Protein 1YCO (pdb70)

Sequence (543 aa):
MITVSIAGGSQPEILQLVKKALKEAEQPLQFIVFDTNENLDTENLWKYVHCSDEAAVAQEAVSLVATGQAQILLKGIIQTHTLLKEMLKSEHQLKNKPILSHVAMVELPAGKTFLLTDCAMNIAPTQATLIEIVENAKEVAQKLGLHHPKIALLSAAENFNPKMPSSVLAKEVTAHFNDQQEATVFGPLSLDLATSEEAVAHKRYSGPIMGDADILVVPTIDVGNCLYKSLTLFGHAKVGGTIVGTKVPVVLTSRSDSTESK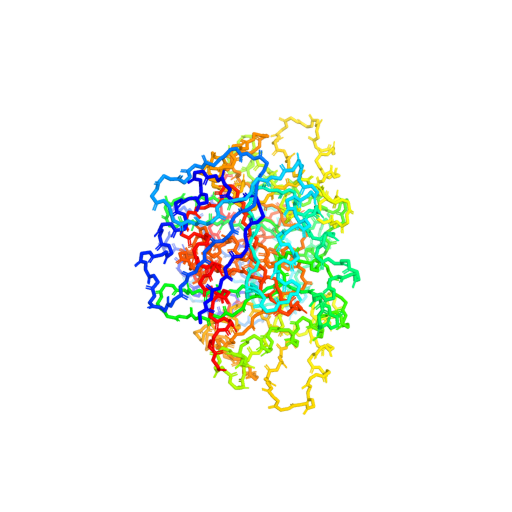FHSLRFAMRQVHHHMITVSIAGGSQPEILQLVKKALKEAEQPLQFIVFDTNENLDTENLWKYVHCSDEAAVAQEAVSLVATGQAQILLKGIIQTHTLLKEMLKSEPILSHVAMVELPAGKTFLLTDCAMNIAPTQATLIEIVENAKEVAQKLGLHHPKIALLSAANFNPKMPSSVLAKEVTAHFNDQQEATVFGPLSLDLATSEEAVAHKRYSGPIMGDADILVVPTIDVGNCLYKSLTLFGHAKVGGTIVGTKVPVVLTSRSDSTESKFHSLRFAMRQVH

InterPro domains:
  IPR002505 Phosphate acetyl/butaryl transferase [PF01515] (60-263)
  IPR012147 Phosphate acetyl/butyryltransferase [PIRSF000428] (3-272)
  IPR014081 Branched-chain phosphotransacylase [TIGR02709] (2-272)
  IPR050500 Phosphate Acetyltransferase/Butyryltransferase [PTHR43356] (58-266)

Secondary structure (DSSP, 8-state):
-EEEEEET--SHHHHHHHHHHHHH--S-EEEEEEESSPP--SS--SEEEE-SSHHHHHHHHHHHHHSTT-SEEEE-SS-HHHHHHHHT-TTT--B-SSS-EEEEEEE-SSS-EEEEE-SSS-SS--HHHHHHHHHHHHHHHHHTT-SS-EEEEE-S-SS--TT-HHHHHHHHHHHHHSS-SS-EEEEEE-HHHHH-HHHHHHTT--SS-SS--SEEE-SSHHHHHHHHHHHHHHS--EEEEEEESBSS-EEE--TTS-HHHHHHHHHHHHHHHH--/-EEEEEET--SHHHHHHHHHHHHH-SS-EEEEEEESSPP--SS--SEEEE-SSHHHHHHHHHHHHHTTS-SEEEE-SS-HHHHHHHHHHH----EEEEEEE-TTS-EEEEE-SSS-SS--HHHHHHHHHHHHHHHTTTT-SS-EEEEE------TT-HHHHHHHHHHHHTTTT-SSEEEEEE-HHHHH-HHHHHHTT--SS-SS--SEEE-SSHHHHHHHHHHHHHTT--EEEEEEESSSS-EEE--TTS-HHHHHHHHHHHHHHH-

Nearest PDB structures (foldseek):
  1yco-assembly1_A  TM=1.004E+00  e=8.773E-64  Enterococcus faecalis V583
  1yco-assembly1_B  TM=9.787E-01  e=2.224E-52  Enterococcus faecalis V583
  7vg9-assembly1_A  TM=9.193E-01  e=4.756E-29  Clostridium acetobutylicum
  1td9-assembly2_D  TM=7.577E-01  e=5.864E-17  Bacillus subtilis
  8jzo-assembly1_A  TM=7.928E-01  e=7.658E-15  Escherichia coli K-12

Organism: Enterococcus faecalis (strain ATCC 700802 / V583) (NCBI:txid226185)

Radius of gyration: 26.01 Å; Cα contacts (8 Å, |Δi|>4): 1217; chains: 2; bounding box: 54×40×76 Å

Solvent-accessible surface area: 23270 Å² total; per-residue (Å²): 146,5,6,0,0,0,0,0,0,0,16,76,37,1,25,109,0,0,106,44,2,62,151,73,31,182,53,86,25,69,4,29,0,12,3,45,64,126,46,69,24,131,130,112,48,1,103,51,55,114,8,112,81,42,60,30,0,0,64,64,0,0,46,32,2,23,83,70,111,1,41,0,0,0,21,1,51,11,97,60,128,34,1,44,118,10,2,84,88,104,118,13,131,2,86,76,66,90,38,13,0,17,0,0,24,0,61,15,91,105,56,77,61,5,9,0,0,2,13,54,51,31,44,62,15,90,69,68,30,6,25,41,0,0,45,4,0,22,57,6,2,56,95,25,42,72,160,88,0,60,0,0,5,9,7,14,24,54,115,97,52,97,158,6,92,8,0,45,27,4,90,60,0,24,66,93,12,120,119,53,154,92,6,35,14,51,3,12,0,1,4,14,0,0,8,22,113,144,14,13,71,111,69,220,50,95,23,70,0,78,0,44,3,37,0,0,2,4,14,39,10,18,4,0,20,6,1,54,49,3,1,60,57,33,1,151,10,104,9,3,4,1,0,12,5,16,110,10,14,1,0,58,5,53,134,18,48,50,27,84,38,8,10,41,11,0,125,3,0,19,69,6,48,69,78,176,153,6,10,0,0,0,0,3,0,0,45,72,48,1,29,103,0,0,98,50,3,57,188,99,37,172,57,91,24,71,1,19,0,10,6,57,60,142,59,74,15,123,110,131,36,19,125,48,46,113,2,98,67,73,62,21,3,1,78,53,0,9,47,23,10,42,76,49,112,2,44,0,3,0,15,4,84,11,131,57,129,44,0,33,104,27,5,72,139,58,100,150,39,18,0,27,0,0,30,0,38,8,95,106,55,60,63,6,8,0,0,3,16,54,44,31,36,65,12,81,68,65,36,5,20,71,1,0,66,19,0,8,63,0,0,78,87,51,65,68,157,77,1,49,0,0,3,9,6,23,22,150,73,65,102,154,12,86,5,0,52,30,2,115,70,0,23,69,94,12,114,117,62,152,68,5,32,13,51,3,24,3,22,5,18,17,0,12,22,119,115,10,11,61,82,81,212,52,92,26,69,0,74,1,53,3,44,0,0,2,3,10,43,8,19,3,0,22,6,0,62,46,2,0,62,43,27,4,136,13,102,14,5,9,1,1,5,24,34,125,15,22,2,0,48,4,51,190,48,66,48,47,80,35,4,19,34,14,0,81,2,0,23,88,7,54,120

CATH classification: 3.40.718.10

Structure (mmCIF, N/CA/C/O backbone):
data_1YCO
#
_entry.id   1YCO
#
_cell.length_a   61.165
_cell.length_b   61.165
_cell.length_c   317.995
_cell.angle_alpha   90.00
_cell.angle_beta   90.00
_cell.angle_gamma   90.00
#
_symmetry.space_group_name_H-M   'P 43 21 2'
#
loop_
_entity.id
_entity.type
_entity.pdbx_description
1 polymer 'branched-chain phosphotransacylase'
2 non-polymer 'PHOSPHATE ION'
3 water water
#
loop_
_atom_site.group_PDB
_atom_site.id
_atom_site.type_symbol
_atom_site.label_atom_id
_atom_site.label_alt_id
_atom_site.label_comp_id
_atom_site.label_asym_id
_atom_site.label_entity_id
_atom_site.label_seq_id
_atom_site.pdbx_PDB_ins_code
_atom_site.Cartn_x
_atom_site.Cartn_y
_atom_site.Cartn_z
_atom_site.occupancy
_atom_site.B_iso_or_equiv
_atom_site.auth_seq_id
_atom_site.auth_comp_id
_atom_site.auth_asym_id
_atom_site.auth_atom_id
_atom_site.pdbx_PDB_model_num
ATOM 1 N N . MET A 1 1 ? 27.413 49.500 159.257 1.00 51.34 1 MET A N 1
ATOM 2 C CA . MET A 1 1 ? 26.011 49.778 158.864 1.00 50.18 1 MET A CA 1
ATOM 3 C C . MET A 1 1 ? 25.998 50.998 157.961 1.00 47.91 1 MET A C 1
ATOM 4 O O . MET A 1 1 ? 26.670 51.989 158.239 1.00 47.95 1 MET A O 1
ATOM 9 N N . ILE A 1 2 ? 25.237 50.915 156.873 1.00 45.68 2 ILE A N 1
ATOM 10 C CA . ILE A 1 2 ? 25.158 52.004 155.910 1.00 43.60 2 ILE A CA 1
ATOM 11 C C . ILE A 1 2 ? 23.780 52.644 155.856 1.00 42.27 2 ILE A C 1
ATOM 12 O O . ILE A 1 2 ? 22.792 51.985 155.545 1.00 42.83 2 ILE A O 1
ATOM 17 N N . THR A 1 3 ? 23.729 53.935 156.162 1.00 41.45 3 THR A N 1
ATOM 18 C CA . THR A 1 3 ? 22.483 54.681 156.124 1.00 42.71 3 THR A CA 1
ATOM 19 C C . THR A 1 3 ? 22.485 55.534 154.850 1.00 41.72 3 THR A C 1
ATOM 20 O O . THR A 1 3 ? 23.502 56.135 154.504 1.00 41.88 3 THR A O 1
ATOM 24 N N . VAL A 1 4 ? 21.355 55.571 154.151 1.00 40.64 4 VAL A N 1
ATOM 25 C CA . VAL A 1 4 ? 21.239 56.361 152.932 1.00 40.65 4 VAL A CA 1
ATOM 26 C C . VAL A 1 4 ? 20.188 57.474 153.075 1.00 40.79 4 VAL A C 1
ATOM 27 O O . VAL A 1 4 ? 19.048 57.247 153.508 1.00 40.94 4 VAL A O 1
ATOM 31 N N . SER A 1 5 ? 20.585 58.683 152.701 1.00 38.38 5 SER A N 1
ATOM 32 C CA . SER A 1 5 ? 19.715 59.847 152.766 1.00 37.17 5 SER A CA 1
ATOM 33 C C . SER A 1 5 ? 19.146 60.123 151.370 1.00 36.94 5 SER A C 1
ATOM 34 O O . SER A 1 5 ? 19.890 60.246 150.403 1.00 38.53 5 SER A O 1
ATOM 37 N N . ILE A 1 6 ? 17.827 60.227 151.263 1.00 38.01 6 ILE A N 1
ATOM 38 C CA . ILE A 1 6 ? 17.205 60.459 149.962 1.00 37.41 6 ILE A CA 1
ATOM 39 C C . ILE A 1 6 ? 16.420 61.762 149.889 1.00 39.25 6 ILE A C 1
ATOM 40 O O . ILE A 1 6 ? 15.454 61.966 150.631 1.00 39.77 6 ILE A O 1
ATOM 45 N N . ALA A 1 7 ? 16.830 62.637 148.975 1.00 39.53 7 ALA A N 1
ATOM 46 C CA . ALA A 1 7 ? 16.168 63.922 148.787 1.00 41.38 7 ALA A CA 1
ATOM 47 C C . ALA A 1 7 ? 15.007 63.771 147.806 1.00 43.19 7 ALA A C 1
ATOM 48 O O . ALA A 1 7 ? 15.211 63.643 146.596 1.00 43.88 7 ALA A O 1
ATOM 50 N N . GLY A 1 8 ? 13.792 63.788 148.343 1.00 43.22 8 GLY A N 1
ATOM 51 C CA . GLY A 1 8 ? 12.615 63.639 147.517 1.00 45.63 8 GLY A CA 1
ATOM 52 C C . GLY A 1 8 ? 12.446 62.183 147.135 1.00 46.61 8 GLY A C 1
ATOM 53 O O . GLY A 1 8 ? 12.186 61.861 145.976 1.00 46.76 8 GLY A O 1
ATOM 54 N N . GLY A 1 9 ? 12.588 61.300 148.117 1.00 47.18 9 GLY A N 1
ATOM 55 C CA . GLY A 1 9 ? 12.475 59.876 147.851 1.00 50.15 9 GLY A CA 1
ATOM 56 C C . GLY A 1 9 ? 11.133 59.235 148.143 1.00 50.27 9 GLY A C 1
ATOM 57 O O . GLY A 1 9 ? 10.973 58.031 147.965 1.00 50.21 9 GLY A O 1
ATOM 58 N N . SER A 1 10 ? 10.162 60.017 148.596 1.00 51.99 10 SER A N 1
ATOM 59 C CA . SER A 1 10 ? 8.861 59.434 148.886 1.00 53.54 10 SER A CA 1
ATOM 60 C C . SER A 1 10 ? 8.067 59.272 147.593 1.00 53.48 10 SER A C 1
ATOM 61 O O . SER A 1 10 ? 7.026 59.901 147.409 1.00 54.51 10 SER A O 1
ATOM 64 N N . GLN A 1 11 ? 8.563 58.408 146.711 1.00 53.25 11 GLN A N 1
ATOM 65 C CA . GLN A 1 11 ? 7.934 58.165 145.419 1.00 54.16 11 GLN A CA 1
ATOM 66 C C . GLN A 1 11 ? 7.843 56.671 145.108 1.00 54.46 11 GLN A C 1
ATOM 67 O O . GLN A 1 11 ? 8.742 55.903 145.452 1.00 55.28 11 GLN A O 1
ATOM 73 N N . PRO A 1 12 ? 6.762 56.239 144.434 1.00 55.07 12 PRO A N 1
ATOM 74 C CA . PRO A 1 12 ? 6.637 54.809 144.122 1.00 55.40 12 PRO A CA 1
ATOM 75 C C . PRO A 1 12 ? 7.833 54.274 143.331 1.00 54.77 12 PRO A C 1
ATOM 76 O O . PRO A 1 12 ? 8.139 53.079 143.377 1.00 54.61 12 PRO A O 1
ATOM 80 N N . GLU A 1 13 ? 8.512 55.172 142.621 1.00 54.48 13 GLU A N 1
ATOM 81 C CA . GLU A 1 13 ? 9.693 54.802 141.843 1.00 54.31 13 GLU A CA 1
ATOM 82 C C . GLU A 1 13 ? 10.855 54.537 142.816 1.00 53.18 13 GLU A C 1
ATOM 83 O O . GLU A 1 13 ? 11.596 53.562 142.665 1.00 53.39 13 GLU A O 1
ATOM 89 N N . ILE A 1 14 ? 11.007 55.406 143.814 1.00 49.74 14 ILE A N 1
ATOM 90 C CA . ILE A 1 14 ? 12.061 55.237 144.799 1.00 47.84 14 ILE A CA 1
ATOM 91 C C . ILE A 1 14 ? 11.732 54.030 145.677 1.00 48.35 14 ILE A C 1
ATOM 92 O O . ILE A 1 14 ? 12.620 53.272 146.067 1.00 48.41 14 ILE A O 1
ATOM 97 N N . LEU A 1 15 ? 10.450 53.834 145.965 1.00 48.55 15 LEU A N 1
ATOM 98 C CA . LEU A 1 15 ? 10.019 52.708 146.796 1.00 50.25 15 LEU A CA 1
ATOM 99 C C . LEU A 1 15 ? 10.455 51.372 146.193 1.00 50.89 15 LEU A C 1
ATOM 100 O O . LEU A 1 15 ? 10.894 50.468 146.907 1.00 50.89 15 LEU A O 1
ATOM 105 N N . GLN A 1 16 ? 10.327 51.256 144.876 1.00 51.16 16 GLN A N 1
ATOM 106 C CA . GLN A 1 16 ? 10.715 50.039 144.175 1.00 52.40 16 GLN A CA 1
ATOM 107 C C . GLN A 1 16 ? 12.218 49.774 144.370 1.00 50.47 16 GLN A C 1
ATOM 108 O O . GLN A 1 16 ? 12.646 48.620 144.463 1.00 50.20 16 GLN A O 1
ATOM 114 N N . LEU A 1 17 ? 13.005 50.850 144.440 1.00 49.37 17 LEU A N 1
ATOM 115 C CA . LEU A 1 17 ? 14.467 50.767 144.636 1.00 48.13 17 LEU A CA 1
ATOM 116 C C . LEU A 1 17 ? 14.816 50.280 146.035 1.00 46.58 17 LEU A C 1
ATOM 117 O O . LEU A 1 17 ? 15.626 49.365 146.212 1.00 45.97 17 LEU A O 1
ATOM 122 N N . VAL A 1 18 ? 14.206 50.922 147.024 1.00 46.04 18 VAL A N 1
ATOM 123 C CA . VAL A 1 18 ? 14.432 50.571 148.415 1.00 46.25 18 VAL A CA 1
ATOM 124 C C . VAL A 1 18 ? 14.108 49.094 148.632 1.00 45.81 18 VAL A C 1
ATOM 125 O O . VAL A 1 18 ? 14.934 48.332 149.149 1.00 43.07 18 VAL A O 1
ATOM 129 N N . LYS A 1 19 ? 12.913 48.685 148.220 1.00 46.75 19 LYS A N 1
ATOM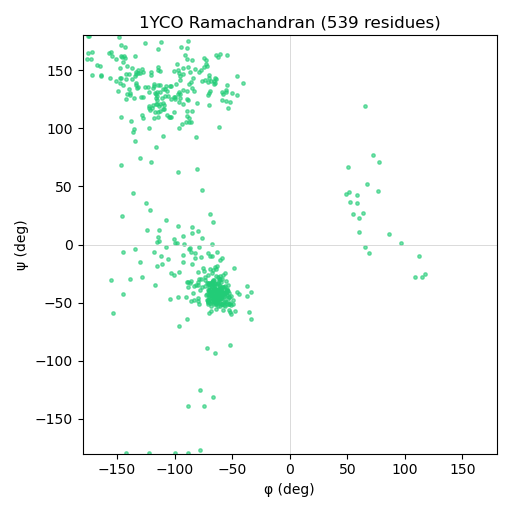 130 C CA . LYS A 1 19 ? 12.516 47.292 148.378 1.00 50.70 19 LYS A CA 1
ATOM 131 C C . LYS A 1 19 ? 13.576 46.361 147.785 1.00 51.38 19 LYS A C 1
ATOM 132 O O . LYS A 1 19 ? 14.048 45.426 148.448 1.00 51.43 19 LYS A O 1
ATOM 138 N N . LYS A 1 20 ? 13.956 46.629 146.539 1.00 50.67 20 LYS A N 1
ATOM 139 C CA . LYS A 1 20 ? 14.963 45.823 145.867 1.00 51.69 20 LYS A CA 1
ATOM 140 C C . LYS A 1 20 ? 16.262 45.799 146.668 1.00 51.74 20 LYS A C 1
ATOM 141 O O . LYS A 1 20 ? 16.821 44.735 146.925 1.00 52.18 20 LYS A O 1
ATOM 147 N N . ALA A 1 21 ? 16.727 46.980 147.069 1.00 51.78 21 ALA A N 1
ATOM 148 C CA . ALA A 1 21 ? 17.962 47.104 147.831 1.00 51.43 21 ALA A CA 1
ATOM 149 C C . ALA A 1 21 ? 17.924 46.357 149.154 1.00 50.88 21 ALA A C 1
ATOM 150 O O . ALA A 1 21 ? 18.831 45.583 149.456 1.00 50.00 21 ALA A O 1
ATOM 152 N N . LEU A 1 22 ? 16.884 46.595 149.949 1.00 51.50 22 LEU A N 1
ATOM 153 C CA . LEU A 1 22 ? 16.768 45.926 151.242 1.00 52.40 22 LEU A CA 1
ATOM 154 C C . LEU A 1 22 ? 16.677 44.412 151.062 1.00 52.60 22 LEU A C 1
ATOM 155 O O . LEU A 1 22 ? 17.149 43.657 151.909 1.00 52.26 22 LEU A O 1
ATOM 160 N N . LYS A 1 23 ? 16.094 43.978 149.948 1.00 53.16 23 LYS A N 1
ATOM 161 C CA . LYS A 1 23 ? 15.952 42.554 149.670 1.00 54.81 23 LYS A CA 1
ATOM 162 C C . LYS A 1 23 ? 17.287 41.882 149.340 1.00 56.19 23 LYS A C 1
ATOM 163 O O . LYS A 1 23 ? 17.621 40.838 149.906 1.00 55.52 23 LYS A O 1
ATOM 169 N N . GLU A 1 24 ? 18.041 42.485 148.420 1.00 57.59 24 GLU A N 1
ATOM 170 C CA . GLU A 1 24 ? 19.339 41.956 147.987 1.00 59.08 24 GLU A CA 1
ATOM 171 C C . GLU A 1 24 ? 20.493 42.321 148.911 1.00 59.05 24 GLU A C 1
ATOM 172 O O . GLU A 1 24 ? 21.592 41.773 148.793 1.00 58.88 24 GLU A O 1
ATOM 178 N N . ALA A 1 25 ? 20.235 43.245 149.831 1.00 59.31 25 ALA A N 1
ATOM 179 C CA . ALA A 1 25 ? 21.248 43.710 150.770 1.00 58.94 25 ALA A CA 1
ATOM 180 C C . ALA A 1 25 ? 21.816 42.600 151.628 1.00 59.24 25 ALA A C 1
ATOM 181 O O . ALA A 1 25 ? 21.074 41.819 152.214 1.00 60.46 25 ALA A O 1
ATOM 183 N N . GLU A 1 26 ? 23.137 42.526 151.708 1.00 59.57 26 GLU A N 1
ATOM 184 C CA . GLU A 1 26 ? 23.753 41.504 152.533 1.00 59.77 26 GLU A CA 1
ATOM 185 C C . GLU A 1 26 ? 24.111 42.070 153.896 1.00 59.19 26 GLU A C 1
ATOM 186 O O . GLU A 1 26 ? 23.839 41.448 154.919 1.00 60.99 26 GLU A O 1
ATOM 192 N N . GLN A 1 27 ? 24.705 43.258 153.908 1.00 57.58 27 GLN A N 1
ATOM 193 C CA . GLN A 1 27 ? 25.081 43.910 155.156 1.00 55.13 27 GLN A CA 1
ATOM 194 C C . GLN A 1 27 ? 23.955 44.854 155.574 1.00 53.52 27 GLN A C 1
ATOM 195 O O . GLN A 1 27 ? 23.036 45.124 154.796 1.00 54.10 27 GLN A O 1
ATOM 201 N N . PRO A 1 28 ? 24.021 45.386 156.807 1.00 51.22 28 PRO A N 1
ATOM 202 C CA . PRO A 1 28 ? 22.999 46.306 157.322 1.00 48.65 28 PRO A CA 1
ATOM 203 C C . PRO A 1 28 ? 22.817 47.578 156.490 1.00 47.31 28 PRO A C 1
ATOM 204 O O . PRO A 1 28 ? 23.768 48.322 156.258 1.00 47.05 28 PRO A O 1
ATOM 208 N N . LEU A 1 29 ? 21.585 47.810 156.053 1.00 47.40 29 LEU A N 1
ATOM 209 C CA . LEU A 1 29 ? 21.224 48.972 155.251 1.00 47.68 29 LEU A CA 1
ATOM 210 C C . LEU A 1 29 ? 20.038 49.689 155.880 1.00 49.05 29 LEU A C 1
ATOM 211 O O . LEU A 1 29 ? 19.176 49.059 156.490 1.00 50.89 29 LEU A O 1
ATOM 216 N N . GLN A 1 30 ? 19.987 51.005 155.714 1.00 48.86 30 GLN A N 1
ATOM 217 C CA . GLN A 1 30 ? 18.896 51.806 156.251 1.00 48.99 30 GLN A CA 1
ATOM 218 C C . GLN A 1 30 ? 18.606 52.998 155.338 1.00 49.17 30 GLN A C 1
ATOM 219 O O . GLN A 1 30 ? 19.524 53.593 154.770 1.00 50.22 30 GLN A O 1
ATOM 225 N N . PHE A 1 31 ? 17.331 53.350 155.211 1.00 48.00 31 PHE A N 1
ATOM 226 C CA . PHE A 1 31 ? 16.934 54.468 154.369 1.00 47.71 31 PHE A CA 1
ATOM 227 C C . PHE A 1 31 ? 16.148 55.535 155.122 1.00 48.29 31 PHE A C 1
ATOM 228 O O . PHE A 1 31 ? 15.248 55.234 155.908 1.00 49.12 31 PHE A O 1
ATOM 236 N N . ILE A 1 32 ? 16.508 56.787 154.874 1.00 47.73 32 ILE A N 1
ATOM 237 C CA . ILE A 1 32 ? 15.859 57.927 155.491 1.00 47.37 32 ILE A CA 1
ATOM 238 C C . ILE A 1 32 ? 15.467 58.843 154.340 1.00 47.68 32 ILE A C 1
ATOM 239 O O . ILE A 1 32 ? 16.318 59.463 153.705 1.00 47.27 32 ILE A O 1
ATOM 244 N N . VAL A 1 33 ? 14.170 58.915 154.074 1.00 48.65 33 VAL A N 1
ATOM 245 C CA . VAL A 1 33 ? 13.653 59.712 152.977 1.00 49.65 33 VAL A CA 1
ATOM 246 C C . VAL A 1 33 ? 13.014 61.028 153.388 1.00 49.83 33 VAL A C 1
ATOM 247 O O . VAL A 1 33 ? 12.243 61.078 154.345 1.00 51.11 33 VAL A O 1
ATOM 251 N N . PHE A 1 34 ? 13.322 62.085 152.641 1.00 49.41 34 PHE A N 1
ATOM 252 C CA . PHE A 1 34 ? 12.762 63.409 152.894 1.00 49.26 34 PHE A CA 1
ATOM 253 C C . PHE A 1 34 ? 11.974 63.811 151.655 1.00 49.94 34 PHE A C 1
ATOM 254 O O . PHE A 1 34 ? 12.454 63.646 150.537 1.00 51.80 34 PHE A O 1
ATOM 262 N N . ASP A 1 35 ? 10.773 64.343 151.835 1.00 49.74 35 ASP A N 1
ATOM 263 C CA . ASP A 1 35 ? 9.985 64.742 150.676 1.00 50.61 35 ASP A CA 1
ATOM 264 C C . ASP A 1 35 ? 8.818 65.647 151.070 1.00 49.95 35 ASP A C 1
ATOM 265 O O . ASP A 1 35 ? 8.325 65.600 152.198 1.00 48.77 35 ASP A O 1
ATOM 270 N N . THR A 1 36 ? 8.385 66.474 150.129 1.00 50.00 36 THR A N 1
ATOM 271 C CA . THR A 1 36 ? 7.259 67.356 150.365 1.00 51.81 36 THR A CA 1
ATOM 272 C C . THR A 1 36 ? 5.987 66.573 150.069 1.00 51.91 36 THR A C 1
ATOM 273 O O . THR A 1 36 ? 4.898 66.974 150.469 1.00 53.25 36 THR A O 1
ATOM 277 N N . ASN A 1 37 ? 6.137 65.452 149.366 1.00 52.58 37 ASN A N 1
ATOM 278 C CA . ASN A 1 37 ? 5.008 64.586 149.008 1.00 53.46 37 ASN A CA 1
ATOM 279 C C . ASN A 1 37 ? 4.675 63.678 150.188 1.00 53.62 37 ASN A C 1
ATOM 280 O O . ASN A 1 37 ? 5.553 63.346 150.981 1.00 54.61 37 ASN A O 1
ATOM 285 N N . GLU A 1 38 ? 3.416 63.270 150.309 1.00 54.67 38 GLU A N 1
ATOM 286 C CA . GLU A 1 38 ? 3.022 62.410 151.425 1.00 55.86 38 GLU A CA 1
ATOM 287 C C . GLU A 1 38 ? 3.793 61.091 151.400 1.00 54.12 38 GLU A C 1
ATOM 288 O O . GLU A 1 38 ? 4.398 60.734 150.394 1.00 53.46 38 GLU A O 1
ATOM 294 N N . ASN A 1 39 ? 3.766 60.379 152.521 1.00 52.45 39 ASN A N 1
ATOM 295 C CA . ASN A 1 39 ? 4.464 59.114 152.648 1.00 52.97 39 ASN A CA 1
ATOM 296 C C . ASN A 1 39 ? 3.752 57.967 151.933 1.00 55.25 39 ASN A C 1
ATOM 297 O O . ASN A 1 39 ? 2.524 57.874 151.951 1.00 56.42 39 ASN A O 1
ATOM 302 N N . LEU A 1 40 ? 4.533 57.096 151.296 1.00 57.25 40 LEU A N 1
ATOM 303 C CA . LEU A 1 40 ? 3.988 55.948 150.566 1.00 58.83 40 LEU A CA 1
ATOM 304 C C . LEU A 1 40 ? 4.431 54.646 151.227 1.00 60.10 40 LEU A C 1
ATOM 305 O O . LEU A 1 40 ? 4.131 53.543 150.760 1.00 61.04 40 LEU A O 1
ATOM 310 N N . ASP A 1 41 ? 5.154 54.793 152.328 1.00 61.29 41 ASP A N 1
ATOM 311 C CA . ASP A 1 41 ? 5.649 53.657 153.085 1.00 62.41 41 ASP A CA 1
ATOM 312 C C . ASP A 1 41 ? 4.558 53.082 153.989 1.00 63.58 41 ASP A C 1
ATOM 313 O O . ASP A 1 41 ? 3.997 53.785 154.842 1.00 63.08 41 ASP A O 1
ATOM 318 N N . THR A 1 42 ? 4.264 51.799 153.782 1.00 64.48 42 THR A N 1
ATOM 319 C CA . THR A 1 42 ? 3.254 51.054 154.546 1.00 63.73 42 THR A CA 1
ATOM 320 C C . THR A 1 42 ? 3.920 49.908 155.308 1.00 64.80 42 THR A C 1
ATOM 321 O O . THR A 1 42 ? 3.505 49.564 156.415 1.00 65.34 42 THR A O 1
ATOM 325 N N . GLU A 1 43 ? 4.946 49.314 154.700 1.00 64.52 43 GLU A N 1
ATOM 326 C CA . GLU A 1 43 ? 5.671 48.205 155.313 1.00 65.00 43 GLU A CA 1
ATOM 327 C C . GLU A 1 43 ? 6.752 48.732 156.255 1.00 64.99 43 GLU A C 1
ATOM 328 O O . GLU A 1 43 ? 7.651 47.993 156.661 1.00 65.37 43 GLU A O 1
ATOM 334 N N . ASN A 1 44 ? 6.666 50.013 156.595 1.00 64.00 44 ASN A N 1
ATOM 335 C CA . ASN A 1 44 ? 7.643 50.634 157.482 1.00 64.39 44 ASN A CA 1
ATOM 336 C C . ASN A 1 44 ? 9.101 50.477 157.014 1.00 63.38 44 ASN A C 1
ATOM 337 O O . ASN A 1 44 ? 10.025 50.501 157.833 1.00 63.49 44 ASN A O 1
ATOM 342 N N . LEU A 1 45 ? 9.300 50.319 155.706 1.00 61.06 45 LEU A N 1
ATOM 343 C CA . LEU A 1 45 ? 10.640 50.169 155.136 1.00 59.71 45 LEU A CA 1
ATOM 344 C C . LEU A 1 45 ? 11.570 51.299 155.616 1.00 60.10 45 LEU A C 1
ATOM 345 O O . LEU A 1 45 ? 12.285 51.154 156.609 1.00 60.36 45 LEU A O 1
ATOM 350 N N . TRP A 1 46 ? 11.550 52.426 154.907 1.00 58.11 46 TRP A N 1
ATOM 351 C CA . TRP A 1 46 ? 12.382 53.573 155.268 1.00 56.17 46 TRP A CA 1
ATOM 352 C C . TRP A 1 46 ? 11.806 54.369 156.437 1.00 56.18 46 TRP A C 1
ATOM 353 O O . TRP A 1 46 ? 10.783 54.001 157.007 1.00 57.18 46 TRP A O 1
ATOM 364 N N . LYS A 1 47 ? 12.485 55.465 156.770 1.00 55.40 47 LYS A N 1
ATOM 365 C CA . LYS A 1 47 ? 12.081 56.389 157.823 1.00 55.39 47 LYS A CA 1
ATOM 366 C C . LYS A 1 47 ? 11.637 57.693 157.149 1.00 55.92 47 LYS A C 1
ATOM 367 O O . LYS A 1 47 ? 12.464 58.567 156.872 1.00 57.81 47 LYS A O 1
ATOM 373 N N . TYR A 1 48 ? 10.338 57.815 156.880 1.00 53.74 48 TYR A N 1
ATOM 374 C CA . TYR A 1 48 ? 9.770 59.001 156.230 1.00 51.75 48 TYR A CA 1
ATOM 375 C C . TYR A 1 48 ? 9.915 60.279 157.061 1.00 51.15 48 TYR A C 1
ATOM 376 O O . TYR A 1 48 ? 9.808 60.248 158.283 1.00 52.25 48 TYR A O 1
ATOM 385 N N . VAL A 1 49 ? 10.168 61.399 156.391 1.00 51.60 49 VAL A N 1
ATOM 386 C CA . VAL A 1 49 ? 10.287 62.693 157.063 1.00 52.32 49 VAL A CA 1
ATOM 387 C C . VAL A 1 49 ? 9.748 63.804 156.145 1.00 54.05 49 VAL A C 1
ATOM 388 O O . VAL A 1 49 ? 10.367 64.135 155.130 1.00 54.80 49 VAL A O 1
ATOM 392 N N . HIS A 1 50 ? 8.599 64.375 156.501 1.00 54.20 50 HIS A N 1
ATOM 393 C CA . HIS A 1 50 ? 7.994 65.439 155.700 1.00 54.97 50 HIS A CA 1
ATOM 394 C C . HIS A 1 50 ? 8.770 66.749 155.802 1.00 55.01 50 HIS A C 1
ATOM 395 O O . HIS A 1 50 ? 9.448 67.006 156.802 1.00 55.41 50 HIS A O 1
ATOM 402 N N . CYS A 1 51 ? 8.657 67.574 154.762 1.00 54.65 51 CYS A N 1
ATOM 403 C CA . CYS A 1 51 ? 9.340 68.871 154.701 1.00 54.65 51 CYS A CA 1
ATOM 404 C C . CYS A 1 51 ? 8.447 69.937 154.052 1.00 54.52 51 CYS A C 1
ATOM 405 O O . CYS A 1 51 ? 7.582 69.612 153.241 1.00 55.10 51 CYS A O 1
ATOM 408 N N . SER A 1 52 ? 8.668 71.203 154.404 1.00 54.54 52 SER A N 1
ATOM 409 C CA . SER A 1 52 ? 7.883 72.329 153.875 1.00 55.64 52 SER A CA 1
ATOM 410 C C . SER A 1 52 ? 7.942 72.514 152.361 1.00 56.09 52 SER A C 1
ATOM 411 O O . SER A 1 52 ? 6.910 72.661 151.697 1.00 54.92 52 SER A O 1
ATOM 414 N N . ASP A 1 53 ? 9.165 72.537 151.837 1.00 56.19 53 ASP A N 1
ATOM 415 C CA . ASP A 1 53 ? 9.413 72.718 150.408 1.00 56.49 53 ASP A CA 1
ATOM 416 C C . ASP A 1 53 ? 10.677 71.976 149.968 1.00 55.02 53 ASP A C 1
ATOM 417 O O . ASP A 1 53 ? 11.360 71.357 150.781 1.00 54.95 53 ASP A O 1
ATOM 422 N N . GLU A 1 54 ? 10.973 72.050 148.676 1.00 53.41 54 GLU A N 1
ATOM 423 C CA . GLU A 1 54 ? 12.136 71.395 148.099 1.00 52.35 54 GLU A CA 1
ATOM 424 C C . GLU A 1 54 ? 13.436 71.882 148.733 1.00 50.60 54 GLU A C 1
ATOM 425 O O . GLU A 1 54 ? 14.306 71.079 149.072 1.00 50.01 54 GLU A O 1
ATOM 431 N N . ALA A 1 55 ? 13.563 73.197 148.897 1.00 48.99 55 ALA A N 1
ATOM 432 C CA . ALA A 1 55 ? 14.758 73.775 149.502 1.00 46.43 55 ALA A CA 1
ATOM 433 C C . ALA A 1 55 ? 14.970 73.147 150.872 1.00 44.63 55 ALA A C 1
ATOM 434 O O . ALA A 1 55 ? 16.104 72.909 151.296 1.00 43.76 55 ALA A O 1
ATOM 436 N N . ALA A 1 56 ? 13.865 72.874 151.558 1.00 43.25 56 ALA A N 1
ATOM 437 C CA . ALA A 1 56 ? 13.923 72.259 152.876 1.00 43.47 56 ALA A CA 1
ATOM 438 C C . ALA A 1 56 ? 14.357 70.792 152.754 1.00 43.75 56 ALA A C 1
ATOM 439 O O . ALA A 1 56 ? 15.253 70.341 153.476 1.00 42.30 56 ALA A O 1
ATOM 441 N N . VAL A 1 57 ? 13.722 70.070 151.826 1.00 43.37 57 VAL A N 1
ATOM 442 C CA . VAL A 1 57 ? 14.006 68.657 151.561 1.00 45.19 57 VAL A CA 1
ATOM 443 C C . VAL A 1 57 ? 15.497 68.450 151.323 1.00 46.73 57 VAL A C 1
ATOM 444 O O . VAL A 1 57 ? 16.134 67.588 151.939 1.00 45.41 57 VAL A O 1
ATOM 448 N N . ALA A 1 58 ? 16.039 69.255 150.414 1.00 47.40 58 ALA A N 1
ATOM 449 C CA . ALA A 1 58 ? 17.450 69.197 150.065 1.00 48.00 58 ALA A CA 1
ATOM 450 C C . ALA A 1 58 ? 18.323 69.532 151.264 1.00 48.63 58 ALA A C 1
ATOM 451 O O . ALA A 1 58 ? 19.255 68.797 151.584 1.00 49.58 58 ALA A O 1
ATOM 453 N N . GLN A 1 59 ? 18.017 70.635 151.937 1.00 48.74 59 GLN A N 1
ATOM 454 C CA . GLN A 1 59 ? 18.826 71.037 153.081 1.00 49.86 59 GLN A CA 1
ATOM 455 C C . GLN A 1 59 ? 18.885 69.955 154.150 1.00 47.90 59 GLN A C 1
ATOM 456 O O . GLN A 1 59 ? 19.938 69.703 154.723 1.00 47.72 59 GLN A O 1
ATOM 462 N N . GLU A 1 60 ? 17.750 69.317 154.406 1.00 48.13 60 GLU A N 1
ATOM 463 C CA . GLU A 1 60 ? 17.681 68.274 155.412 1.00 48.14 60 GLU A CA 1
ATOM 464 C C . GLU A 1 60 ? 18.374 66.970 154.994 1.00 47.54 60 GLU A C 1
ATOM 465 O O . GLU A 1 60 ? 18.953 66.270 155.833 1.00 47.92 60 GLU A O 1
ATOM 471 N N . ALA A 1 61 ? 18.326 66.661 153.700 1.00 45.88 61 ALA A N 1
ATOM 472 C CA . ALA A 1 61 ? 18.973 65.465 153.158 1.00 44.90 61 ALA A CA 1
ATOM 473 C C . ALA A 1 61 ? 20.493 65.608 153.238 1.00 43.77 61 ALA A C 1
ATOM 474 O O . ALA A 1 61 ? 21.199 64.707 153.704 1.00 39.90 61 ALA A O 1
ATOM 476 N N . VAL A 1 62 ? 20.979 66.759 152.777 1.00 43.62 62 VAL A N 1
ATOM 477 C CA . VAL A 1 62 ? 22.405 67.076 152.761 1.00 45.24 62 VAL A CA 1
ATOM 478 C C . VAL A 1 62 ? 22.953 67.204 154.176 1.00 46.65 62 VAL A C 1
ATOM 479 O O . VAL A 1 62 ? 24.122 66.917 154.425 1.00 46.75 62 VAL A O 1
ATOM 483 N N . SER A 1 63 ? 22.106 67.643 155.101 1.00 47.95 63 SER A N 1
ATOM 484 C CA . SER A 1 63 ? 22.520 67.808 156.489 1.00 49.62 63 SER A CA 1
ATOM 485 C C . SER A 1 63 ? 22.886 66.469 157.116 1.00 49.26 63 SER A C 1
ATOM 486 O O . SER A 1 63 ? 23.908 66.339 157.795 1.00 48.99 63 SER A O 1
ATOM 489 N N . LEU A 1 64 ? 22.025 65.481 156.894 1.00 48.06 64 LEU A N 1
ATOM 490 C CA . LEU A 1 64 ? 22.218 64.135 157.423 1.00 48.05 64 LEU A CA 1
ATOM 491 C C . LEU A 1 64 ? 23.550 63.527 156.955 1.00 48.50 64 LEU A C 1
ATOM 492 O O . LEU A 1 64 ? 24.122 62.666 157.627 1.00 47.02 64 LEU A O 1
ATOM 497 N N . VAL A 1 65 ? 24.031 63.985 155.800 1.00 48.50 65 VAL A N 1
ATOM 498 C CA . VAL A 1 65 ? 25.294 63.514 155.240 1.00 49.84 65 VAL A CA 1
ATOM 499 C C . VAL A 1 65 ? 26.453 64.364 155.757 1.00 51.32 65 VAL A C 1
ATOM 500 O O . VAL A 1 65 ? 27.568 63.859 155.927 1.00 50.58 65 VAL A O 1
ATOM 504 N N . ALA A 1 66 ? 26.182 65.646 156.012 1.00 53.22 66 ALA A N 1
ATOM 505 C CA . ALA A 1 66 ? 27.191 66.575 156.523 1.00 56.29 66 ALA A CA 1
ATOM 506 C C . ALA A 1 66 ? 28.113 65.875 157.520 1.00 58.53 66 ALA A C 1
ATOM 507 O O . ALA A 1 66 ? 29.310 66.153 157.570 1.00 59.55 66 ALA A O 1
ATOM 509 N N . THR A 1 67 ? 27.552 64.958 158.305 1.00 60.12 67 THR A N 1
ATOM 510 C CA . THR A 1 67 ? 28.341 64.195 159.272 1.00 61.77 67 THR A CA 1
ATOM 511 C C . THR A 1 67 ? 28.186 62.703 158.985 1.00 61.84 67 THR A C 1
ATOM 512 O O . THR A 1 67 ? 27.484 62.317 158.051 1.00 64.10 67 THR A O 1
ATOM 516 N N . GLY A 1 68 ? 28.832 61.870 159.796 1.00 62.03 68 GLY A N 1
ATOM 517 C CA . GLY A 1 68 ? 28.747 60.433 159.599 1.00 59.60 68 GLY A CA 1
ATOM 518 C C . GLY A 1 68 ? 27.353 59.900 159.852 1.00 58.53 68 GLY A C 1
ATOM 519 O O . GLY A 1 68 ? 27.171 58.707 160.080 1.00 58.82 68 GLY A O 1
ATOM 520 N N . GLN A 1 69 ? 26.363 60.784 159.812 1.00 57.56 69 GLN A N 1
ATOM 521 C CA . GLN A 1 69 ? 24.983 60.379 160.043 1.00 56.72 69 GLN A CA 1
ATOM 522 C C . GLN A 1 69 ? 24.533 59.509 158.869 1.00 54.73 69 GLN A C 1
ATOM 523 O O . GLN A 1 69 ? 23.848 58.499 159.049 1.00 55.16 69 GLN A O 1
ATOM 529 N N . ALA A 1 70 ? 24.924 59.914 157.665 1.00 51.07 70 ALA A N 1
ATOM 530 C CA . ALA A 1 70 ? 24.602 59.165 156.455 1.00 46.73 70 ALA A CA 1
ATOM 531 C C . ALA A 1 70 ? 25.910 59.003 155.693 1.00 44.60 70 ALA A C 1
ATOM 532 O O . ALA 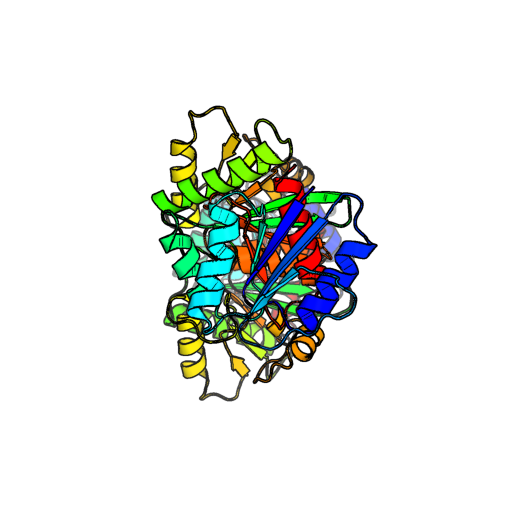A 1 70 ? 26.779 59.874 155.760 1.00 43.93 70 ALA A O 1
ATOM 534 N N . GLN A 1 71 ? 26.045 57.882 154.987 1.00 42.16 71 GLN A N 1
ATOM 535 C CA . GLN A 1 71 ? 27.253 57.556 154.225 1.00 39.27 71 GLN A CA 1
ATOM 536 C C . GLN A 1 71 ? 27.069 57.715 152.718 1.00 38.94 71 GLN A C 1
ATOM 537 O O . GLN A 1 71 ? 28.036 57.670 151.956 1.00 38.44 71 GLN A O 1
ATOM 543 N N . ILE A 1 72 ? 25.825 57.865 152.284 1.00 37.42 72 ILE A N 1
ATOM 544 C CA . ILE A 1 72 ? 25.546 58.034 150.867 1.00 36.31 72 ILE A CA 1
ATOM 545 C C . ILE A 1 72 ? 24.366 58.975 150.663 1.00 36.38 72 ILE A C 1
ATOM 546 O O . ILE A 1 72 ? 23.367 58.899 151.377 1.00 39.60 72 ILE A O 1
ATOM 551 N N . LEU A 1 73 ? 24.494 59.869 149.696 1.00 34.53 73 LEU A N 1
ATOM 552 C CA . LEU A 1 73 ? 23.433 60.802 149.380 1.00 34.94 73 LEU A CA 1
ATOM 553 C C . LEU A 1 73 ? 22.822 60.364 148.049 1.00 35.65 73 LEU A C 1
ATOM 554 O O . LEU A 1 73 ? 23.546 60.010 147.116 1.00 34.11 73 LEU A O 1
ATOM 559 N N . LEU A 1 74 ? 21.495 60.384 147.970 1.00 33.94 74 LEU A N 1
ATOM 560 C CA . LEU A 1 74 ? 20.803 59.975 146.760 1.00 37.43 74 LEU A CA 1
ATOM 561 C C . LEU A 1 74 ? 19.687 60.949 146.391 1.00 37.97 74 LEU A C 1
ATOM 562 O O . LEU A 1 74 ? 18.808 61.245 147.201 1.00 37.52 74 LEU A O 1
ATOM 567 N N . LYS A 1 75 ? 19.733 61.440 145.158 1.00 39.36 75 LYS A N 1
ATOM 568 C CA . LYS A 1 75 ? 18.750 62.393 144.669 1.00 42.07 75 LYS A CA 1
ATOM 569 C C . LYS A 1 75 ? 17.490 61.747 144.105 1.00 43.44 75 LYS A C 1
ATOM 570 O O . LYS A 1 75 ? 17.504 61.201 142.996 1.00 44.13 75 LYS A O 1
ATOM 576 N N . GLY A 1 76 ? 16.403 61.817 144.870 1.00 44.61 76 GLY A N 1
ATOM 577 C CA . GLY A 1 76 ? 15.135 61.266 144.421 1.00 44.61 76 GLY A CA 1
ATOM 578 C C . GLY A 1 76 ? 14.528 62.245 143.433 1.00 46.19 76 GLY A C 1
ATOM 579 O O . GLY A 1 76 ? 15.180 62.617 142.459 1.00 44.92 76 GLY A O 1
ATOM 580 N N . ILE A 1 77 ? 13.292 62.676 143.676 1.00 48.34 77 ILE A N 1
ATOM 581 C CA . ILE A 1 77 ? 12.640 63.635 142.781 1.00 49.56 77 ILE A CA 1
ATOM 582 C C . ILE A 1 77 ? 12.816 65.061 143.317 1.00 49.82 77 ILE A C 1
ATOM 583 O O . ILE A 1 77 ? 12.117 65.483 144.232 1.00 49.18 77 ILE A O 1
ATOM 588 N N . ILE A 1 78 ? 13.766 65.788 142.738 1.00 50.72 78 ILE A N 1
ATOM 589 C CA . ILE A 1 78 ? 14.065 67.154 143.146 1.00 52.47 78 ILE A CA 1
ATOM 590 C C . ILE A 1 78 ? 15.056 67.751 142.149 1.00 53.59 78 ILE A C 1
ATOM 591 O O . ILE A 1 78 ? 15.904 67.036 141.616 1.00 53.70 78 ILE A O 1
ATOM 596 N N . GLN A 1 79 ? 14.946 69.052 141.893 1.00 54.36 79 GLN A N 1
ATOM 597 C CA . GLN A 1 79 ? 15.849 69.711 140.956 1.00 55.17 79 GLN A CA 1
ATOM 598 C C . GLN A 1 79 ? 17.308 69.491 141.353 1.00 54.51 79 GLN A C 1
ATOM 599 O O . GLN A 1 79 ? 17.697 69.685 142.508 1.00 54.53 79 GLN A O 1
ATOM 605 N N . THR A 1 80 ? 18.109 69.082 140.377 1.00 53.06 80 THR A N 1
ATOM 606 C CA . THR A 1 80 ? 19.526 68.824 140.588 1.00 52.28 80 THR A CA 1
ATOM 607 C C . THR A 1 80 ? 20.239 70.087 141.072 1.00 52.41 80 THR A C 1
ATOM 608 O O . THR A 1 80 ? 21.080 70.042 141.974 1.00 51.33 80 THR A O 1
ATOM 612 N N . HIS A 1 81 ? 19.893 71.217 140.469 1.00 54.20 81 HIS A N 1
ATOM 613 C CA . HIS A 1 81 ? 20.494 72.488 140.844 1.00 54.97 81 HIS A CA 1
ATOM 614 C C . HIS A 1 81 ? 20.215 72.785 142.328 1.00 54.37 81 HIS A C 1
ATOM 615 O O . HIS A 1 81 ? 21.102 73.236 143.060 1.00 53.59 81 HIS A O 1
ATOM 622 N N . THR A 1 82 ? 18.983 72.519 142.762 1.00 53.35 82 THR A N 1
ATOM 623 C CA . THR A 1 82 ? 18.568 72.748 144.149 1.00 52.65 82 THR A CA 1
ATOM 624 C C . THR A 1 82 ? 19.419 71.966 145.146 1.00 50.01 82 THR A C 1
ATOM 625 O O . THR A 1 82 ? 19.929 72.538 146.107 1.00 48.52 82 THR A O 1
ATOM 629 N N . LEU A 1 83 ? 19.559 70.662 144.916 1.00 49.32 83 LEU A N 1
ATOM 630 C CA . LEU A 1 83 ? 20.344 69.793 145.797 1.00 49.10 83 LEU A CA 1
ATOM 631 C C . LEU A 1 83 ? 21.829 70.082 145.686 1.00 47.66 83 LEU A C 1
ATOM 632 O O . LEU A 1 83 ? 22.535 70.140 146.689 1.00 46.39 83 LEU A O 1
ATOM 637 N N . LEU A 1 84 ? 22.293 70.267 144.457 1.00 50.52 84 LEU A N 1
ATOM 638 C CA . LEU A 1 84 ? 23.705 70.527 144.208 1.00 53.54 84 LEU A CA 1
ATOM 639 C C . LEU A 1 84 ? 24.149 71.800 144.912 1.00 53.95 84 LEU A C 1
ATOM 640 O O . LEU A 1 84 ? 25.132 71.801 145.658 1.00 52.96 84 LEU A O 1
ATOM 645 N N . LYS A 1 85 ? 23.420 72.885 144.671 1.00 54.60 85 LYS A N 1
ATOM 646 C CA . LYS A 1 85 ? 23.744 74.159 145.306 1.00 57.01 85 LYS A CA 1
ATOM 647 C C . LYS A 1 85 ? 23.672 73.967 146.822 1.00 56.69 85 LYS A C 1
ATOM 648 O O . LYS A 1 85 ? 24.406 74.601 147.591 1.00 57.69 85 LYS A O 1
ATOM 654 N N . GLU A 1 86 ? 22.776 73.079 147.237 1.00 54.91 86 GLU A N 1
ATOM 655 C CA . GLU A 1 86 ? 22.578 72.777 148.644 1.00 54.24 86 GLU A CA 1
ATOM 656 C C . GLU A 1 86 ? 23.773 72.071 149.294 1.00 52.77 86 GLU A C 1
ATOM 657 O O . GLU A 1 86 ? 24.196 72.442 150.391 1.00 49.86 86 GLU A O 1
ATOM 663 N N . MET A 1 87 ? 24.320 71.057 148.625 1.00 52.95 87 MET A N 1
ATOM 664 C CA . MET A 1 87 ? 25.461 70.313 149.174 1.00 54.45 87 MET A CA 1
ATOM 665 C C . MET A 1 87 ? 26.795 71.056 149.041 1.00 55.63 87 MET A C 1
ATOM 666 O O . MET A 1 87 ? 27.790 70.667 149.648 1.00 56.40 87 MET A O 1
ATOM 671 N N . LEU A 1 88 ? 26.806 72.139 148.265 1.00 57.18 88 LEU A N 1
ATOM 672 C CA . LEU A 1 88 ? 28.019 72.930 148.080 1.00 57.47 88 LEU A CA 1
ATOM 673 C C . LEU A 1 88 ? 28.099 74.161 148.986 1.00 58.01 88 LEU A C 1
ATOM 674 O O . LEU A 1 88 ? 28.900 75.063 148.737 1.00 57.92 88 LEU A O 1
ATOM 679 N N . LYS A 1 89 ? 27.276 74.209 150.033 1.00 58.32 89 LYS A N 1
ATOM 680 C CA . LYS A 1 89 ? 27.316 75.349 150.961 1.00 58.35 89 LYS A CA 1
ATOM 681 C C . LYS A 1 89 ? 28.373 75.137 152.043 1.00 58.50 89 LYS A C 1
ATOM 682 O O . LYS A 1 89 ? 28.534 74.032 152.559 1.00 60.42 89 LYS A O 1
ATOM 688 N N . SER A 1 90 ? 29.086 76.202 152.387 1.00 58.82 90 SER A N 1
ATOM 689 C CA . SER A 1 90 ? 30.137 76.142 153.405 1.00 60.41 90 SER A CA 1
ATOM 690 C C . SER A 1 90 ? 29.690 75.559 154.751 1.00 59.90 90 SER A C 1
ATOM 691 O O . SER A 1 90 ? 30.471 74.886 155.424 1.00 59.86 90 SER A O 1
ATOM 694 N N . GLU A 1 91 ? 28.444 75.824 155.140 1.00 59.26 91 GLU A N 1
ATOM 695 C CA . GLU A 1 91 ? 27.909 75.334 156.413 1.00 59.76 91 GLU A CA 1
ATOM 696 C C . GLU A 1 91 ? 28.031 73.816 156.554 1.00 58.86 91 GLU A C 1
ATOM 697 O O . GLU A 1 91 ? 28.208 73.301 157.656 1.00 59.13 91 GLU A O 1
ATOM 703 N N . HIS A 1 92 ? 27.957 73.107 155.430 1.00 58.06 92 HIS A N 1
ATOM 704 C CA . HIS A 1 92 ? 28.026 71.645 155.425 1.00 55.80 92 HIS A CA 1
ATOM 705 C C . HIS A 1 92 ? 29.432 71.066 155.322 1.00 54.90 92 HIS A C 1
ATOM 706 O O . HIS A 1 92 ? 29.722 70.034 155.922 1.00 55.13 92 HIS A O 1
ATOM 713 N N . GLN A 1 93 ? 30.294 71.719 154.549 1.00 55.80 93 GLN A N 1
ATOM 714 C CA . GLN A 1 93 ? 31.676 71.271 154.375 1.00 55.54 93 GLN A CA 1
ATOM 715 C C . GLN A 1 93 ? 31.825 69.849 153.812 1.00 55.25 93 GLN A C 1
ATOM 716 O O . GLN A 1 93 ? 32.750 69.130 154.186 1.00 55.27 93 GLN A O 1
ATOM 722 N N . LEU A 1 94 ? 30.933 69.449 152.907 1.00 53.31 94 LEU A N 1
ATOM 723 C CA . LEU A 1 94 ? 31.001 68.106 152.330 1.00 52.90 94 LEU A CA 1
ATOM 724 C C . LEU A 1 94 ? 32.164 67.893 151.366 1.00 52.21 94 LEU A C 1
ATOM 725 O O . LEU A 1 94 ? 32.885 66.888 151.443 1.00 51.81 94 LEU A O 1
ATOM 730 N N . LYS A 1 95 ? 32.329 68.836 150.448 1.00 49.78 95 LYS A N 1
ATOM 731 C CA . LYS A 1 95 ? 33.397 68.780 149.459 1.00 48.29 95 LYS A CA 1
ATOM 732 C C . LYS A 1 95 ? 34.726 68.652 150.202 1.00 46.13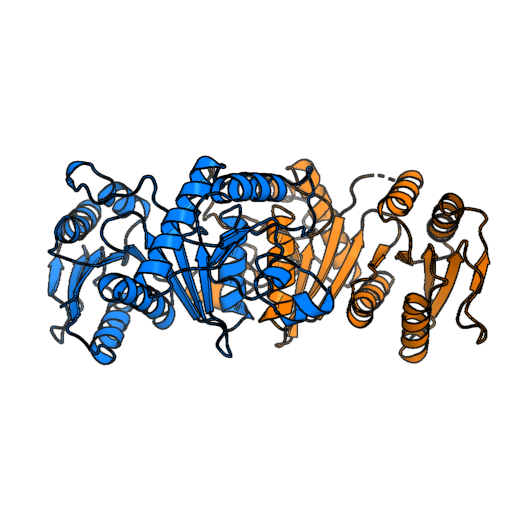 95 LYS A C 1
ATOM 733 O O . LYS A 1 95 ? 34.966 69.362 151.178 1.00 48.76 95 LYS A O 1
ATOM 739 N N . ASN A 1 96 ? 35.573 67.729 149.755 1.00 44.81 96 ASN A N 1
ATOM 740 C CA . ASN A 1 96 ? 36.862 67.501 150.399 1.00 42.89 96 ASN A CA 1
ATOM 741 C C . ASN A 1 96 ? 37.941 67.117 149.393 1.00 41.46 96 ASN A C 1
ATOM 742 O O . ASN A 1 96 ? 38.919 66.460 149.744 1.00 41.81 96 ASN A O 1
ATOM 747 N N . LYS A 1 97 ? 37.747 67.515 148.141 1.00 40.40 97 LYS A N 1
ATOM 748 C CA . LYS A 1 97 ? 38.708 67.255 147.070 1.00 37.85 97 LYS A CA 1
ATOM 749 C C . LYS A 1 97 ? 38.755 68.518 146.234 1.00 36.54 97 LYS A C 1
ATOM 750 O O . LYS A 1 97 ? 37.744 69.210 146.102 1.00 36.70 97 LYS A O 1
ATOM 756 N N . PRO A 1 98 ? 39.926 68.837 145.661 1.00 35.46 98 PRO A N 1
ATOM 757 C CA . PRO A 1 98 ? 40.104 70.034 144.829 1.00 35.77 98 PRO A CA 1
ATOM 758 C C . PRO A 1 98 ? 38.882 70.347 143.961 1.00 35.93 98 PRO A C 1
ATOM 759 O O . PRO A 1 98 ? 38.449 71.500 143.869 1.00 35.48 98 PRO A O 1
ATOM 763 N N . ILE A 1 99 ? 38.323 69.318 143.331 1.00 35.42 99 ILE A N 1
ATOM 764 C CA . ILE A 1 99 ? 37.148 69.500 142.481 1.00 35.97 99 ILE A CA 1
ATOM 765 C C . ILE A 1 99 ? 36.216 68.288 142.527 1.00 35.64 99 ILE A C 1
ATOM 766 O O . ILE A 1 99 ? 36.614 67.203 142.942 1.00 34.54 99 ILE A O 1
ATOM 771 N N . LEU A 1 100 ? 34.974 68.486 142.097 1.00 35.25 100 LEU A N 1
ATOM 772 C CA . LEU A 1 100 ? 34.005 67.404 142.044 1.00 34.18 100 LEU A CA 1
ATOM 773 C C . LEU A 1 100 ? 34.015 66.852 140.617 1.00 34.01 100 LEU A C 1
ATOM 774 O O . LEU A 1 100 ? 34.240 67.587 139.657 1.00 33.29 100 LEU A O 1
ATOM 779 N N . SER A 1 101 ? 33.772 65.558 140.487 1.00 32.34 101 SER A N 1
ATOM 780 C CA . SER A 1 101 ? 33.737 64.933 139.187 1.00 32.97 101 SER A CA 1
ATOM 781 C C . SER A 1 101 ? 32.703 63.816 139.229 1.00 31.00 101 SER A C 1
ATOM 782 O O . SER A 1 101 ? 32.167 63.495 140.287 1.00 30.55 101 SER A O 1
ATOM 785 N N . HIS A 1 102 ? 32.411 63.233 138.078 1.00 30.02 102 HIS A N 1
ATOM 786 C CA . HIS A 1 102 ? 31.480 62.134 138.059 1.00 30.10 102 HIS A CA 1
ATOM 787 C C . HIS A 1 102 ? 32.268 60.953 137.549 1.00 29.03 102 HIS A C 1
ATOM 788 O O . HIS A 1 102 ? 33.086 61.070 136.629 1.00 28.52 102 HIS A O 1
ATOM 795 N N . VAL A 1 103 ? 32.035 59.819 138.186 1.00 27.49 103 VAL A N 1
ATOM 796 C CA . VAL A 1 103 ? 32.705 58.585 137.832 1.00 29.42 103 VAL A CA 1
ATOM 797 C C . VAL A 1 103 ? 31.663 57.480 137.723 1.00 30.11 103 VAL A C 1
ATOM 798 O O . VAL A 1 103 ? 30.797 57.339 138.582 1.00 30.87 103 VAL A O 1
ATOM 802 N N . ALA A 1 104 ? 31.775 56.687 136.666 1.00 29.92 104 ALA A N 1
ATOM 803 C CA . ALA A 1 104 ? 30.858 55.593 136.428 1.00 28.95 104 ALA A CA 1
ATOM 804 C C . ALA A 1 104 ? 31.608 54.274 136.365 1.00 29.58 104 ALA A C 1
ATOM 805 O O . ALA A 1 104 ? 32.774 54.217 135.950 1.00 27.57 104 ALA A O 1
ATOM 807 N N . MET A 1 105 ? 30.934 53.209 136.790 1.00 31.12 105 MET A N 1
ATOM 808 C CA . MET A 1 105 ? 31.515 51.873 136.718 1.00 32.32 105 MET A CA 1
ATOM 809 C C . MET A 1 105 ? 30.757 51.153 135.610 1.00 28.54 105 MET A C 1
ATOM 810 O O . MET A 1 105 ? 29.527 51.127 135.602 1.00 28.72 105 MET A O 1
ATOM 815 N N . VAL A 1 106 ? 31.504 50.585 134.675 1.00 27.68 106 VAL A N 1
ATOM 816 C CA . VAL A 1 106 ? 30.932 49.875 133.533 1.00 28.81 106 VAL A CA 1
ATOM 817 C C . VAL A 1 106 ? 31.284 48.380 133.514 1.00 29.66 106 VAL A C 1
ATOM 818 O O . VAL A 1 106 ? 32.447 48.005 133.634 1.00 27.16 106 VAL A O 1
ATOM 822 N N . GLU A 1 107 ? 30.272 47.535 133.351 1.00 33.06 107 GLU A N 1
ATOM 823 C CA . GLU A 1 107 ? 30.486 46.097 133.292 1.00 36.85 107 GLU A CA 1
ATOM 824 C C . GLU A 1 107 ? 29.968 45.557 131.960 1.00 38.15 107 GLU A C 1
ATOM 825 O O . GLU A 1 107 ? 28.767 45.616 131.677 1.00 38.54 107 GLU A O 1
ATOM 831 N N . LEU A 1 108 ? 30.881 45.041 131.143 1.00 39.04 108 LEU A N 1
ATOM 832 C CA . LEU A 1 108 ? 30.525 44.490 129.842 1.00 40.84 108 LEU A CA 1
ATOM 833 C C . LEU A 1 108 ? 30.075 43.032 129.932 1.00 43.16 108 LEU A C 1
ATOM 834 O O . LEU A 1 108 ? 30.394 42.335 130.897 1.00 42.03 108 LEU A O 1
ATOM 839 N N . PRO A 1 109 ? 29.320 42.560 128.919 1.00 46.50 109 PRO A N 1
ATOM 840 C CA . PRO A 1 109 ? 28.772 41.202 128.797 1.00 50.05 109 PRO A CA 1
ATOM 841 C C . PRO A 1 109 ? 29.612 40.059 129.371 1.00 51.58 109 PRO A C 1
ATOM 842 O O . PRO A 1 109 ? 29.177 39.372 130.304 1.00 53.19 109 PRO A O 1
ATOM 846 N N . ALA A 1 110 ? 30.794 39.833 128.805 1.00 52.53 110 ALA A N 1
ATOM 847 C CA . ALA A 1 110 ? 31.656 38.771 129.305 1.00 53.46 110 ALA A CA 1
ATOM 848 C C . ALA A 1 110 ? 32.069 39.150 130.721 1.00 54.59 110 ALA A C 1
ATOM 849 O O . ALA A 1 110 ? 31.345 38.870 131.677 1.00 56.43 110 ALA A O 1
ATOM 851 N N . GLY A 1 111 ? 33.218 39.803 130.864 1.00 54.56 111 GLY A N 1
ATOM 852 C CA . GLY A 1 111 ? 33.662 40.202 132.192 1.00 53.54 111 GLY A CA 1
ATOM 853 C C . GLY A 1 111 ? 34.398 41.531 132.223 1.00 52.05 111 GLY A C 1
ATOM 854 O O . GLY A 1 111 ? 34.718 42.033 133.296 1.00 52.50 111 GLY A O 1
ATOM 855 N N . LYS A 1 112 ? 34.666 42.087 131.044 1.00 51.18 112 LYS A N 1
ATOM 856 C CA . LYS A 1 112 ? 35.366 43.354 130.907 1.00 49.92 112 LYS A CA 1
ATOM 857 C C . LYS A 1 112 ? 34.745 44.459 131.757 1.00 48.17 112 LYS A C 1
ATOM 858 O O . LYS A 1 112 ? 33.566 44.786 131.617 1.00 45.32 112 LYS A O 1
ATOM 864 N N . THR A 1 113 ? 35.562 45.034 132.633 1.00 44.84 113 THR A N 1
ATOM 865 C CA . THR A 1 113 ? 35.108 46.084 133.515 1.00 44.54 113 THR A CA 1
ATOM 866 C C . THR A 1 113 ? 36.051 47.274 133.526 1.00 42.24 113 THR A C 1
ATOM 867 O O . THR A 1 113 ? 37.257 47.130 133.328 1.00 42.07 113 THR A O 1
ATOM 871 N N . PHE A 1 114 ? 35.494 48.457 133.759 1.00 38.85 114 PHE A N 1
ATOM 872 C CA . PHE A 1 114 ? 36.304 49.664 133.814 1.00 35.41 114 PHE A CA 1
ATOM 873 C C . PHE A 1 114 ? 35.532 50.889 134.272 1.00 34.37 114 PHE A C 1
ATOM 874 O O . PHE A 1 114 ? 34.306 50.942 134.210 1.00 30.61 114 PHE A O 1
ATOM 882 N N . LEU A 1 115 ? 36.275 51.882 134.734 1.00 31.46 115 LEU A N 1
ATOM 883 C CA . LEU A 1 115 ? 35.662 53.109 135.177 1.00 30.65 115 LEU A CA 1
ATOM 884 C C . LEU A 1 115 ? 35.693 54.104 134.019 1.00 30.99 115 LEU A C 1
ATOM 885 O O . LEU A 1 115 ? 36.611 54.101 133.198 1.00 30.63 115 LEU A O 1
ATOM 890 N N . LEU A 1 116 ? 34.646 54.911 133.940 1.00 29.10 116 LEU A N 1
ATOM 891 C CA . LEU A 1 116 ? 34.514 55.935 132.923 1.00 28.18 116 LEU A CA 1
ATOM 892 C C . LEU A 1 116 ? 34.360 57.241 133.678 1.00 29.46 116 LEU A C 1
ATOM 893 O O . LEU A 1 116 ? 33.556 57.336 134.610 1.00 29.16 116 LEU A O 1
ATOM 898 N N . THR A 1 117 ? 35.115 58.258 133.303 1.00 31.15 117 THR A N 1
ATOM 899 C CA . THR A 1 117 ? 34.939 59.464 134.051 1.00 31.93 117 THR A CA 1
ATOM 900 C C . THR A 1 117 ? 34.778 60.792 133.382 1.00 36.05 117 THR A C 1
ATOM 901 O O . THR A 1 117 ? 35.474 61.200 132.441 1.00 34.15 117 THR A O 1
ATOM 905 N N . ASP A 1 118 ? 33.776 61.426 133.962 1.00 40.62 118 ASP A N 1
ATOM 906 C CA . ASP A 1 118 ? 33.271 62.732 133.699 1.00 40.46 118 ASP A CA 1
ATOM 907 C C . ASP A 1 118 ? 32.404 62.992 132.504 1.00 38.81 118 ASP A C 1
ATOM 908 O O . ASP A 1 118 ? 32.788 63.679 131.574 1.00 36.70 118 ASP A O 1
ATOM 913 N N . CYS A 1 119 ? 31.186 62.470 132.597 1.00 38.73 119 CYS A N 1
ATOM 914 C CA . CYS A 1 119 ? 30.181 62.654 131.572 1.00 39.98 119 CYS A CA 1
ATOM 915 C C . CYS A 1 119 ? 28.940 63.331 132.164 1.00 39.44 119 CYS A C 1
ATOM 916 O O . CYS A 1 119 ? 27.821 63.104 131.694 1.00 39.90 119 CYS A O 1
ATOM 919 N N . ALA A 1 120 ? 29.147 64.160 133.195 1.00 38.71 120 ALA A N 1
ATOM 920 C CA . ALA A 1 120 ? 28.056 64.882 133.861 1.00 39.65 120 ALA A CA 1
ATOM 921 C C . ALA A 1 120 ? 28.451 66.173 134.587 1.00 40.72 120 ALA A C 1
ATOM 922 O O . ALA A 1 120 ? 27.647 67.104 134.670 1.00 43.30 120 ALA A O 1
ATOM 924 N N . MET A 1 121 ? 29.673 66.240 135.108 1.00 41.76 121 MET A N 1
ATOM 925 C CA . MET A 1 121 ? 30.110 67.419 135.855 1.00 43.10 121 MET A CA 1
ATOM 926 C C . MET A 1 121 ? 30.909 68.476 135.082 1.00 44.04 121 MET A C 1
ATOM 927 O O . MET A 1 121 ? 30.426 69.583 134.846 1.00 45.54 121 MET A O 1
ATOM 932 N N . ASN A 1 122 ? 32.137 68.141 134.706 1.00 40.21 122 ASN A N 1
ATOM 933 C CA . ASN A 1 122 ? 32.994 69.080 134.005 1.00 37.93 122 ASN A CA 1
ATOM 934 C C . ASN A 1 122 ? 32.807 69.059 132.497 1.00 37.17 122 ASN A C 1
ATOM 935 O O . ASN A 1 122 ? 33.203 68.117 131.827 1.00 38.54 122 ASN A O 1
ATOM 940 N N . ILE A 1 123 ? 32.212 70.123 131.969 1.00 36.70 123 ILE A N 1
ATOM 941 C CA . ILE A 1 123 ? 31.936 70.233 130.543 1.00 35.47 123 ILE A CA 1
ATOM 942 C C . ILE A 1 123 ? 33.093 69.999 129.583 1.00 34.11 123 ILE A C 1
ATOM 943 O O . ILE A 1 123 ? 33.022 69.132 128.710 1.00 35.40 123 ILE A O 1
ATOM 948 N N . ALA A 1 124 ? 34.148 70.783 129.732 1.00 32.12 124 ALA A N 1
ATOM 949 C CA . ALA A 1 124 ? 35.297 70.671 128.844 1.00 32.02 124 ALA A CA 1
ATOM 950 C C . ALA A 1 124 ? 36.564 70.987 129.625 1.00 32.22 124 ALA A C 1
ATOM 951 O O . ALA A 1 124 ? 37.225 71.992 129.388 1.00 30.41 124 ALA A O 1
ATOM 953 N N . PRO A 1 125 ? 36.924 70.103 130.564 1.00 34.61 125 PRO A N 1
ATOM 954 C CA . PRO A 1 125 ? 38.098 70.215 131.434 1.00 34.92 125 PRO A CA 1
ATOM 955 C C . PRO A 1 125 ? 39.390 70.729 130.792 1.00 35.04 125 PRO A C 1
ATOM 956 O O . PRO A 1 125 ? 39.736 70.358 129.665 1.00 36.86 125 PRO A O 1
ATOM 960 N N . THR A 1 126 ? 40.085 71.587 131.531 1.00 33.74 126 THR A N 1
ATOM 961 C CA . THR A 1 126 ? 41.379 72.130 131.124 1.00 34.50 126 THR A CA 1
ATOM 962 C C . THR A 1 126 ? 42.400 71.122 131.642 1.00 33.98 126 THR A C 1
ATOM 963 O O . THR A 1 126 ? 42.037 70.137 132.275 1.00 35.39 126 THR A O 1
ATOM 967 N N . GLN A 1 127 ? 43.677 71.383 131.414 1.00 34.56 127 GLN A N 1
ATOM 968 C CA . GLN A 1 127 ? 44.695 70.461 131.875 1.00 33.88 127 GLN A CA 1
ATOM 969 C C . GLN A 1 127 ? 44.665 70.273 133.391 1.00 33.69 127 GLN A C 1
ATOM 970 O O . GLN A 1 127 ? 44.846 69.166 133.895 1.00 32.90 127 GLN A O 1
ATOM 976 N N . ALA A 1 128 ? 44.439 71.360 134.120 1.00 32.57 128 ALA A N 1
ATOM 977 C CA . ALA A 1 128 ? 44.414 71.291 135.576 1.00 30.99 128 ALA A CA 1
ATOM 978 C C . ALA A 1 128 ? 43.223 70.453 136.046 1.00 29.90 128 ALA A C 1
ATOM 979 O O . ALA A 1 128 ? 43.341 69.624 136.948 1.00 27.89 128 ALA A O 1
ATOM 981 N N . THR A 1 129 ? 42.080 70.689 135.416 1.00 28.76 129 THR A N 1
ATOM 982 C CA . THR A 1 129 ? 40.862 69.973 135.732 1.00 29.44 129 THR A CA 1
ATOM 983 C C . THR A 1 129 ? 40.951 68.480 135.407 1.00 29.73 129 THR A C 1
ATOM 984 O O . THR A 1 129 ? 40.538 67.619 136.203 1.00 28.77 129 THR A O 1
ATOM 988 N N . LEU A 1 130 ? 41.498 68.178 134.238 1.00 28.97 130 LEU A N 1
ATOM 989 C CA . LEU A 1 130 ? 41.630 66.796 133.807 1.00 30.55 130 LEU A CA 1
ATOM 990 C C . LEU A 1 130 ? 42.537 66.092 134.806 1.00 31.10 130 LEU A C 1
ATOM 991 O O . LEU A 1 130 ? 42.265 64.962 135.200 1.00 30.62 130 LEU A O 1
ATOM 996 N N . ILE A 1 131 ? 43.598 66.778 135.234 1.00 31.66 131 ILE A N 1
ATOM 997 C CA . ILE A 1 131 ? 44.527 66.217 136.213 1.00 32.46 131 ILE A CA 1
ATOM 998 C C . ILE A 1 131 ? 43.777 65.805 137.488 1.00 33.20 131 ILE A C 1
ATOM 999 O O . ILE A 1 131 ? 44.002 64.717 138.015 1.00 33.11 131 ILE A O 1
ATOM 1004 N N . GLU A 1 132 ? 42.876 66.664 137.960 1.00 33.02 132 GLU A N 1
ATOM 1005 C CA . GLU A 1 132 ? 42.094 66.362 139.150 1.00 34.64 132 GLU A CA 1
ATOM 1006 C C . GLU A 1 132 ? 41.068 65.255 138.882 1.00 33.55 132 GLU A C 1
ATOM 1007 O O . GLU A 1 132 ? 40.754 64.480 139.783 1.00 33.89 132 GLU A O 1
ATOM 1013 N N . ILE A 1 133 ? 40.535 65.198 137.657 1.00 31.91 133 ILE A N 1
ATOM 1014 C CA . ILE A 1 133 ? 39.563 64.161 137.282 1.00 31.25 133 ILE A CA 1
ATOM 1015 C C . ILE A 1 133 ? 40.225 62.786 137.368 1.00 29.33 133 ILE A C 1
ATOM 1016 O O . ILE A 1 133 ? 39.610 61.821 137.819 1.00 24.67 133 ILE A O 1
ATOM 1021 N N . VAL A 1 134 ? 41.480 62.721 136.941 1.00 28.10 134 VAL A N 1
ATOM 1022 C CA . VAL A 1 134 ? 42.245 61.489 136.980 1.00 32.01 134 VAL A CA 1
ATOM 1023 C C . VAL A 1 134 ? 42.447 61.104 138.450 1.00 34.17 134 VAL A C 1
ATOM 1024 O O . VAL A 1 134 ? 42.132 59.988 138.854 1.00 35.05 134 VAL A O 1
ATOM 1028 N N . GLU A 1 135 ? 42.934 62.042 139.253 1.00 36.02 135 GLU A N 1
ATOM 1029 C CA . GLU A 1 135 ? 43.146 61.790 140.668 1.00 36.46 135 GLU A CA 1
ATOM 1030 C C . GLU A 1 135 ? 41.888 61.224 141.340 1.00 34.55 135 GLU A C 1
ATOM 1031 O O . GLU A 1 135 ? 41.958 60.205 142.025 1.00 33.61 135 GLU A O 1
ATOM 1037 N N . ASN A 1 136 ? 40.745 61.880 141.141 1.00 31.70 136 ASN A N 1
ATOM 1038 C CA . ASN A 1 136 ? 39.475 61.421 141.714 1.00 32.53 136 ASN A CA 1
ATOM 1039 C C . ASN A 1 136 ? 39.164 59.957 141.314 1.00 33.38 136 ASN A C 1
ATOM 1040 O O . ASN A 1 136 ? 38.851 59.124 142.185 1.00 32.45 136 ASN A O 1
ATOM 1045 N N . ALA A 1 137 ? 39.257 59.649 140.014 1.00 33.16 137 ALA A N 1
ATOM 1046 C CA . ALA A 1 137 ? 38.998 58.295 139.512 1.00 34.45 137 ALA A CA 1
ATOM 1047 C C . ALA A 1 137 ? 40.069 57.313 139.984 1.00 35.16 137 ALA A C 1
ATOM 1048 O O . ALA A 1 137 ? 39.773 56.145 140.251 1.00 35.58 137 ALA A O 1
ATOM 1050 N N . LYS A 1 138 ? 41.305 57.788 140.102 1.00 36.70 138 LYS A N 1
ATOM 1051 C CA . LYS A 1 138 ? 42.386 56.932 140.580 1.00 39.27 138 LYS A CA 1
ATOM 1052 C C . LYS A 1 138 ? 42.110 56.533 142.021 1.00 39.49 138 LYS A C 1
ATOM 1053 O O . LYS A 1 138 ? 42.382 55.402 142.417 1.00 40.67 138 LYS A O 1
ATOM 1059 N N . GLU A 1 139 ? 41.577 57.463 142.805 1.00 39.83 139 GLU A N 1
ATOM 1060 C CA . GLU A 1 139 ? 41.288 57.181 144.206 1.00 42.14 139 GLU A CA 1
ATOM 1061 C C . GLU A 1 139 ? 40.128 56.206 144.356 1.00 40.35 139 GLU A C 1
ATOM 1062 O O . GLU A 1 139 ? 40.165 55.317 145.209 1.00 40.14 139 GLU A O 1
ATOM 1068 N N . VAL A 1 140 ? 39.104 56.369 143.527 1.00 37.23 140 VAL A N 1
ATOM 1069 C CA . VAL A 1 140 ? 37.960 55.469 143.576 1.00 35.91 140 VAL A CA 1
ATOM 1070 C C . VAL A 1 140 ? 38.423 54.034 143.308 1.00 37.41 140 VAL A C 1
ATOM 1071 O O . VAL A 1 140 ? 38.049 53.116 144.029 1.00 37.22 140 VAL A O 1
ATOM 1075 N N . ALA A 1 141 ? 39.239 53.849 142.272 1.00 36.19 141 ALA A N 1
ATOM 1076 C CA . ALA A 1 141 ? 39.727 52.524 141.940 1.00 37.69 141 ALA A CA 1
ATOM 1077 C C . ALA A 1 141 ? 40.578 51.952 143.081 1.00 38.87 141 ALA A C 1
ATOM 1078 O O . ALA A 1 141 ? 40.437 50.786 143.441 1.00 39.37 141 ALA A O 1
ATOM 1080 N N . GLN A 1 142 ? 41.464 52.768 143.643 1.00 41.34 142 GLN A N 1
ATOM 1081 C CA . GLN A 1 142 ? 42.309 52.317 144.743 1.00 43.72 142 GLN A CA 1
ATOM 1082 C C . GLN A 1 142 ? 41.421 51.906 145.920 1.00 46.23 142 GLN A C 1
ATOM 1083 O O . GLN A 1 142 ? 41.644 50.872 146.544 1.00 47.99 142 GLN A O 1
ATOM 1089 N N . LYS A 1 143 ? 40.396 52.703 146.196 1.00 47.19 143 LYS A N 1
ATOM 1090 C CA . LYS A 1 143 ? 39.480 52.404 147.279 1.00 49.18 143 LYS A CA 1
ATOM 1091 C C . LYS A 1 143 ? 38.685 51.138 146.963 1.00 50.49 143 LYS A C 1
ATOM 1092 O O . LYS A 1 143 ? 38.157 50.465 147.858 1.00 52.09 143 LYS A O 1
ATOM 1098 N N . LEU A 1 144 ? 38.609 50.813 145.682 1.00 49.87 144 LEU A N 1
ATOM 1099 C CA . LEU A 1 144 ? 37.867 49.651 145.223 1.00 50.22 144 LEU A CA 1
ATOM 1100 C C . LEU A 1 144 ? 38.719 48.380 145.235 1.00 50.58 144 LEU A C 1
ATOM 1101 O O . LEU A 1 144 ? 38.230 47.288 144.944 1.00 49.78 144 LEU A O 1
ATOM 1106 N N . GLY A 1 145 ? 39.993 48.527 145.581 1.00 50.97 145 GLY A N 1
ATOM 1107 C CA . GLY A 1 145 ? 40.877 47.375 145.629 1.00 51.30 145 GLY A CA 1
ATOM 1108 C C . GLY A 1 145 ? 41.983 47.345 144.589 1.00 51.21 145 GLY A C 1
ATOM 1109 O O . GLY A 1 145 ? 42.888 46.515 144.663 1.00 50.44 145 GLY A O 1
ATOM 1110 N N . LEU A 1 146 ? 41.927 48.245 143.617 1.00 52.14 146 LEU A N 1
ATOM 1111 C CA . LEU A 1 146 ? 42.950 48.280 142.575 1.00 53.02 146 LEU A CA 1
ATOM 1112 C C . LEU A 1 146 ? 44.111 49.159 143.022 1.00 53.53 146 LEU A C 1
ATOM 1113 O O . LEU A 1 146 ? 43.918 50.326 143.348 1.00 55.73 146 LEU A O 1
ATOM 1118 N N . HIS A 1 147 ? 45.315 48.600 143.028 1.00 53.95 147 HIS A N 1
ATOM 1119 C CA . HIS A 1 147 ? 46.498 49.341 143.457 1.00 54.52 147 HIS A CA 1
ATOM 1120 C C . HIS A 1 147 ? 47.175 50.178 142.364 1.00 52.76 147 HIS A C 1
ATOM 1121 O O . HIS A 1 147 ? 47.490 51.350 142.586 1.00 53.72 147 HIS A O 1
ATOM 1128 N N . HIS A 1 148 ? 47.411 49.575 141.198 1.00 50.52 148 HIS A N 1
ATOM 1129 C CA . HIS A 1 148 ? 48.063 50.267 140.083 1.00 47.13 148 HIS A CA 1
ATOM 1130 C C . HIS A 1 148 ? 47.183 50.301 138.829 1.00 43.26 148 HIS A C 1
ATOM 1131 O O . HIS A 1 148 ? 47.476 49.643 137.834 1.00 42.16 148 HIS A O 1
ATOM 1138 N N . PRO A 1 149 ? 46.099 51.088 138.858 1.00 40.04 149 PRO A N 1
ATOM 1139 C CA . PRO A 1 149 ? 45.168 51.212 137.730 1.00 37.05 149 PRO A CA 1
ATOM 1140 C C . PRO A 1 149 ? 45.704 51.851 136.450 1.00 35.35 149 PRO A C 1
ATOM 1141 O O . PRO A 1 149 ? 46.468 52.815 136.492 1.00 36.42 149 PRO A O 1
ATOM 1145 N N . LYS A 1 150 ? 45.290 51.308 135.313 1.00 31.74 150 LYS A N 1
ATOM 1146 C CA . LYS A 1 150 ? 45.690 51.855 134.033 1.00 30.06 150 LYS A CA 1
ATOM 1147 C C . LYS A 1 150 ? 44.656 52.910 133.656 1.00 29.73 150 LYS A C 1
ATOM 1148 O O . LYS A 1 150 ? 43.446 52.649 133.626 1.00 27.47 150 LYS A O 1
ATOM 1154 N N . ILE A 1 151 ? 45.155 54.115 133.394 1.00 28.19 151 ILE A N 1
ATOM 1155 C CA . ILE A 1 151 ? 44.322 55.258 133.054 1.00 25.76 151 ILE A CA 1
ATOM 1156 C C . ILE A 1 151 ? 44.637 55.762 131.657 1.00 27.34 151 ILE A C 1
ATOM 1157 O O . ILE A 1 151 ? 45.693 56.348 131.392 1.00 28.59 151 ILE A O 1
ATOM 1162 N N . ALA A 1 152 ? 43.688 55.515 130.771 1.00 25.82 152 ALA A N 1
ATOM 1163 C CA . ALA A 1 152 ? 43.788 55.902 129.391 1.00 27.33 152 ALA A CA 1
ATOM 1164 C C . ALA A 1 152 ? 43.099 57.232 129.122 1.00 27.16 152 ALA A C 1
ATOM 1165 O O . ALA A 1 152 ? 41.923 57.427 129.454 1.00 26.07 152 ALA A O 1
ATOM 1167 N N . LEU A 1 153 ? 43.859 58.143 128.526 1.00 26.38 153 LEU A N 1
ATOM 1168 C CA . LEU A 1 153 ? 43.364 59.460 128.156 1.00 28.35 153 LEU A CA 1
ATOM 1169 C C . LEU A 1 153 ? 42.907 59.318 126.711 1.00 27.87 153 LEU A C 1
ATOM 1170 O O . LEU A 1 153 ? 43.716 59.275 125.785 1.00 28.25 153 LEU A O 1
ATOM 1175 N N . LEU A 1 154 ? 41.596 59.233 126.536 1.00 30.09 154 LEU A N 1
ATOM 1176 C CA . LEU A 1 154 ? 40.982 59.049 125.227 1.00 31.42 154 LEU A CA 1
ATOM 1177 C C . LEU A 1 154 ? 41.007 60.208 124.263 1.00 32.56 154 LEU A C 1
ATOM 1178 O O . LEU A 1 154 ? 40.794 61.355 124.642 1.00 33.83 154 LEU A O 1
ATOM 1183 N N . SER A 1 155 ? 41.249 59.882 123.000 1.00 35.36 155 SER A N 1
ATOM 1184 C CA . SER A 1 155 ? 41.261 60.864 121.922 1.00 38.17 155 SER A CA 1
ATOM 1185 C C . SER A 1 155 ? 40.919 60.137 120.619 1.00 40.97 155 SER A C 1
ATOM 1186 O O . SER A 1 155 ? 41.008 58.914 120.549 1.00 41.43 155 SER A O 1
ATOM 1189 N N . ALA A 1 156 ? 40.519 60.888 119.597 1.00 44.93 156 ALA A N 1
ATOM 1190 C CA . ALA A 1 156 ? 40.145 60.308 118.307 1.00 48.54 156 ALA A CA 1
ATOM 1191 C C . ALA A 1 156 ? 41.274 59.540 117.628 1.00 52.41 156 ALA A C 1
ATOM 1192 O O . ALA A 1 156 ? 41.079 58.419 117.135 1.00 52.65 156 ALA A O 1
ATOM 1194 N N . ALA A 1 157 ? 42.459 60.138 117.593 1.00 56.49 157 ALA A N 1
ATOM 1195 C CA . ALA A 1 157 ? 43.617 59.486 116.972 1.00 59.27 157 ALA A CA 1
ATOM 1196 C C . ALA A 1 157 ? 44.502 58.805 118.016 1.00 59.76 157 ALA A C 1
ATOM 1197 O O . ALA A 1 157 ? 44.497 59.182 119.188 1.00 60.16 157 ALA A O 1
ATOM 1199 N N . GLU A 1 158 ? 45.250 57.795 117.584 1.00 61.47 158 GLU A N 1
ATOM 1200 C CA . GLU A 1 158 ? 46.152 57.062 118.475 1.00 61.55 158 GLU A CA 1
ATOM 1201 C C . GLU A 1 158 ? 47.509 57.775 118.418 1.00 61.15 158 GLU A C 1
ATOM 1202 O O . GLU A 1 158 ? 48.148 58.021 119.443 1.00 61.18 158 GLU A O 1
ATOM 1208 N N . ASN A 1 159 ? 47.934 58.107 117.202 1.00 59.22 159 ASN A N 1
ATOM 1209 C CA . ASN A 1 159 ? 49.188 58.813 116.985 1.00 58.03 159 ASN A CA 1
ATOM 1210 C C . ASN A 1 159 ? 48.931 60.304 117.175 1.00 55.94 159 ASN A C 1
ATOM 1211 O O . ASN A 1 159 ? 47.877 60.812 116.793 1.00 55.53 159 ASN A O 1
ATOM 1216 N N . PHE A 1 160 ? 49.900 60.998 117.759 1.00 53.87 160 PHE A N 1
ATOM 1217 C CA . PHE A 1 160 ? 49.770 62.421 118.027 1.00 52.01 160 PHE A CA 1
ATOM 1218 C C . PHE A 1 160 ? 49.312 63.263 116.837 1.00 52.32 160 PHE A C 1
ATOM 1219 O O . PHE A 1 160 ? 49.857 63.164 115.740 1.00 53.36 160 PHE A O 1
ATOM 1227 N N . ASN A 1 161 ? 48.303 64.097 117.069 1.00 50.48 161 ASN A N 1
ATOM 1228 C CA . ASN A 1 161 ? 47.772 64.982 116.040 1.00 48.85 161 ASN A CA 1
ATOM 1229 C C . ASN A 1 161 ? 47.561 66.345 116.713 1.00 47.91 161 ASN A C 1
ATOM 1230 O O . ASN A 1 161 ? 46.536 66.584 117.352 1.00 47.43 161 ASN A O 1
ATOM 1235 N N . PRO A 1 162 ? 48.532 67.258 116.562 1.00 46.82 162 PRO A N 1
ATOM 1236 C CA . PRO A 1 162 ? 48.498 68.599 117.149 1.00 44.87 162 PRO A CA 1
ATOM 1237 C C . PRO A 1 162 ? 47.325 69.470 116.738 1.00 43.17 162 PRO A C 1
ATOM 1238 O O . PRO A 1 162 ? 47.076 70.526 117.330 1.00 40.50 162 PRO A O 1
ATOM 1242 N N . LYS A 1 163 ? 46.591 69.033 115.731 1.00 42.96 163 LYS A N 1
ATOM 1243 C CA . LYS A 1 163 ? 45.452 69.810 115.283 1.00 44.48 163 LYS A CA 1
ATOM 1244 C C . LYS A 1 163 ? 44.234 69.444 116.129 1.00 42.12 163 LYS A C 1
ATOM 1245 O O . LYS A 1 163 ? 43.176 70.068 116.032 1.00 41.75 163 LYS A O 1
ATOM 1251 N N . MET A 1 164 ? 44.402 68.434 116.977 1.00 41.06 164 MET A N 1
ATOM 1252 C CA . MET A 1 164 ? 43.311 67.958 117.822 1.00 39.37 164 MET A CA 1
ATOM 1253 C C . MET A 1 164 ? 43.542 68.308 119.293 1.00 36.59 164 MET A C 1
ATOM 1254 O O . MET A 1 164 ? 44.510 67.858 119.906 1.00 34.30 164 MET A O 1
ATOM 1259 N N . PRO A 1 165 ? 42.654 69.145 119.867 1.00 35.05 165 PRO A N 1
ATOM 1260 C CA . PRO A 1 165 ? 42.694 69.602 121.263 1.00 32.50 165 PRO A CA 1
ATOM 1261 C C . PRO A 1 165 ? 42.780 68.443 122.270 1.00 32.09 165 PRO A C 1
ATOM 1262 O O . PRO A 1 165 ? 43.571 68.492 123.206 1.00 31.86 165 PRO A O 1
ATOM 1266 N N . SER A 1 166 ? 41.969 67.403 122.079 1.00 30.33 166 SER A N 1
ATOM 1267 C CA . SER A 1 166 ? 41.999 66.261 122.993 1.00 30.24 166 SER A CA 1
ATOM 1268 C C . SER A 1 166 ? 43.322 65.510 122.885 1.00 31.98 166 SER A C 1
ATOM 1269 O O . SER A 1 166 ? 43.815 64.940 123.861 1.00 35.00 166 SER A O 1
ATOM 1272 N N . SER A 1 167 ? 43.905 65.508 121.697 1.00 32.17 167 SER A N 1
ATOM 1273 C CA . SER A 1 167 ? 45.170 64.824 121.510 1.00 33.79 167 SER A CA 1
ATOM 1274 C C . SER A 1 167 ? 46.240 65.530 122.345 1.00 34.32 167 SER A C 1
ATOM 1275 O O . SER A 1 167 ? 46.977 64.894 123.107 1.00 35.36 167 SER A O 1
ATOM 1278 N N . VAL A 1 168 ? 46.301 66.851 122.205 1.00 35.10 168 VAL A N 1
ATOM 1279 C CA . VAL A 1 168 ? 47.267 67.694 122.916 1.00 34.97 168 VAL A CA 1
ATOM 1280 C C . VAL A 1 168 ? 47.057 67.643 124.426 1.00 34.92 168 VAL A C 1
ATOM 1281 O O . VAL A 1 168 ? 48.016 67.596 125.201 1.00 35.97 168 VAL A O 1
ATOM 1285 N N . LEU A 1 169 ? 45.800 67.666 124.843 1.00 33.96 169 LEU A N 1
ATOM 1286 C CA . LEU A 1 169 ? 45.506 67.605 126.258 1.00 35.32 169 LEU A CA 1
ATOM 1287 C C . LEU A 1 169 ? 46.022 66.272 126.831 1.00 33.81 169 LEU A C 1
ATOM 1288 O O . LEU A 1 169 ? 46.659 66.250 127.881 1.00 32.40 169 LEU A O 1
ATOM 1293 N N . ALA A 1 170 ? 45.763 65.173 126.126 1.00 33.06 170 ALA A N 1
ATOM 1294 C CA . ALA A 1 170 ? 46.215 63.856 126.566 1.00 33.95 170 ALA A CA 1
ATOM 1295 C C . ALA A 1 170 ? 47.722 63.833 126.782 1.00 33.65 170 ALA A C 1
ATOM 1296 O O . ALA A 1 170 ? 48.212 63.350 127.804 1.00 34.65 170 ALA A O 1
ATOM 1298 N N . LYS A 1 171 ? 48.458 64.343 125.805 1.00 35.41 171 LYS A N 1
ATOM 1299 C CA . LYS A 1 171 ? 49.910 64.372 125.894 1.00 36.75 171 LYS A CA 1
ATOM 1300 C C . LYS A 1 171 ? 50.411 65.191 127.090 1.00 36.50 171 LYS A C 1
ATOM 1301 O O . LYS A 1 171 ? 51.381 64.804 127.732 1.00 36.38 171 LYS A O 1
ATOM 1307 N N . GLU A 1 172 ? 49.760 66.312 127.395 1.00 34.72 172 GLU A N 1
ATOM 1308 C CA . GLU A 1 172 ? 50.208 67.129 128.520 1.00 36.85 172 GLU A CA 1
ATOM 1309 C C . GLU A 1 172 ? 49.949 66.479 129.871 1.00 36.35 172 GLU A C 1
ATOM 1310 O O . GLU A 1 172 ? 50.814 66.479 130.743 1.00 37.57 172 GLU A O 1
ATOM 1316 N N . VAL A 1 173 ? 48.754 65.926 130.039 1.00 36.38 173 VAL A N 1
ATOM 1317 C CA . VAL A 1 173 ? 48.369 65.272 131.284 1.00 35.00 173 VAL A CA 1
ATOM 1318 C C . VAL A 1 173 ? 49.244 64.037 131.486 1.00 34.92 173 VAL A C 1
ATOM 1319 O O . VAL A 1 173 ? 49.577 63.667 132.612 1.00 36.28 173 VAL A O 1
ATOM 1323 N N . THR A 1 174 ? 49.613 63.395 130.385 1.00 35.78 174 THR A N 1
ATOM 1324 C CA . THR A 1 174 ? 50.474 62.221 130.449 1.00 35.60 174 THR A CA 1
ATOM 1325 C C . THR A 1 174 ? 51.829 62.657 131.016 1.00 35.51 174 THR A C 1
ATOM 1326 O O . THR A 1 174 ? 52.340 62.062 131.967 1.00 34.75 174 THR A O 1
ATOM 1330 N N . ALA A 1 175 ? 52.399 63.706 130.426 1.00 34.94 175 ALA A N 1
ATOM 1331 C CA . ALA A 1 175 ? 53.690 64.237 130.864 1.00 35.84 175 ALA A CA 1
ATOM 1332 C C . ALA A 1 175 ? 53.662 64.544 132.361 1.00 34.56 175 ALA A C 1
ATOM 1333 O O . ALA A 1 175 ? 54.630 64.288 133.070 1.00 34.87 175 ALA A O 1
ATOM 1335 N N . HIS A 1 176 ? 52.542 65.092 132.825 1.00 34.49 176 HIS A N 1
ATOM 1336 C CA . HIS A 1 176 ? 52.376 65.435 134.227 1.00 36.74 176 HIS A CA 1
ATOM 1337 C C . HIS A 1 176 ? 52.473 64.228 135.143 1.00 38.04 176 HIS A C 1
ATOM 1338 O O . HIS A 1 176 ? 53.045 64.310 136.235 1.00 38.64 176 HIS A O 1
ATOM 1345 N N . PHE A 1 177 ? 51.897 63.112 134.715 1.00 39.08 177 PHE A N 1
ATOM 1346 C CA . PHE A 1 177 ? 51.915 61.906 135.534 1.00 40.84 177 PHE A CA 1
ATOM 1347 C C . PHE A 1 177 ? 53.082 60.978 135.263 1.00 43.26 177 PHE A C 1
ATOM 1348 O O . PHE A 1 177 ? 53.196 59.935 135.903 1.00 42.90 177 PHE A O 1
ATOM 1356 N N . ASN A 1 178 ? 53.955 61.355 134.336 1.00 45.76 178 ASN A N 1
ATOM 1357 C CA . ASN A 1 178 ? 55.096 60.505 134.023 1.00 50.97 178 ASN A CA 1
ATOM 1358 C C . ASN A 1 178 ? 56.046 60.335 135.204 1.00 52.78 178 ASN A C 1
ATOM 1359 O O . ASN A 1 178 ? 56.975 59.535 135.141 1.00 54.42 178 ASN A O 1
ATOM 1364 N N . ASP A 1 179 ? 55.798 61.074 136.284 1.00 55.86 179 ASP A N 1
ATOM 1365 C CA . ASP A 1 179 ? 56.645 61.012 137.471 1.00 58.31 179 ASP A CA 1
ATOM 1366 C C . ASP A 1 179 ? 56.217 59.953 138.488 1.00 58.18 179 ASP A C 1
ATOM 1367 O O . ASP A 1 179 ? 56.961 59.007 138.757 1.00 58.81 179 ASP A O 1
ATOM 1372 N N . GLN A 1 180 ? 55.024 60.119 139.054 1.00 56.84 180 GLN A N 1
ATOM 1373 C CA . GLN A 1 180 ? 54.503 59.190 140.056 1.00 54.62 180 GLN A CA 1
ATOM 1374 C C . GLN A 1 180 ? 54.473 57.725 139.611 1.00 53.70 180 GLN A C 1
ATOM 1375 O O . GLN A 1 180 ? 54.590 57.416 138.424 1.00 53.74 180 GLN A O 1
ATOM 1381 N N . GLN A 1 181 ? 54.338 56.821 140.578 1.00 53.50 181 GLN A N 1
ATOM 1382 C CA . GLN A 1 181 ? 54.302 55.385 140.290 1.00 53.07 181 GLN A CA 1
ATOM 1383 C C . GLN A 1 181 ? 53.037 54.719 140.843 1.00 51.31 181 GLN A C 1
ATOM 1384 O O . GLN A 1 181 ? 52.946 53.493 140.899 1.00 50.21 181 GLN A O 1
ATOM 1390 N N . GLU A 1 182 ? 52.067 55.529 141.250 1.00 50.46 182 GLU A N 1
ATOM 1391 C CA . GLU A 1 182 ? 50.821 55.005 141.788 1.00 50.59 182 GLU A CA 1
ATOM 1392 C C . GLU A 1 182 ? 49.925 54.418 140.699 1.00 48.09 182 GLU A C 1
ATOM 1393 O O . GLU A 1 182 ? 49.136 53.512 140.962 1.00 47.49 182 GLU A O 1
ATOM 1399 N N . ALA A 1 183 ? 50.050 54.926 139.478 1.00 45.52 183 ALA A N 1
ATOM 1400 C CA . ALA A 1 183 ? 49.245 54.418 138.368 1.00 43.39 183 ALA A CA 1
ATOM 1401 C C . ALA A 1 183 ? 49.886 54.705 137.023 1.00 41.63 183 ALA A C 1
ATOM 1402 O O . ALA A 1 183 ? 50.805 55.516 136.915 1.00 42.01 183 ALA A O 1
ATOM 1404 N N . THR A 1 184 ? 49.400 54.020 135.999 1.00 38.56 184 THR A N 1
ATOM 1405 C CA . THR A 1 184 ? 49.908 54.230 134.660 1.00 37.68 184 THR A CA 1
ATOM 1406 C C . THR A 1 184 ? 48.892 55.076 133.890 1.00 36.62 184 THR A C 1
ATOM 1407 O O . THR A 1 184 ? 47.802 54.608 133.573 1.00 36.89 184 THR A O 1
ATOM 1411 N N . VAL A 1 185 ? 49.252 56.327 133.615 1.00 35.86 185 VAL A N 1
ATOM 1412 C CA . VAL A 1 185 ? 48.391 57.247 132.878 1.00 35.96 185 VAL A CA 1
ATOM 1413 C C . VAL A 1 185 ? 48.998 57.497 131.496 1.00 35.75 185 VAL A C 1
ATOM 1414 O O . VAL A 1 185 ? 50.141 57.947 131.394 1.00 36.99 185 VAL A O 1
ATOM 1418 N N . PHE A 1 186 ? 48.240 57.200 130.437 1.00 35.16 186 PHE A N 1
ATOM 1419 C CA . PHE A 1 186 ? 48.720 57.403 129.062 1.00 32.87 186 PHE A CA 1
ATOM 1420 C C . PHE A 1 186 ? 47.664 57.802 128.024 1.00 31.17 186 PHE A C 1
ATOM 1421 O O . PHE A 1 186 ? 46.541 57.304 128.033 1.00 31.19 186 PHE A O 1
ATOM 1429 N N . GLY A 1 187 ? 48.074 58.672 127.111 1.00 29.82 187 GLY A N 1
ATOM 1430 C CA . GLY A 1 187 ? 47.224 59.146 126.037 1.00 29.86 187 GLY A CA 1
ATOM 1431 C C . GLY A 1 187 ? 48.118 59.949 125.096 1.00 31.23 187 GLY A C 1
ATOM 1432 O O . GLY A 1 187 ? 49.234 60.297 125.472 1.00 32.82 187 GLY A O 1
ATOM 1433 N N . PRO A 1 188 ? 47.672 60.270 123.877 1.00 31.02 188 PRO A N 1
ATOM 1434 C CA . PRO A 1 188 ? 46.370 59.941 123.293 1.00 31.89 188 PRO A CA 1
ATOM 1435 C C . PRO A 1 188 ? 46.184 58.446 123.004 1.00 32.77 188 PRO A C 1
ATOM 1436 O O . PRO A 1 188 ? 47.100 57.767 122.550 1.00 32.98 188 PRO A O 1
ATOM 1440 N N . LEU A 1 189 ? 44.985 57.947 123.261 1.00 34.15 189 LEU A N 1
ATOM 1441 C CA . LEU A 1 189 ? 44.668 56.559 122.987 1.00 31.98 189 LEU A CA 1
ATOM 1442 C C . LEU A 1 189 ? 43.241 56.543 122.481 1.00 31.27 189 LEU A C 1
ATOM 1443 O O . LEU A 1 189 ? 42.395 57.296 122.960 1.00 29.29 189 LEU A O 1
ATOM 1448 N N . SER A 1 190 ? 42.995 55.672 121.510 1.00 30.00 190 SER A N 1
ATOM 1449 C CA . SER A 1 190 ? 41.687 55.510 120.923 1.00 28.20 190 SER A CA 1
ATOM 1450 C C . SER A 1 190 ? 40.949 54.474 121.752 1.00 27.67 190 SER A C 1
ATOM 1451 O O . SER A 1 190 ? 41.572 53.598 122.353 1.00 28.23 190 SER A O 1
ATOM 1454 N N . LEU A 1 191 ? 39.623 54.570 121.766 1.00 25.86 191 LEU A N 1
ATOM 1455 C CA . LEU A 1 191 ? 38.771 53.652 122.523 1.00 25.85 191 LEU A CA 1
ATOM 1456 C C . LEU A 1 191 ? 39.093 52.171 122.292 1.00 24.46 191 LEU A C 1
ATOM 1457 O O . LEU A 1 191 ? 39.193 51.399 123.238 1.00 25.19 191 LEU A O 1
ATOM 1462 N N . ASP A 1 192 ? 39.238 51.759 121.040 1.00 26.93 192 ASP A N 1
ATOM 1463 C CA . ASP A 1 192 ? 39.540 50.347 120.781 1.00 27.95 192 ASP A CA 1
ATOM 1464 C C . ASP A 1 192 ? 40.914 49.949 121.337 1.00 26.74 192 ASP A C 1
ATOM 1465 O O . ASP A 1 192 ? 41.046 48.902 121.968 1.00 27.54 192 ASP A O 1
ATOM 1470 N N . LEU A 1 193 ? 41.935 50.771 121.097 1.00 25.86 193 LEU A N 1
ATOM 1471 C CA . LEU A 1 193 ? 43.263 50.457 121.625 1.00 28.13 193 LEU A CA 1
ATOM 1472 C C . LEU A 1 193 ? 43.282 50.482 123.162 1.00 28.85 193 LEU A C 1
ATOM 1473 O O . LEU A 1 193 ? 44.156 49.885 123.804 1.00 27.78 193 LEU A O 1
ATOM 1478 N N . ALA A 1 194 ? 42.295 51.148 123.750 1.00 27.62 194 ALA A N 1
ATOM 1479 C CA . ALA A 1 194 ? 42.213 51.229 125.195 1.00 27.45 194 ALA A CA 1
ATOM 1480 C C . ALA A 1 194 ? 41.472 50.054 125.857 1.00 28.74 194 ALA A C 1
ATOM 1481 O O . ALA A 1 194 ? 41.832 49.620 126.963 1.00 29.30 194 ALA A O 1
ATOM 1483 N N . THR A 1 195 ? 40.468 49.525 125.166 1.00 26.94 195 THR A N 1
ATOM 1484 C CA . THR A 1 195 ? 39.627 48.462 125.699 1.00 30.31 195 THR A CA 1
ATOM 1485 C C . THR A 1 195 ? 39.608 47.117 124.970 1.00 30.22 195 THR A C 1
ATOM 1486 O O . THR A 1 195 ? 38.991 46.173 125.456 1.00 29.82 195 THR A O 1
ATOM 1490 N N . SER A 1 196 ? 40.263 47.027 123.816 1.00 30.00 196 SER A N 1
ATOM 1491 C CA . SER A 1 196 ? 40.264 45.786 123.048 1.00 31.97 196 SER A CA 1
ATOM 1492 C C . SER A 1 196 ? 41.641 45.209 122.760 1.00 33.02 196 SER A C 1
ATOM 1493 O O . SER A 1 196 ? 42.333 45.668 121.844 1.00 33.28 196 SER A O 1
ATOM 1496 N N . GLU A 1 197 ? 42.035 44.200 123.534 1.00 35.59 197 GLU A N 1
ATOM 1497 C CA . GLU A 1 197 ? 43.336 43.554 123.331 1.00 38.57 197 GLU A CA 1
ATOM 1498 C C . GLU A 1 197 ? 43.486 43.069 121.890 1.00 38.10 197 GLU A C 1
ATOM 1499 O O . GLU A 1 197 ? 44.561 43.175 121.306 1.00 40.10 197 GLU A O 1
ATOM 1505 N N . GLU A 1 198 ? 42.398 42.564 121.320 1.00 38.71 198 GLU A N 1
ATOM 1506 C CA . GLU A 1 198 ? 42.391 42.086 119.954 1.00 40.35 198 GLU A CA 1
ATOM 1507 C C . GLU A 1 198 ? 42.682 43.239 118.994 1.00 41.33 198 GLU A C 1
ATOM 1508 O O . GLU A 1 198 ? 43.492 43.081 118.085 1.00 41.84 198 GLU A O 1
ATOM 1514 N N . ALA A 1 199 ? 42.040 44.392 119.193 1.00 40.87 199 ALA A N 1
ATOM 1515 C CA . ALA A 1 199 ? 42.289 45.546 118.323 1.00 41.29 199 ALA A CA 1
ATOM 1516 C C . ALA A 1 199 ? 43.762 45.964 118.413 1.00 41.63 199 ALA A C 1
ATOM 1517 O O . ALA A 1 199 ? 44.363 46.395 117.422 1.00 39.39 199 ALA A O 1
ATOM 1519 N N . VAL A 1 200 ? 44.325 45.840 119.615 1.00 41.70 200 VAL A N 1
ATOM 1520 C CA . VAL A 1 200 ? 45.732 46.162 119.870 1.00 44.32 200 VAL A CA 1
ATOM 1521 C C . VAL A 1 200 ? 46.630 45.244 119.024 1.00 45.71 200 VAL A C 1
ATOM 1522 O O . VAL A 1 200 ? 47.579 45.695 118.376 1.00 42.18 200 VAL A O 1
ATOM 1526 N N . ALA 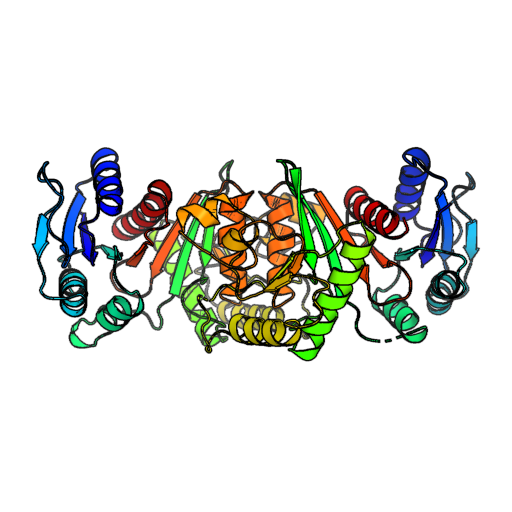A 1 201 ? 46.308 43.951 119.052 1.00 48.45 201 ALA A N 1
ATOM 1527 C CA . ALA A 1 201 ? 47.039 42.944 118.297 1.00 51.39 201 ALA A CA 1
ATOM 1528 C C . ALA A 1 201 ? 46.812 43.183 116.812 1.00 52.97 201 ALA A C 1
ATOM 1529 O O . ALA A 1 201 ? 47.748 43.159 116.014 1.00 55.66 201 ALA A O 1
ATOM 1531 N N . HIS A 1 202 ? 45.562 43.443 116.458 1.00 54.03 202 HIS A N 1
ATOM 1532 C CA . HIS A 1 202 ? 45.174 43.687 115.078 1.00 55.04 202 HIS A CA 1
ATOM 1533 C C . HIS A 1 202 ? 46.006 44.807 114.474 1.00 54.97 202 HIS A C 1
ATOM 1534 O O . HIS A 1 202 ? 46.387 44.735 113.313 1.00 56.60 202 HIS A O 1
ATOM 1541 N N . LYS A 1 203 ? 46.288 45.849 115.249 1.00 55.47 203 LYS A N 1
ATOM 1542 C CA . LYS A 1 203 ? 47.078 46.959 114.723 1.00 55.56 203 LYS A CA 1
ATOM 1543 C C . LYS A 1 203 ? 48.528 46.878 115.173 1.00 55.52 203 LYS A C 1
ATOM 1544 O O . LYS A 1 203 ? 49.318 47.779 114.895 1.00 56.00 203 LYS A O 1
ATOM 1550 N N . ARG A 1 204 ? 48.870 45.794 115.868 1.00 55.17 204 ARG A N 1
ATOM 1551 C CA . ARG A 1 204 ? 50.231 45.583 116.362 1.00 54.50 204 ARG A CA 1
ATOM 1552 C C . ARG A 1 204 ? 50.736 46.789 117.148 1.00 53.50 204 ARG A C 1
ATOM 1553 O O . ARG A 1 204 ? 51.911 47.143 117.065 1.00 54.75 204 ARG A O 1
ATOM 1561 N N . TYR A 1 205 ? 49.839 47.422 117.897 1.00 51.60 205 TYR A N 1
ATOM 1562 C CA . TYR A 1 205 ? 50.186 48.586 118.698 1.00 47.23 205 TYR A CA 1
ATOM 1563 C C . TYR A 1 205 ? 50.985 48.138 119.921 1.00 47.14 205 TYR A C 1
ATOM 1564 O O . TYR A 1 205 ? 50.859 46.999 120.385 1.00 46.89 205 TYR A O 1
ATOM 1573 N N . SER A 1 206 ? 51.820 49.038 120.428 1.00 46.03 206 SER A N 1
ATOM 1574 C CA . SER A 1 206 ? 52.629 48.769 121.608 1.00 45.23 206 SER A CA 1
ATOM 1575 C C . SER A 1 206 ? 52.664 50.056 122.440 1.00 43.18 206 SER A C 1
ATOM 1576 O O . SER A 1 206 ? 52.941 51.128 121.909 1.00 43.09 206 SER A O 1
ATOM 1579 N N . GLY A 1 207 ? 52.370 49.948 123.731 1.00 41.53 207 GLY A N 1
ATOM 1580 C CA . GLY A 1 207 ? 52.363 51.119 124.592 1.00 40.01 207 GLY A CA 1
ATOM 1581 C C . GLY A 1 207 ? 52.134 50.712 126.036 1.00 38.52 207 GLY A C 1
ATOM 1582 O O . GLY A 1 207 ? 51.991 49.519 126.303 1.00 37.61 207 GLY A O 1
ATOM 1583 N N . PRO A 1 208 ? 52.102 51.662 126.992 1.00 37.05 208 PRO A N 1
ATOM 1584 C CA . PRO A 1 208 ? 51.888 51.373 128.417 1.00 36.85 208 PRO A CA 1
ATOM 1585 C C . PRO A 1 208 ? 50.529 50.733 128.668 1.00 35.63 208 PRO A C 1
ATOM 1586 O O . PRO A 1 208 ? 50.345 49.991 129.635 1.00 35.07 208 PRO A O 1
ATOM 1590 N N . ILE A 1 209 ? 49.570 51.035 127.803 1.00 33.84 209 ILE A N 1
ATOM 1591 C CA . ILE A 1 209 ? 48.241 50.462 127.948 1.00 33.61 209 ILE A CA 1
ATOM 1592 C C . ILE A 1 209 ? 47.820 49.825 126.644 1.00 33.18 209 ILE A C 1
ATOM 1593 O O . ILE A 1 209 ? 47.869 50.451 125.591 1.00 31.38 209 ILE A O 1
ATOM 1598 N N . MET A 1 210 ? 47.415 48.566 126.712 1.00 34.87 210 MET A N 1
ATOM 1599 C CA . MET A 1 210 ? 47.017 47.865 125.507 1.00 35.40 210 MET A CA 1
ATOM 1600 C C . MET A 1 210 ? 45.718 47.091 125.663 1.00 35.00 210 MET A C 1
ATOM 1601 O O . MET A 1 210 ? 45.709 45.917 126.041 1.00 36.98 210 MET A O 1
ATOM 1606 N N . GLY A 1 211 ? 44.618 47.783 125.377 1.00 33.73 211 GLY A N 1
ATOM 1607 C CA . GLY A 1 211 ? 43.296 47.192 125.463 1.00 32.17 211 GLY A CA 1
ATOM 1608 C C . GLY A 1 211 ? 42.900 46.677 126.823 1.00 31.42 211 GLY A C 1
ATOM 1609 O O . GLY A 1 211 ? 41.884 46.003 126.926 1.00 32.01 211 GLY A O 1
ATOM 1610 N N . ASP A 1 212 ? 43.689 46.994 127.855 1.00 30.04 212 ASP A N 1
ATOM 1611 C CA . ASP A 1 212 ? 43.405 46.548 129.212 1.00 29.11 212 ASP A CA 1
ATOM 1612 C C . ASP A 1 212 ? 43.330 47.685 130.234 1.00 28.30 212 ASP A C 1
ATOM 1613 O O . ASP A 1 212 ? 43.731 47.501 131.375 1.00 31.17 212 ASP A O 1
ATOM 1618 N N . ALA A 1 213 ? 42.806 48.846 129.837 1.00 27.78 213 ALA A N 1
ATOM 1619 C CA . ALA A 1 213 ? 42.700 49.994 130.739 1.00 26.32 213 ALA A CA 1
ATOM 1620 C C . ALA A 1 213 ? 41.656 49.788 131.827 1.00 27.13 213 ALA A C 1
ATOM 1621 O O . ALA A 1 213 ? 40.622 49.164 131.599 1.00 28.22 213 ALA A O 1
ATOM 1623 N N . ASP A 1 214 ? 41.922 50.330 133.008 1.00 27.57 214 ASP A N 1
ATOM 1624 C CA . ASP A 1 214 ? 40.995 50.193 134.127 1.00 29.96 214 ASP A CA 1
ATOM 1625 C C . ASP A 1 214 ? 40.073 51.399 134.271 1.00 29.23 214 ASP A C 1
ATOM 1626 O O . ASP A 1 214 ? 38.986 51.318 134.851 1.00 30.11 214 ASP A O 1
ATOM 1631 N N . ILE A 1 215 ? 40.529 52.521 133.740 1.00 28.16 215 ILE A N 1
ATOM 1632 C CA . ILE A 1 215 ? 39.776 53.748 133.796 1.00 25.82 215 ILE A CA 1
ATOM 1633 C C . ILE A 1 215 ? 39.916 54.464 132.470 1.00 24.14 215 ILE A C 1
ATOM 1634 O O . ILE A 1 215 ? 41.017 54.599 131.924 1.00 23.66 215 ILE A O 1
ATOM 1639 N N . LEU A 1 216 ? 38.796 54.937 131.951 1.00 21.17 216 LEU A N 1
ATOM 1640 C CA . LEU A 1 216 ? 38.825 55.672 130.704 1.00 19.60 216 LEU A CA 1
ATOM 1641 C C . LEU A 1 216 ? 38.506 57.111 131.085 1.00 17.94 216 LEU A C 1
ATOM 1642 O O . LEU A 1 216 ? 37.603 57.354 131.871 1.00 17.93 216 LEU A O 1
ATOM 1647 N N . VAL A 1 217 ? 39.285 58.046 130.554 1.00 19.00 217 VAL A N 1
ATOM 1648 C CA . VAL A 1 217 ? 39.096 59.472 130.795 1.00 21.96 217 VAL A CA 1
ATOM 1649 C C . VAL A 1 217 ? 38.819 60.175 129.450 1.00 20.17 217 VAL A C 1
ATOM 1650 O O . VAL A 1 217 ? 39.655 60.170 128.538 1.00 21.56 217 VAL A O 1
ATOM 1654 N N . VAL A 1 218 ? 37.631 60.766 129.340 1.00 21.24 218 VAL A N 1
ATOM 1655 C CA . VAL A 1 218 ? 37.202 61.471 128.136 1.00 25.04 218 VAL A CA 1
ATOM 1656 C C . VAL A 1 218 ? 37.566 62.946 128.197 1.00 25.13 218 VAL A C 1
ATOM 1657 O O . VAL A 1 218 ? 37.853 63.474 129.259 1.00 26.33 218 VAL A O 1
ATOM 1661 N N . PRO A 1 219 ? 37.550 63.630 127.041 1.00 26.01 219 PRO A N 1
ATOM 1662 C CA . PRO A 1 219 ? 37.885 65.061 126.954 1.00 28.79 219 PRO A CA 1
ATOM 1663 C C . PRO A 1 219 ? 36.731 65.976 127.341 1.00 28.97 219 PRO A C 1
ATOM 1664 O O . PRO A 1 219 ? 36.937 67.045 127.912 1.00 31.00 219 PRO A O 1
ATOM 1668 N N . THR A 1 220 ? 35.519 65.546 127.014 1.00 27.38 220 THR A N 1
ATOM 1669 C CA . THR A 1 220 ? 34.350 66.361 127.261 1.00 28.93 220 THR A CA 1
ATOM 1670 C C . THR A 1 220 ? 33.136 65.541 127.686 1.00 30.13 220 THR A C 1
ATOM 1671 O O . THR A 1 220 ? 33.067 64.332 127.445 1.00 29.60 220 THR A O 1
ATOM 1675 N N . ILE A 1 221 ? 32.170 66.215 128.304 1.00 28.24 221 ILE A N 1
ATOM 1676 C CA . ILE A 1 221 ? 30.957 65.547 128.736 1.00 28.45 221 ILE A CA 1
ATOM 1677 C C . ILE A 1 221 ? 30.268 64.864 127.535 1.00 26.68 221 ILE A C 1
ATOM 1678 O O . ILE A 1 221 ? 29.729 63.774 127.680 1.00 28.69 221 ILE A O 1
ATOM 1683 N N . ASP A 1 222 ? 30.307 65.486 126.358 1.00 26.70 222 ASP A N 1
ATOM 1684 C CA . ASP A 1 222 ? 29.685 64.891 125.174 1.00 27.96 222 ASP A CA 1
ATOM 1685 C C . ASP A 1 222 ? 30.238 63.499 124.853 1.00 26.61 222 ASP A C 1
ATOM 1686 O O . ASP A 1 222 ? 29.482 62.565 124.577 1.00 27.70 222 ASP A O 1
ATOM 1691 N N . VAL A 1 223 ? 31.553 63.354 124.910 1.00 24.79 223 VAL A N 1
ATOM 1692 C CA . VAL A 1 223 ? 32.165 62.074 124.624 1.00 23.77 223 VAL A CA 1
ATOM 1693 C C . VAL A 1 223 ? 31.726 61.040 125.679 1.00 24.20 223 VAL A C 1
ATOM 1694 O O . VAL A 1 223 ? 31.182 59.989 125.347 1.00 24.88 223 VAL A O 1
ATOM 1698 N N . GLY A 1 224 ? 31.947 61.347 126.951 1.00 23.15 224 GLY A N 1
ATOM 1699 C CA . GLY A 1 224 ? 31.561 60.431 128.009 1.00 25.31 224 GLY A CA 1
ATOM 1700 C C . GLY A 1 224 ? 30.087 60.051 128.023 1.00 28.76 224 GLY A C 1
ATOM 1701 O O . GLY A 1 224 ? 29.731 58.886 128.248 1.00 30.29 224 GLY A O 1
ATOM 1702 N N . ASN A 1 225 ? 29.227 61.041 127.797 1.00 30.61 225 ASN A N 1
ATOM 1703 C CA . ASN A 1 225 ? 27.780 60.836 127.767 1.00 32.44 225 ASN A CA 1
ATOM 1704 C C . ASN A 1 225 ? 27.403 59.898 126.630 1.00 32.49 225 ASN A C 1
ATOM 1705 O O . ASN A 1 225 ? 26.668 58.933 126.821 1.00 34.40 225 ASN A O 1
ATOM 1710 N N . CYS A 1 226 ? 27.915 60.195 125.445 1.00 32.35 226 CYS A N 1
ATOM 1711 C CA . CYS A 1 226 ? 27.614 59.394 124.275 1.00 32.45 226 CYS A CA 1
ATOM 1712 C C . CYS A 1 226 ? 28.109 57.962 124.432 1.00 30.90 226 CYS A C 1
ATOM 1713 O O . CYS A 1 226 ? 27.417 57.029 124.056 1.00 30.06 226 CYS A O 1
ATOM 1716 N N . LEU A 1 227 ? 29.298 57.795 125.003 1.00 27.92 227 LEU A N 1
ATOM 1717 C CA . LEU A 1 227 ? 29.860 56.481 125.213 1.00 27.61 227 LEU A CA 1
ATOM 1718 C C . LEU A 1 227 ? 28.989 55.748 126.241 1.00 29.84 227 LEU A C 1
ATOM 1719 O O . LEU A 1 227 ? 28.612 54.588 126.060 1.00 27.89 227 LEU A O 1
ATOM 1724 N N . TYR A 1 228 ? 28.674 56.457 127.321 1.00 31.64 228 TYR A N 1
ATOM 1725 C CA . TYR A 1 228 ? 27.848 55.943 128.399 1.00 31.61 228 TYR A CA 1
ATOM 1726 C C . TYR A 1 228 ? 26.551 55.350 127.845 1.00 31.33 228 TYR A C 1
ATOM 1727 O O . TYR A 1 228 ? 26.278 54.167 128.026 1.00 31.88 228 TYR A O 1
ATOM 1736 N N . LYS A 1 229 ? 25.768 56.183 127.162 1.00 30.83 229 LYS A N 1
ATOM 1737 C CA . LYS A 1 229 ? 24.483 55.772 126.602 1.00 31.96 229 LYS A CA 1
ATOM 1738 C C . LYS A 1 229 ? 24.607 54.683 125.554 1.00 30.56 229 LYS A C 1
ATOM 1739 O O . LYS A 1 229 ? 23.778 53.775 125.481 1.00 29.82 229 LYS A O 1
ATOM 1745 N N . SER A 1 230 ? 25.643 54.789 124.737 1.00 29.65 230 SER A N 1
ATOM 1746 C CA . SER A 1 230 ? 25.881 53.815 123.704 1.00 30.52 230 SER A CA 1
ATOM 1747 C C . SER A 1 230 ? 26.140 52.434 124.325 1.00 29.88 230 SER A C 1
ATOM 1748 O O . SER A 1 230 ? 25.680 51.413 123.801 1.00 29.34 230 SER A O 1
ATOM 1751 N N . LEU A 1 231 ? 26.861 52.411 125.445 1.00 25.19 231 LEU A N 1
ATOM 1752 C CA . LEU A 1 231 ? 27.172 51.162 126.132 1.00 26.04 231 LEU A CA 1
ATOM 1753 C C . LEU A 1 231 ? 25.918 50.454 126.629 1.00 26.12 231 LEU A C 1
ATOM 1754 O O . LEU A 1 231 ? 25.767 49.254 126.443 1.00 25.86 231 LEU A O 1
ATOM 1759 N N . THR A 1 232 ? 25.019 51.206 127.254 1.00 26.24 232 THR A N 1
ATOM 1760 C CA . THR A 1 232 ? 23.783 50.636 127.758 1.00 28.32 232 THR A CA 1
ATOM 1761 C C . THR A 1 232 ? 22.744 50.396 126.663 1.00 29.14 232 THR A C 1
ATOM 1762 O O . THR A 1 232 ? 22.040 49.391 126.692 1.00 30.37 232 THR A O 1
ATOM 1766 N N . LEU A 1 233 ? 22.633 51.315 125.708 1.00 29.73 233 LEU A N 1
ATOM 1767 C CA . LEU A 1 233 ? 21.655 51.173 124.633 1.00 31.02 233 LEU A CA 1
ATOM 1768 C C . LEU A 1 233 ? 21.977 50.068 123.632 1.00 33.63 233 LEU A C 1
ATOM 1769 O O . LEU A 1 233 ? 21.062 49.434 123.119 1.00 33.68 233 LEU A O 1
ATOM 1774 N N . PHE A 1 234 ? 23.263 49.836 123.352 1.00 33.45 234 PHE A N 1
ATOM 1775 C CA . PHE A 1 234 ? 23.640 48.816 122.375 1.00 33.27 234 PHE A CA 1
ATOM 1776 C C . PHE A 1 234 ? 24.706 47.829 122.830 1.00 34.51 234 PHE A C 1
ATOM 1777 O O . PHE A 1 234 ? 24.888 46.780 122.209 1.00 33.60 234 PHE A O 1
ATOM 1785 N N . GLY A 1 235 ? 25.404 48.153 123.912 1.00 34.01 235 GLY A N 1
ATOM 1786 C CA . GLY A 1 235 ? 26.452 47.274 124.396 1.00 32.15 235 GLY A CA 1
ATOM 1787 C C . GLY A 1 235 ? 26.049 46.260 125.457 1.00 32.17 235 GLY A C 1
ATOM 1788 O O . GLY A 1 235 ? 26.842 45.379 125.771 1.00 32.09 235 GLY A O 1
ATOM 1789 N N . HIS A 1 236 ? 24.835 46.367 125.998 1.00 32.30 236 HIS A N 1
ATOM 1790 C CA . HIS A 1 236 ? 24.340 45.455 127.051 1.00 35.95 236 HIS A CA 1
ATOM 1791 C C . HIS A 1 236 ? 25.184 45.588 128.303 1.00 34.27 236 HIS A C 1
ATOM 1792 O O . HIS A 1 236 ? 25.303 44.653 129.083 1.00 33.66 236 HIS A O 1
ATOM 1799 N N . ALA A 1 237 ? 25.775 46.756 128.488 1.00 34.52 237 ALA A N 1
ATOM 1800 C CA . ALA A 1 237 ? 26.618 46.984 129.639 1.00 34.16 237 ALA A CA 1
ATOM 1801 C C . ALA A 1 237 ? 25.825 47.450 130.846 1.00 34.74 237 ALA A C 1
ATOM 1802 O O . ALA A 1 237 ? 24.795 48.122 130.711 1.00 35.87 237 ALA A O 1
ATOM 1804 N N . LYS A 1 238 ? 26.308 47.073 132.025 1.00 35.07 238 LYS A N 1
ATOM 1805 C CA . LYS A 1 238 ? 25.693 47.502 133.277 1.00 36.84 238 LYS A CA 1
ATOM 1806 C C . LYS A 1 238 ? 26.516 48.720 133.690 1.00 35.02 238 LYS A C 1
ATOM 1807 O O . LYS A 1 238 ? 27.747 48.679 133.676 1.00 33.75 238 LYS A O 1
ATOM 1813 N N . VAL A 1 239 ? 25.837 49.805 134.033 1.00 33.88 239 VAL A N 1
ATOM 1814 C CA . VAL A 1 239 ? 26.524 51.030 134.404 1.00 32.92 239 VAL A CA 1
ATOM 1815 C C . VAL A 1 239 ? 25.957 51.660 135.664 1.00 32.61 239 VAL A C 1
ATOM 1816 O O . VAL A 1 239 ? 24.746 51.682 135.861 1.00 33.37 239 VAL A O 1
ATOM 1820 N N . GLY A 1 240 ? 26.852 52.154 136.512 1.00 30.73 240 GLY A N 1
ATOM 1821 C CA . GLY A 1 240 ? 26.465 52.813 137.745 1.00 31.16 240 GLY A CA 1
ATOM 1822 C C . GLY A 1 240 ? 27.320 54.058 137.905 1.00 31.31 240 GLY A C 1
ATOM 1823 O O . GLY A 1 240 ? 28.510 54.056 137.574 1.00 31.63 240 GLY A O 1
ATOM 1824 N N . GLY A 1 241 ? 26.735 55.136 138.408 1.00 31.97 241 GLY A N 1
ATOM 1825 C CA . GLY A 1 241 ? 27.517 56.354 138.558 1.00 32.64 241 GLY A CA 1
ATOM 1826 C C . GLY A 1 241 ? 27.326 57.102 139.858 1.00 31.63 241 GLY A C 1
ATOM 1827 O O . GLY A 1 241 ? 26.274 57.041 140.485 1.00 34.22 241 GLY A O 1
ATOM 1828 N N . THR A 1 242 ? 28.362 57.811 140.269 1.00 31.33 242 THR A N 1
ATOM 1829 C CA . THR A 1 242 ? 28.301 58.583 141.487 1.00 31.34 242 THR A CA 1
ATOM 1830 C C . THR A 1 242 ? 29.170 59.806 141.303 1.00 30.15 242 THR A C 1
ATOM 1831 O O . THR A 1 242 ? 30.140 59.791 140.542 1.00 26.52 242 THR A O 1
ATOM 1835 N N . ILE A 1 243 ? 28.816 60.871 142.006 1.00 31.58 243 ILE A N 1
ATOM 1836 C CA . ILE A 1 243 ? 29.613 62.084 141.965 1.00 33.02 243 ILE A CA 1
ATOM 1837 C C . ILE A 1 243 ? 30.631 61.881 143.084 1.00 32.39 243 ILE A C 1
ATOM 1838 O O . ILE A 1 243 ? 30.273 61.472 144.186 1.00 31.84 243 ILE A O 1
ATOM 1843 N N . VAL A 1 244 ? 31.898 62.137 142.784 1.00 31.65 244 VAL A N 1
ATOM 1844 C CA . VAL A 1 244 ? 32.959 61.991 143.762 1.00 32.23 244 VAL A CA 1
ATOM 1845 C C . VAL A 1 244 ? 33.571 63.356 144.078 1.00 34.65 244 VAL A C 1
ATOM 1846 O O . VAL A 1 244 ? 33.304 64.344 143.391 1.00 33.09 244 VAL A O 1
ATOM 1850 N N . GLY A 1 245 ? 34.389 63.400 145.126 1.00 37.48 245 GLY A N 1
ATOM 1851 C CA . GLY A 1 245 ? 34.997 64.650 145.543 1.00 41.44 245 GLY A CA 1
ATOM 1852 C C . GLY A 1 245 ? 34.480 65.052 146.914 1.00 43.54 245 GLY A C 1
ATOM 1853 O O . GLY A 1 245 ? 35.159 65.745 147.683 1.00 45.55 245 GLY A O 1
ATOM 1854 N N . THR A 1 246 ? 33.263 64.621 147.221 1.00 44.28 246 THR A N 1
ATOM 1855 C CA . THR A 1 246 ? 32.648 64.914 148.512 1.00 44.30 246 THR A CA 1
ATOM 1856 C C . THR A 1 246 ? 33.036 63.801 149.465 1.00 43.12 246 THR A C 1
ATOM 1857 O O . THR A 1 246 ? 33.576 62.787 149.034 1.00 43.62 246 THR A O 1
ATOM 1861 N N . LYS A 1 247 ? 32.778 63.977 150.755 1.00 44.06 247 LYS A N 1
ATOM 1862 C CA . LYS A 1 247 ? 33.144 62.937 151.706 1.00 46.17 247 LYS A CA 1
ATOM 1863 C C . LYS A 1 247 ? 32.120 61.807 151.687 1.00 46.17 247 LYS A C 1
ATOM 1864 O O . LYS A 1 247 ? 32.266 60.807 152.388 1.00 46.43 247 LYS A O 1
ATOM 1870 N N . VAL A 1 248 ? 31.090 61.973 150.868 1.00 45.71 248 VAL A N 1
ATOM 1871 C CA . VAL A 1 248 ? 30.054 60.964 150.726 1.00 45.12 248 VAL A CA 1
ATOM 1872 C C . VAL A 1 248 ? 29.647 60.804 149.242 1.00 43.74 248 VAL A C 1
ATOM 1873 O O . VAL A 1 248 ? 29.381 61.787 148.548 1.00 41.70 248 VAL A O 1
ATOM 1877 N N . PRO A 1 249 ? 29.638 59.560 148.730 1.00 42.72 249 PRO A N 1
ATOM 1878 C CA . PRO A 1 249 ? 29.254 59.302 147.339 1.00 40.78 249 PRO A CA 1
ATOM 1879 C C . PRO A 1 249 ? 27.879 59.906 147.083 1.00 39.50 249 PRO A C 1
ATOM 1880 O O . PRO A 1 249 ? 26.975 59.779 147.916 1.00 38.48 249 PRO A O 1
ATOM 1884 N N . VAL A 1 250 ? 27.704 60.561 145.943 1.00 37.17 250 VAL A N 1
ATOM 1885 C CA . VAL A 1 250 ? 26.401 61.145 145.655 1.00 37.67 250 VAL A CA 1
ATOM 1886 C C . VAL A 1 250 ? 25.824 60.470 144.426 1.00 36.71 250 VAL A C 1
ATOM 1887 O O . VAL A 1 250 ? 26.428 60.488 143.365 1.00 37.87 250 VAL A O 1
ATOM 1891 N N . VAL A 1 251 ? 24.663 59.852 144.582 1.00 37.26 251 VAL A N 1
ATOM 1892 C CA . VAL A 1 251 ? 24.022 59.164 143.472 1.00 38.80 251 VAL A CA 1
ATOM 1893 C C . VAL A 1 251 ? 22.899 60.037 142.888 1.00 40.77 251 VAL A C 1
ATOM 1894 O O . VAL A 1 251 ? 22.018 60.506 143.611 1.00 40.73 251 VAL A O 1
ATOM 1898 N N . LEU A 1 252 ? 22.945 60.258 141.580 1.00 42.98 252 LEU A N 1
ATOM 1899 C CA . LEU A 1 252 ? 21.937 61.057 140.906 1.00 46.55 252 LEU A CA 1
ATOM 1900 C C . LEU A 1 252 ? 20.933 60.132 140.233 1.00 48.78 252 LEU A C 1
ATOM 1901 O O . LEU A 1 252 ? 21.304 59.258 139.451 1.00 49.75 252 LEU A O 1
ATOM 1906 N N . THR A 1 253 ? 19.660 60.328 140.548 1.00 50.51 253 THR A N 1
ATOM 1907 C CA . THR A 1 253 ? 18.595 59.516 139.985 1.00 52.05 253 THR A CA 1
ATOM 1908 C C . THR A 1 253 ? 17.603 60.389 139.216 1.00 52.73 253 THR A C 1
ATOM 1909 O O . THR A 1 253 ? 17.352 61.538 139.585 1.00 53.25 253 THR A O 1
ATOM 1913 N N . SER A 1 254 ? 17.052 59.835 138.142 1.00 53.59 254 SER A N 1
ATOM 1914 C CA . SER A 1 254 ? 16.070 60.530 137.319 1.00 53.87 254 SER A CA 1
ATOM 1915 C C . SER A 1 254 ? 14.857 59.625 137.240 1.00 53.31 254 SER A C 1
ATOM 1916 O O . SER A 1 254 ? 14.994 58.421 137.033 1.00 53.38 254 SER A O 1
ATOM 1919 N N . ARG A 1 255 ? 13.673 60.201 137.407 1.00 53.72 255 ARG A N 1
ATOM 1920 C CA . ARG A 1 255 ? 12.435 59.430 137.366 1.00 53.95 255 ARG A CA 1
ATOM 1921 C C . ARG A 1 255 ? 12.426 58.435 136.205 1.00 53.97 255 ARG A C 1
ATOM 1922 O O . ARG A 1 255 ? 12.022 57.281 136.366 1.00 53.94 255 ARG A O 1
ATOM 1930 N N . SER A 1 256 ? 12.888 58.885 135.041 1.00 52.66 256 SER A N 1
ATOM 1931 C CA . SER A 1 256 ? 12.937 58.035 133.855 1.00 52.29 256 SER A CA 1
ATOM 1932 C C . SER A 1 256 ? 13.869 56.834 134.007 1.00 52.58 256 SER A C 1
ATOM 1933 O O . SER A 1 256 ? 13.767 55.859 133.255 1.00 51.58 256 SER A O 1
ATOM 1936 N N . ASP A 1 257 ? 14.780 56.897 134.974 1.00 51.98 257 ASP A N 1
ATOM 1937 C CA . ASP A 1 257 ? 15.714 55.791 135.185 1.00 53.04 257 ASP A CA 1
ATOM 1938 C C . ASP A 1 257 ? 15.045 54.535 135.729 1.00 53.57 257 ASP A C 1
ATOM 1939 O O . ASP A 1 257 ? 14.280 54.581 136.691 1.00 54.28 257 ASP A O 1
ATOM 1944 N N . SER A 1 258 ? 15.356 53.410 135.102 1.00 53.24 258 SER A N 1
ATOM 1945 C CA . SER A 1 258 ? 14.814 52.128 135.504 1.00 53.87 258 SER A CA 1
ATOM 1946 C C . SER A 1 258 ? 15.296 51.783 136.905 1.00 52.82 258 SER A C 1
ATOM 1947 O O . SER A 1 258 ? 16.259 52.362 137.406 1.00 53.16 258 SER A O 1
ATOM 1950 N N . THR A 1 259 ? 14.622 50.827 137.528 1.00 51.46 259 THR A N 1
ATOM 1951 C CA . THR A 1 259 ? 14.982 50.399 138.863 1.00 50.32 259 THR A CA 1
ATOM 1952 C C . THR A 1 259 ? 16.371 49.774 138.920 1.00 50.36 259 THR A C 1
ATOM 1953 O O . THR A 1 259 ? 17.124 49.984 139.883 1.00 49.96 259 THR A O 1
ATOM 1957 N N . GLU A 1 260 ? 16.704 48.995 137.895 1.00 49.79 260 GLU A N 1
ATOM 1958 C CA . GLU A 1 260 ? 18.014 48.340 137.821 1.00 49.92 260 GLU A CA 1
ATOM 1959 C C . GLU A 1 260 ? 19.108 49.377 137.641 1.00 47.45 260 GLU A C 1
ATOM 1960 O O . GLU A 1 260 ? 20.231 49.204 138.115 1.00 46.97 260 GLU A O 1
ATOM 1966 N N . SER A 1 261 ? 18.766 50.458 136.952 1.00 46.37 261 SER A N 1
ATOM 1967 C CA . SER A 1 261 ? 19.717 51.526 136.703 1.00 45.91 261 SER A CA 1
ATOM 1968 C C . SER A 1 261 ? 20.069 52.229 138.013 1.00 44.23 261 SER A C 1
ATOM 1969 O O . SER A 1 261 ? 21.245 52.424 138.325 1.00 44.25 261 SER A O 1
ATOM 1972 N N . LYS A 1 262 ? 19.058 52.609 138.785 1.00 42.56 262 LYS A N 1
ATOM 1973 C CA . LYS A 1 262 ? 19.318 53.277 140.057 1.00 42.42 262 LYS A CA 1
ATOM 1974 C C . LYS A 1 262 ? 20.081 52.328 140.973 1.00 41.14 262 LYS A C 1
ATOM 1975 O O . LYS A 1 262 ? 21.018 52.734 141.660 1.00 42.47 262 LYS A O 1
ATOM 1981 N N . PHE A 1 263 ? 19.688 51.058 140.955 1.00 39.53 263 PHE A N 1
ATOM 1982 C CA . PHE A 1 263 ? 20.316 50.047 141.794 1.00 40.91 263 PHE A CA 1
ATOM 1983 C C . PHE A 1 263 ? 21.824 49.912 141.526 1.00 40.41 263 PHE A C 1
ATOM 1984 O O . PHE A 1 263 ? 22.620 49.774 142.461 1.00 38.74 263 PHE A O 1
ATOM 1992 N N . HIS A 1 264 ? 22.210 49.966 140.255 1.00 37.83 264 HIS A N 1
ATOM 1993 C CA . HIS A 1 264 ? 23.613 49.850 139.894 1.00 39.42 264 HIS A CA 1
ATOM 1994 C C . HIS A 1 264 ? 24.448 50.994 140.477 1.00 37.32 264 HIS A C 1
ATOM 1995 O O . HIS A 1 264 ? 25.554 50.769 140.965 1.00 35.98 264 HIS A O 1
ATOM 2002 N N . SER A 1 265 ? 23.914 52.215 140.417 1.00 34.66 265 SER A N 1
ATOM 2003 C CA . SER A 1 265 ? 24.613 53.377 140.956 1.00 34.35 265 SER A CA 1
ATOM 2004 C C . SER A 1 265 ? 24.687 53.253 142.473 1.00 35.17 265 SER A C 1
ATOM 2005 O O . SER A 1 265 ? 25.735 53.483 143.093 1.00 33.70 265 SER A O 1
ATOM 2008 N N . LEU A 1 266 ? 23.565 52.872 143.072 1.00 35.42 266 LEU A N 1
ATOM 2009 C CA . LEU A 1 266 ? 23.518 52.689 144.514 1.00 37.47 266 LEU A CA 1
ATOM 2010 C C . LEU A 1 266 ? 24.537 51.621 144.922 1.00 36.99 266 LEU A C 1
ATOM 2011 O O . LEU A 1 266 ? 25.234 51.752 145.935 1.00 36.91 266 LEU A O 1
ATOM 2016 N N . ARG A 1 267 ? 24.635 50.578 144.103 1.00 36.70 267 ARG A N 1
ATOM 2017 C CA . ARG A 1 267 ? 25.558 49.471 144.352 1.00 38.14 267 ARG A CA 1
ATOM 2018 C C . ARG A 1 267 ? 27.000 49.972 144.258 1.00 35.32 267 ARG A C 1
ATOM 2019 O O . ARG A 1 267 ? 27.884 49.539 144.999 1.00 33.40 267 ARG A O 1
ATOM 2027 N N . PHE A 1 268 ? 27.221 50.883 143.322 1.00 31.42 268 PHE A N 1
ATOM 2028 C CA . PHE A 1 268 ? 28.538 51.444 143.110 1.00 29.98 268 PHE A CA 1
ATOM 2029 C C . PHE A 1 268 ? 28.921 52.306 144.315 1.00 29.00 268 PHE A C 1
ATOM 2030 O O . PHE A 1 268 ? 30.052 52.237 144.795 1.00 30.73 268 PHE A O 1
ATOM 2038 N N . ALA A 1 269 ? 27.961 53.079 144.822 1.00 28.29 269 ALA A N 1
ATOM 2039 C CA . ALA A 1 269 ? 28.180 53.955 145.975 1.00 29.43 269 ALA A CA 1
ATOM 2040 C C . ALA A 1 269 ? 28.462 53.164 147.252 1.00 29.56 269 ALA A C 1
ATOM 2041 O O . ALA A 1 269 ? 29.377 53.497 148.015 1.00 28.74 269 ALA A O 1
ATOM 2043 N N . MET A 1 270 ? 27.665 52.125 147.493 1.00 30.77 270 MET A N 1
ATOM 2044 C CA . MET A 1 270 ? 27.867 51.288 148.679 1.00 32.55 270 MET A CA 1
ATOM 2045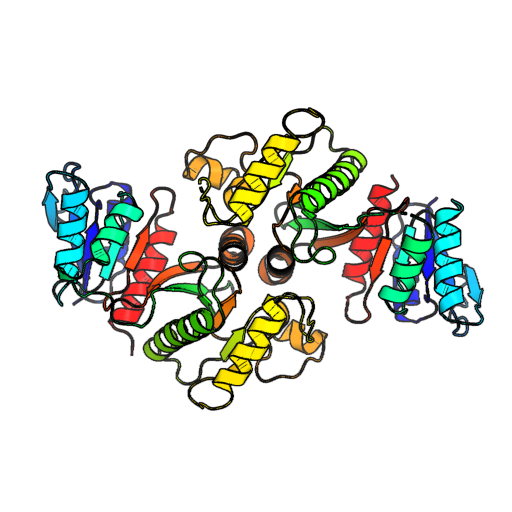 C C . MET A 1 270 ? 29.263 50.667 148.627 1.00 32.76 270 MET A C 1
ATOM 2046 O O . MET A 1 270 ? 29.952 50.556 149.640 1.00 31.90 270 MET A O 1
ATOM 2051 N N . ARG A 1 271 ? 29.676 50.287 147.427 1.00 33.65 271 ARG A N 1
ATOM 2052 C CA . ARG A 1 271 ? 30.970 49.666 147.242 1.00 36.76 271 ARG A CA 1
ATOM 2053 C C . ARG A 1 271 ? 32.118 50.608 147.615 1.00 38.04 271 ARG A C 1
ATOM 2054 O O . ARG A 1 271 ? 33.142 50.164 148.122 1.00 40.19 271 ARG A O 1
ATOM 2062 N N . GLN A 1 272 ? 31.947 51.907 147.378 1.00 38.16 272 GLN A N 1
ATOM 2063 C CA . GLN A 1 272 ? 32.989 52.879 147.707 1.00 37.55 272 GLN A CA 1
ATOM 2064 C C . GLN A 1 272 ? 32.999 53.156 149.211 1.00 39.78 272 GLN A C 1
ATOM 2065 O O . GLN A 1 272 ? 34.033 53.480 149.797 1.00 38.14 272 GLN A O 1
ATOM 2071 N N . VAL A 1 273 ? 31.832 53.027 149.829 1.00 42.83 273 VAL A N 1
ATOM 2072 C CA . VAL A 1 273 ? 31.699 53.268 151.254 1.00 45.10 273 VAL A CA 1
ATOM 2073 C C . VAL A 1 273 ? 32.382 52.215 152.113 1.00 49.21 273 VAL A C 1
ATOM 2074 O O . VAL A 1 273 ? 33.053 52.548 153.096 1.00 49.63 273 VAL A O 1
ATOM 2078 N N . HIS A 1 274 ? 32.223 50.945 151.755 1.00 52.00 274 HIS A N 1
ATOM 2079 C CA . HIS A 1 274 ? 32.849 49.898 152.553 1.00 56.80 274 HIS A CA 1
ATOM 2080 C C . HIS A 1 274 ? 34.101 49.260 151.979 1.00 59.24 274 HIS A C 1
ATOM 2081 O O . HIS A 1 274 ? 35.094 49.122 152.691 1.00 59.23 274 HIS A O 1
ATOM 2088 N N . HIS A 1 275 ? 34.066 48.883 150.704 1.00 62.99 275 HIS A N 1
ATOM 2089 C CA . HIS A 1 275 ? 35.216 48.238 150.065 1.00 66.46 275 HIS A CA 1
ATOM 2090 C C . HIS A 1 275 ? 36.541 48.937 150.355 1.00 67.65 275 HIS A C 1
ATOM 2091 O O . HIS A 1 275 ? 36.604 50.161 150.482 1.00 67.45 275 HIS A O 1
ATOM 2098 N N . HIS A 1 276 ? 37.593 48.130 150.468 1.00 69.42 276 HIS A N 1
ATOM 2099 C CA . HIS A 1 276 ? 38.941 48.610 150.769 1.00 70.57 276 HIS A CA 1
ATOM 2100 C C . HIS A 1 276 ? 39.891 48.431 149.590 1.00 70.82 276 HIS A C 1
ATOM 2101 O O . HIS A 1 276 ? 40.510 49.443 149.183 1.00 70.69 276 HIS A O 1
ATOM 2108 N N . MET B 1 1 ? 26.309 50.045 84.730 1.00 49.47 1 MET B N 1
ATOM 2109 C CA . MET B 1 1 ? 27.569 49.513 85.340 1.00 51.56 1 MET B CA 1
ATOM 2110 C C . MET B 1 1 ? 28.295 50.569 86.159 1.00 48.95 1 MET B C 1
ATOM 2111 O O . MET B 1 1 ? 28.157 51.765 85.906 1.00 50.47 1 MET B O 1
ATOM 2116 N N . ILE B 1 2 ? 29.071 50.120 87.139 1.00 47.17 2 ILE B N 1
ATOM 2117 C CA . ILE B 1 2 ? 29.821 51.037 87.993 1.00 44.64 2 ILE B CA 1
ATOM 2118 C C . ILE B 1 2 ? 31.322 50.858 87.844 1.00 43.35 2 ILE B C 1
ATOM 2119 O O . ILE B 1 2 ? 31.848 49.753 87.987 1.00 44.13 2 ILE B O 1
ATOM 2124 N N . THR B 1 3 ? 32.001 51.961 87.549 1.00 39.93 3 THR B N 1
ATOM 2125 C CA . THR B 1 3 ? 33.445 51.975 87.368 1.00 37.62 3 THR B CA 1
ATOM 2126 C C . THR B 1 3 ? 34.076 52.636 88.590 1.00 36.63 3 THR B C 1
ATOM 2127 O O . THR B 1 3 ? 33.689 53.740 88.975 1.00 36.65 3 THR B O 1
ATOM 2131 N N . VAL B 1 4 ? 35.039 51.957 89.202 1.00 35.88 4 VAL B N 1
ATOM 2132 C CA . VAL B 1 4 ? 35.713 52.480 90.383 1.00 35.23 4 VAL B CA 1
ATOM 2133 C C . VAL B 1 4 ? 37.166 52.833 90.050 1.00 34.25 4 VAL B C 1
ATOM 2134 O O . VAL B 1 4 ? 37.904 52.013 89.509 1.00 36.73 4 VAL B O 1
ATOM 2138 N N . SER B 1 5 ? 37.557 54.067 90.345 1.00 32.12 5 SER B N 1
ATOM 2139 C CA . SER B 1 5 ? 38.917 54.519 90.101 1.00 31.31 5 SER B CA 1
ATOM 2140 C C . SER B 1 5 ? 39.708 54.375 91.386 1.00 32.63 5 SER B C 1
ATOM 2141 O O . SER B 1 5 ? 39.342 54.938 92.425 1.00 32.89 5 SER B O 1
ATOM 2144 N N . ILE B 1 6 ? 40.795 53.622 91.323 1.00 32.43 6 ILE B N 1
ATOM 2145 C CA . ILE B 1 6 ? 41.614 53.419 92.500 1.00 32.78 6 ILE B CA 1
ATOM 2146 C C . ILE B 1 6 ? 42.982 54.073 92.375 1.00 33.82 6 ILE B C 1
ATOM 2147 O O . ILE B 1 6 ? 43.764 53.750 91.480 1.00 32.75 6 ILE B O 1
ATOM 2152 N N . ALA B 1 7 ? 43.267 54.987 93.297 1.00 35.24 7 ALA B N 1
ATOM 2153 C CA . ALA B 1 7 ? 44.545 55.678 93.316 1.00 37.61 7 ALA B CA 1
ATOM 2154 C C . ALA B 1 7 ? 45.572 54.834 94.070 1.00 39.50 7 ALA B C 1
ATOM 2155 O O . ALA B 1 7 ? 45.438 54.607 95.270 1.00 39.15 7 ALA B O 1
ATOM 2157 N N . GLY B 1 8 ? 46.595 54.363 93.358 1.00 41.72 8 GLY B N 1
ATOM 2158 C CA . GLY B 1 8 ? 47.625 53.542 93.988 1.00 41.92 8 GLY B CA 1
ATOM 2159 C C . GLY B 1 8 ? 47.049 52.212 94.433 1.00 41.94 8 GLY B C 1
ATOM 2160 O O . GLY B 1 8 ? 47.213 51.807 95.582 1.00 42.18 8 GLY B O 1
ATOM 2161 N N . GLY B 1 9 ? 46.383 51.525 93.509 1.00 41.21 9 GLY B N 1
ATOM 2162 C CA . GLY B 1 9 ? 45.763 50.257 93.838 1.00 40.46 9 GLY B CA 1
ATOM 2163 C C . GLY B 1 9 ? 46.427 49.010 93.287 1.00 40.68 9 GLY B C 1
ATOM 2164 O O . GLY B 1 9 ? 45.788 47.969 93.180 1.00 41.80 9 GLY B O 1
ATOM 2165 N N . SER B 1 10 ? 47.697 49.086 92.922 1.00 39.46 10 SER B N 1
ATOM 2166 C CA . SER B 1 10 ? 48.343 47.889 92.419 1.00 41.09 10 SER B CA 1
ATOM 2167 C C . SER B 1 10 ? 49.104 47.246 93.582 1.00 42.08 10 SER B C 1
ATOM 2168 O O . SER B 1 10 ? 50.336 47.161 93.573 1.00 42.45 10 SER B O 1
ATOM 2171 N N . GLN B 1 11 ? 48.339 46.838 94.598 1.00 43.29 11 GLN B N 1
ATOM 2172 C CA . GLN B 1 11 ? 48.858 46.196 95.813 1.00 43.59 11 GLN B CA 1
ATOM 2173 C C . GLN B 1 11 ? 48.002 44.976 96.112 1.00 41.18 11 GLN B C 1
ATOM 2174 O O . GLN B 1 11 ? 46.799 44.992 95.864 1.00 40.67 11 GLN B O 1
ATOM 2180 N N . PRO B 1 12 ? 48.602 43.916 96.679 1.00 40.07 12 PRO B N 1
ATOM 2181 C CA . PRO B 1 12 ? 47.835 42.701 96.995 1.00 38.09 12 PRO B CA 1
ATOM 2182 C C . PRO B 1 12 ? 46.565 42.974 97.802 1.00 35.10 12 PRO B C 1
ATOM 2183 O O . PRO B 1 12 ? 45.515 42.426 97.489 1.00 32.70 12 PRO B O 1
ATOM 2187 N N . GLU B 1 13 ? 46.663 43.830 98.818 1.00 36.47 13 GLU B N 1
ATOM 2188 C CA . GLU B 1 13 ? 45.503 44.185 99.637 1.00 38.43 13 GLU B CA 1
ATOM 2189 C C . GLU B 1 13 ? 44.349 44.690 98.737 1.00 37.40 13 GLU B C 1
ATOM 2190 O O . GLU B 1 13 ? 43.205 44.259 98.885 1.00 35.33 13 GLU B O 1
ATOM 2196 N N . ILE B 1 14 ? 44.658 45.590 97.799 1.00 36.89 14 ILE B N 1
ATOM 2197 C CA . ILE B 1 14 ? 43.644 46.124 96.885 1.00 37.23 14 ILE B CA 1
ATOM 2198 C C . ILE B 1 14 ? 43.178 45.017 95.949 1.00 37.23 14 ILE B C 1
ATOM 2199 O O . ILE B 1 14 ? 41.978 44.830 95.735 1.00 37.93 14 ILE B O 1
ATOM 2204 N N . LEU B 1 15 ? 44.142 44.284 95.406 1.00 36.92 15 LEU B N 1
ATOM 2205 C CA . LEU B 1 15 ? 43.866 43.167 94.520 1.00 38.02 15 LEU B CA 1
ATOM 2206 C C . LEU B 1 15 ? 42.886 42.201 95.199 1.00 37.01 15 LEU B C 1
ATOM 2207 O O . LEU B 1 15 ? 41.951 41.700 94.572 1.00 37.49 15 LEU B O 1
ATOM 2212 N N . GLN B 1 16 ? 43.087 41.958 96.488 1.00 36.88 16 GLN B N 1
ATOM 2213 C CA . GLN B 1 16 ? 42.213 41.065 97.235 1.00 36.25 16 GLN B CA 1
ATOM 2214 C C . GLN B 1 16 ? 40.798 41.641 97.347 1.00 36.01 16 GLN B C 1
ATOM 2215 O O . GLN B 1 16 ? 39.821 40.910 97.202 1.00 36.98 16 GLN B O 1
ATOM 2221 N N . LEU B 1 17 ? 40.686 42.944 97.602 1.00 35.65 17 LEU B N 1
ATOM 2222 C CA . LEU B 1 17 ? 39.372 43.595 97.700 1.00 35.79 17 LEU B CA 1
ATOM 2223 C C . LEU B 1 17 ? 38.639 43.518 96.352 1.00 36.41 17 LEU B C 1
ATOM 2224 O O . LEU B 1 17 ? 37.449 43.166 96.282 1.00 35.33 17 LEU B O 1
ATOM 2229 N N . VAL B 1 18 ? 39.361 43.855 95.286 1.00 35.49 18 VAL B N 1
ATOM 2230 C CA . VAL B 1 18 ? 38.808 43.817 93.934 1.00 36.67 18 VAL B CA 1
ATOM 2231 C C . VAL B 1 18 ? 38.319 42.411 93.582 1.00 38.80 18 VAL B C 1
ATOM 2232 O O . VAL B 1 18 ? 37.176 42.226 93.152 1.00 39.17 18 VAL B O 1
ATOM 2236 N N . LYS B 1 19 ? 39.187 41.420 93.783 1.00 41.47 19 LYS B N 1
ATOM 2237 C CA . LYS B 1 19 ? 38.848 40.037 93.480 1.00 43.49 19 LYS B CA 1
ATOM 2238 C C . LYS B 1 19 ? 37.567 39.646 94.199 1.00 44.61 19 LYS B C 1
ATOM 2239 O O . LYS B 1 19 ? 36.685 39.017 93.614 1.00 46.24 19 LYS B O 1
ATOM 2245 N N . LYS B 1 20 ? 37.462 40.035 95.467 1.00 43.10 20 LYS B N 1
ATOM 2246 C CA . LYS B 1 20 ? 36.285 39.721 96.262 1.00 41.75 20 LYS B CA 1
ATOM 2247 C C . LYS B 1 20 ? 35.020 40.399 95.728 1.00 41.50 20 LYS B C 1
ATOM 2248 O O . LYS B 1 20 ? 33.981 39.754 95.558 1.00 39.74 20 LYS B O 1
ATOM 2254 N N . ALA B 1 21 ? 35.119 41.701 95.464 1.00 42.07 21 ALA B N 1
ATOM 2255 C CA . ALA B 1 21 ? 33.994 42.491 94.964 1.00 42.10 21 ALA B CA 1
ATOM 2256 C C . ALA B 1 21 ? 33.437 41.964 93.654 1.00 42.89 21 ALA B C 1
ATOM 2257 O O . ALA B 1 21 ? 32.220 41.841 93.482 1.00 40.65 21 ALA B O 1
ATOM 2259 N N . LEU B 1 22 ? 34.339 41.663 92.726 1.00 44.81 22 LEU B N 1
ATOM 2260 C CA . LEU B 1 22 ? 33.933 41.166 91.426 1.00 47.00 22 LEU B CA 1
ATOM 2261 C C . LEU B 1 22 ? 33.165 39.859 91.542 1.00 49.22 22 LEU B C 1
ATOM 2262 O O . LEU B 1 22 ? 32.198 39.635 90.807 1.00 50.26 22 LEU B O 1
ATOM 2267 N N . LYS B 1 23 ? 33.568 38.993 92.467 1.00 50.46 23 LYS B N 1
ATOM 2268 C CA . LYS B 1 23 ? 32.867 37.721 92.590 1.00 52.84 23 LYS B CA 1
ATOM 2269 C C . LYS B 1 23 ? 31.559 37.812 93.368 1.00 52.78 23 LYS B C 1
ATOM 2270 O O . LYS B 1 23 ? 30.610 37.089 93.070 1.00 53.05 23 LYS B O 1
ATOM 2276 N N . GLU B 1 24 ? 31.492 38.704 94.346 1.00 52.64 24 GLU B N 1
ATOM 2277 C CA . GLU B 1 24 ? 30.265 38.856 95.117 1.00 54.06 24 GLU B CA 1
ATOM 2278 C C . GLU B 1 24 ? 29.358 39.932 94.529 1.00 54.71 24 GLU B C 1
ATOM 2279 O O . GLU B 1 24 ? 28.330 40.285 95.118 1.00 55.72 24 GLU B O 1
ATOM 2285 N N . ALA B 1 25 ? 29.736 40.441 93.360 1.00 54.64 25 ALA B N 1
ATOM 2286 C CA . ALA B 1 25 ? 28.974 41.487 92.681 1.00 54.35 25 ALA B CA 1
ATOM 2287 C C . ALA B 1 25 ? 27.636 41.031 92.094 1.00 54.05 25 ALA B C 1
ATOM 2288 O O . ALA B 1 25 ? 27.559 40.046 91.356 1.00 52.01 25 ALA B O 1
ATOM 2290 N N . GLU B 1 26 ? 26.591 41.778 92.434 1.00 54.48 26 GLU B N 1
ATOM 2291 C CA . GLU B 1 26 ? 25.239 41.510 91.963 1.00 56.34 26 GLU B CA 1
ATOM 2292 C C . GLU B 1 26 ? 24.882 42.422 90.782 1.00 56.55 26 GLU B C 1
ATOM 2293 O O . GLU B 1 26 ? 23.767 42.369 90.269 1.00 56.26 26 GLU B O 1
ATOM 2299 N N . GLN B 1 27 ? 25.835 43.256 90.370 1.00 56.28 27 GLN B N 1
ATOM 2300 C CA . GLN B 1 27 ? 25.655 44.182 89.258 1.00 54.88 27 GLN B CA 1
ATOM 2301 C C . GLN B 1 27 ? 27.011 44.423 88.604 1.00 53.61 27 GLN B C 1
ATOM 2302 O O . GLN B 1 27 ? 28.053 44.191 89.217 1.00 53.60 27 GLN B O 1
ATOM 2308 N N . PRO B 1 28 ? 27.015 44.888 87.342 1.00 51.32 28 PRO B N 1
ATOM 2309 C CA . PRO B 1 28 ? 28.250 45.154 86.601 1.00 49.33 28 PRO B CA 1
ATOM 2310 C C . PRO B 1 28 ? 29.171 46.120 87.340 1.00 47.36 28 PRO B C 1
ATOM 2311 O O . PRO B 1 28 ? 28.774 47.234 87.683 1.00 45.26 28 PRO B O 1
ATOM 2315 N N . LEU B 1 29 ? 30.399 45.675 87.576 1.00 44.53 29 LEU B N 1
ATOM 2316 C CA . LEU B 1 29 ? 31.395 46.470 88.272 1.00 44.41 29 LEU B CA 1
ATOM 2317 C C . LEU B 1 29 ? 32.699 46.437 87.486 1.00 43.27 29 LEU B C 1
ATOM 2318 O O . LEU B 1 29 ? 33.023 45.444 86.833 1.00 43.03 29 LEU B O 1
ATOM 2323 N N . GLN B 1 30 ? 33.445 47.529 87.547 1.00 40.12 30 GLN B N 1
ATOM 2324 C CA . GLN B 1 30 ? 34.714 47.610 86.843 1.00 39.28 30 GLN B CA 1
ATOM 2325 C C . GLN B 1 30 ? 35.685 48.474 87.632 1.00 36.00 30 GLN B C 1
ATOM 2326 O O . GLN B 1 30 ? 35.302 49.509 88.171 1.00 35.07 30 GLN B O 1
ATOM 2332 N N . PHE B 1 31 ? 36.940 48.046 87.694 1.00 33.97 31 PHE B N 1
ATOM 2333 C CA . PHE B 1 31 ? 37.960 48.790 88.423 1.00 32.86 31 PHE B CA 1
ATOM 2334 C C . PHE B 1 31 ? 39.073 49.272 87.503 1.00 31.67 31 PHE B C 1
ATOM 2335 O O . PHE B 1 31 ? 39.522 48.539 86.622 1.00 31.07 31 PHE B O 1
ATOM 2343 N N . ILE B 1 32 ? 39.490 50.517 87.694 1.00 31.46 32 ILE B N 1
ATOM 2344 C CA . ILE B 1 32 ? 40.583 51.086 86.917 1.00 32.87 32 ILE B CA 1
ATOM 2345 C C . ILE B 1 32 ? 41.606 51.503 87.970 1.00 33.23 32 ILE B C 1
ATOM 2346 O O . ILE B 1 32 ? 41.329 52.344 88.828 1.00 36.14 32 ILE B O 1
ATOM 2351 N N . VAL B 1 33 ? 42.778 50.886 87.910 1.00 33.72 33 VAL B N 1
ATOM 2352 C CA . VAL B 1 33 ? 43.843 51.131 88.869 1.00 34.44 33 VAL B CA 1
ATOM 2353 C C . VAL B 1 33 ? 45.014 51.947 88.332 1.00 34.44 33 VAL B C 1
ATOM 2354 O O . VAL B 1 33 ? 45.540 51.657 87.261 1.00 38.39 33 VAL B O 1
ATOM 2358 N N . PHE B 1 34 ? 45.417 52.959 89.094 1.00 34.56 34 PHE B N 1
ATOM 2359 C CA . PHE B 1 34 ? 46.541 53.820 88.745 1.00 35.64 34 PHE B CA 1
ATOM 2360 C C . PHE B 1 34 ? 47.621 53.568 89.802 1.00 36.66 34 PHE B C 1
ATOM 2361 O O . PHE B 1 34 ? 47.316 53.480 90.991 1.00 35.69 34 PHE B O 1
ATOM 2369 N N . ASP B 1 35 ? 48.876 53.456 89.383 1.00 37.14 35 ASP B N 1
ATOM 2370 C CA . ASP B 1 35 ? 49.936 53.191 90.337 1.00 39.85 35 ASP B CA 1
ATOM 2371 C C . ASP B 1 35 ? 51.330 53.390 89.743 1.00 42.13 35 ASP B C 1
ATOM 2372 O O . ASP B 1 35 ? 51.531 53.282 88.528 1.00 41.59 35 ASP B O 1
ATOM 2377 N N . THR B 1 36 ? 52.293 53.683 90.610 1.00 44.98 36 THR B N 1
ATOM 2378 C CA . THR B 1 36 ? 53.671 53.864 90.170 1.00 47.93 36 THR B CA 1
ATOM 2379 C C . THR B 1 36 ? 54.319 52.483 90.129 1.00 48.17 36 THR B C 1
ATOM 2380 O O . THR B 1 36 ? 55.184 52.217 89.303 1.00 48.16 36 THR B O 1
ATOM 2384 N N . ASN B 1 37 ? 53.872 51.608 91.021 1.00 50.22 37 ASN B N 1
ATOM 2385 C CA . ASN B 1 37 ? 54.388 50.251 91.105 1.00 52.54 37 ASN B CA 1
ATOM 2386 C C . ASN B 1 37 ? 53.897 49.413 89.919 1.00 52.42 37 ASN B C 1
ATOM 2387 O O . ASN B 1 37 ? 52.905 49.756 89.275 1.00 51.66 37 ASN B O 1
ATOM 2392 N N . GLU B 1 38 ? 54.616 48.332 89.627 1.00 52.13 38 GLU B N 1
ATOM 2393 C CA . GLU B 1 38 ? 54.274 47.449 88.525 1.00 52.00 38 GLU B CA 1
ATOM 2394 C C . GLU B 1 38 ? 52.909 46.825 88.741 1.00 51.31 38 GLU B C 1
ATOM 2395 O O . GLU B 1 38 ? 52.385 46.810 89.855 1.00 51.28 38 GLU B O 1
ATOM 2401 N N . ASN B 1 39 ? 52.325 46.326 87.662 1.00 50.36 39 ASN B N 1
ATOM 2402 C CA . ASN B 1 39 ? 51.021 45.697 87.739 1.00 49.37 39 ASN B CA 1
ATOM 2403 C C . ASN B 1 39 ? 51.186 44.337 88.416 1.00 48.73 39 ASN B C 1
ATOM 2404 O O . ASN B 1 39 ? 52.177 43.643 88.186 1.00 47.97 39 ASN B O 1
ATOM 2409 N N . LEU B 1 40 ? 50.217 43.975 89.253 1.00 49.04 40 LEU B N 1
ATOM 2410 C CA . LEU B 1 40 ? 50.236 42.708 89.977 1.00 49.23 40 LEU B CA 1
ATOM 2411 C C . LEU B 1 40 ? 49.132 41.798 89.469 1.00 49.71 40 LEU B C 1
ATOM 2412 O O . LEU B 1 40 ? 49.083 40.624 89.820 1.00 49.47 40 LEU B O 1
ATOM 2417 N N . ASP B 1 41 ? 48.247 42.351 88.645 1.00 51.99 41 ASP B N 1
ATOM 2418 C CA . ASP B 1 41 ? 47.131 41.596 88.085 1.00 53.92 41 ASP B CA 1
ATOM 2419 C C . ASP B 1 41 ? 47.510 40.876 86.791 1.00 56.24 41 ASP B C 1
ATOM 2420 O O . ASP B 1 41 ? 48.207 41.428 85.937 1.00 57.10 41 ASP B O 1
ATOM 2425 N N . THR B 1 42 ? 47.054 39.635 86.661 1.00 57.70 42 THR B N 1
ATOM 2426 C CA . THR B 1 42 ? 47.317 38.839 85.468 1.00 60.56 42 THR B CA 1
ATOM 2427 C C . THR B 1 42 ? 45.999 38.296 84.951 1.00 61.61 42 THR B C 1
ATOM 2428 O O . THR B 1 42 ? 45.841 38.057 83.756 1.00 63.41 42 THR B O 1
ATOM 2432 N N . GLU B 1 43 ? 45.054 38.117 85.867 1.00 61.73 43 GLU B N 1
ATOM 2433 C CA . GLU B 1 43 ? 43.730 37.604 85.537 1.00 61.81 43 GLU B CA 1
ATOM 2434 C C . GLU B 1 43 ? 42.833 38.693 84.943 1.00 61.07 43 GLU B C 1
ATOM 2435 O O . GLU B 1 43 ? 41.628 38.498 84.793 1.00 61.50 43 GLU B O 1
ATOM 2441 N N . ASN B 1 44 ? 43.439 39.827 84.592 1.00 60.96 44 ASN B N 1
ATOM 2442 C CA . ASN B 1 44 ? 42.713 40.968 84.030 1.00 59.47 44 ASN B CA 1
ATOM 2443 C C . ASN B 1 44 ? 41.519 41.340 84.905 1.00 56.91 44 ASN B C 1
ATOM 2444 O O . ASN B 1 44 ? 40.421 41.578 84.406 1.00 56.74 44 ASN B O 1
ATOM 2449 N N . LEU B 1 45 ? 41.732 41.385 86.213 1.00 53.83 45 LEU B N 1
ATOM 2450 C CA . LEU B 1 45 ? 40.648 41.728 87.123 1.00 51.85 45 LEU B CA 1
ATOM 2451 C C . LEU B 1 45 ? 40.346 43.227 87.065 1.00 48.80 45 LEU B C 1
ATOM 2452 O O . LEU B 1 45 ? 39.242 43.667 87.392 1.00 48.37 45 LEU B O 1
ATOM 2457 N N . TRP B 1 46 ? 41.331 44.005 86.637 1.00 45.53 46 TRP B N 1
ATOM 2458 C CA . TRP B 1 46 ? 41.161 45.443 86.531 1.00 44.42 46 TRP B CA 1
ATOM 2459 C C . TRP B 1 46 ? 41.865 45.994 85.297 1.00 43.03 46 TRP B C 1
ATOM 2460 O O . TRP B 1 46 ? 42.460 45.244 84.526 1.00 39.31 46 TRP B O 1
ATOM 2471 N N . LYS B 1 47 ? 41.788 47.309 85.117 1.00 44.26 47 LYS B N 1
ATOM 2472 C CA . LYS B 1 47 ? 42.451 47.971 83.996 1.00 43.88 47 LYS B CA 1
ATOM 2473 C C . LYS B 1 47 ? 43.636 48.675 84.646 1.00 41.59 47 LYS B C 1
ATOM 2474 O O . LYS B 1 47 ? 43.441 49.610 85.417 1.00 43.04 47 LYS B O 1
ATOM 2480 N N . TYR B 1 48 ? 44.851 48.215 84.362 1.00 41.10 48 TYR B N 1
ATOM 2481 C CA . TYR B 1 48 ? 46.059 48.816 84.942 1.00 40.91 48 TYR B CA 1
ATOM 2482 C C . TYR B 1 48 ? 46.563 50.024 84.150 1.00 40.73 48 TYR B C 1
ATOM 2483 O O . TYR B 1 48 ? 46.636 49.976 82.927 1.00 40.68 48 TYR B O 1
ATOM 2492 N N . VAL B 1 49 ? 46.912 51.094 84.861 1.00 41.76 49 VAL B N 1
ATOM 2493 C CA . VAL B 1 49 ? 47.439 52.307 84.242 1.00 42.27 49 VAL B CA 1
ATOM 2494 C C . VAL B 1 49 ? 48.643 52.801 85.021 1.00 42.99 49 VAL B C 1
ATOM 2495 O O . VAL B 1 49 ? 48.497 53.450 86.054 1.00 43.49 49 VAL B O 1
ATOM 2499 N N . HIS B 1 50 ? 49.833 52.490 84.522 1.00 45.96 50 HIS B N 1
ATOM 2500 C CA . HIS B 1 50 ? 51.077 52.893 85.174 1.00 48.37 50 HIS B CA 1
ATOM 2501 C C . HIS B 1 50 ? 51.273 54.410 85.189 1.00 49.60 50 HIS B C 1
ATOM 2502 O O . HIS B 1 50 ? 50.914 55.102 84.237 1.00 51.50 50 HIS B O 1
ATOM 2509 N N . CYS B 1 51 ? 51.843 54.927 86.272 1.00 51.04 51 CYS B N 1
ATOM 2510 C CA . CYS B 1 51 ? 52.098 56.362 86.389 1.00 52.42 51 CYS B CA 1
ATOM 2511 C C . CYS B 1 51 ? 53.553 56.611 86.779 1.00 54.02 51 CYS B C 1
ATOM 2512 O O . CYS B 1 51 ? 54.171 55.782 87.446 1.00 55.16 51 CYS B O 1
ATOM 2515 N N . SER B 1 52 ? 54.092 57.754 86.360 1.00 55.75 52 SER B N 1
ATOM 2516 C CA . SER B 1 52 ? 55.481 58.110 86.644 1.00 56.55 52 SER B CA 1
ATOM 2517 C C . SER B 1 52 ? 55.714 58.394 88.122 1.00 57.47 52 SER B C 1
ATOM 2518 O O . SER B 1 52 ? 56.606 57.815 88.740 1.00 59.51 52 SER B O 1
ATOM 2521 N N . ASP B 1 53 ? 54.916 59.288 88.689 1.00 56.92 53 ASP B N 1
ATOM 2522 C CA . ASP B 1 53 ? 55.051 59.625 90.096 1.00 56.67 53 ASP B CA 1
ATOM 2523 C C . ASP B 1 53 ? 53.732 59.451 90.823 1.00 56.00 53 ASP B C 1
ATOM 2524 O O . ASP B 1 53 ? 52.694 59.185 90.212 1.00 55.48 53 ASP B O 1
ATOM 2529 N N . GLU B 1 54 ? 53.787 59.607 92.138 1.00 55.32 54 GLU B N 1
ATOM 2530 C CA . GLU B 1 54 ? 52.610 59.479 92.972 1.00 55.99 54 GLU B CA 1
ATOM 2531 C C . GLU B 1 54 ? 51.652 60.634 92.714 1.00 55.80 54 GLU B C 1
ATOM 2532 O O . GLU B 1 54 ? 50.431 60.448 92.698 1.00 55.38 54 GLU B O 1
ATOM 2538 N N . ALA B 1 55 ? 52.206 61.826 92.507 1.00 54.88 55 ALA B N 1
ATOM 2539 C CA . ALA B 1 55 ? 51.390 63.006 92.241 1.00 53.77 55 ALA B CA 1
ATOM 2540 C C . ALA B 1 55 ? 50.540 62.766 91.007 1.00 52.50 55 ALA B C 1
ATOM 2541 O O . ALA B 1 55 ? 49.389 63.196 90.942 1.00 53.39 55 ALA B O 1
ATOM 2543 N N . ALA B 1 56 ? 51.118 62.067 90.033 1.00 51.23 56 ALA B N 1
ATOM 2544 C CA . ALA B 1 56 ? 50.418 61.753 88.795 1.00 48.61 56 ALA B CA 1
ATOM 2545 C C . ALA B 1 56 ? 49.283 60.768 89.081 1.00 48.28 56 ALA B C 1
ATOM 2546 O O . ALA B 1 56 ? 48.177 60.913 88.547 1.00 47.50 56 ALA B O 1
ATOM 2548 N N . VAL B 1 57 ? 49.567 59.771 89.924 1.00 46.05 57 VAL B N 1
ATOM 2549 C CA . VAL B 1 57 ? 48.573 58.774 90.310 1.00 43.97 57 VAL B CA 1
ATOM 2550 C C . VAL B 1 57 ? 47.322 59.481 90.822 1.00 43.60 57 VAL B C 1
ATOM 2551 O O . VAL B 1 57 ? 46.221 59.270 90.307 1.00 45.03 57 VAL B O 1
ATOM 2555 N N . ALA B 1 58 ? 47.492 60.331 91.829 1.00 42.21 58 ALA B N 1
ATOM 2556 C CA . ALA B 1 58 ? 46.357 61.052 92.394 1.00 42.61 58 ALA B CA 1
ATOM 2557 C C . ALA B 1 58 ? 45.657 61.880 91.327 1.00 42.75 58 ALA B C 1
ATOM 2558 O O . ALA B 1 58 ? 44.431 61.911 91.259 1.00 41.92 58 ALA B O 1
ATOM 2560 N N . GLN B 1 59 ? 46.448 62.535 90.485 1.00 44.38 59 GLN B N 1
ATOM 2561 C CA . GLN B 1 59 ? 45.909 63.370 89.428 1.00 44.46 59 GLN B CA 1
ATOM 2562 C C . GLN B 1 59 ? 45.102 62.535 88.441 1.00 43.57 59 GLN B C 1
ATOM 2563 O O . GLN B 1 59 ? 43.956 62.861 88.110 1.00 43.12 59 GLN B O 1
ATOM 2569 N N . GLU B 1 60 ? 45.691 61.438 87.989 1.00 42.34 60 GLU B N 1
ATOM 2570 C CA . GLU B 1 60 ? 45.015 60.582 87.030 1.00 42.63 60 GLU B CA 1
ATOM 2571 C C . GLU B 1 60 ? 43.774 59.892 87.588 1.00 41.66 60 GLU B C 1
ATOM 2572 O O . GLU B 1 60 ? 42.752 59.782 86.903 1.00 42.50 60 GLU B O 1
ATOM 2578 N N . ALA B 1 61 ? 43.854 59.440 88.833 1.00 38.92 61 ALA B N 1
ATOM 2579 C CA . ALA B 1 61 ? 42.724 58.775 89.469 1.00 38.77 61 ALA B CA 1
ATOM 2580 C C . ALA B 1 61 ? 41.530 59.720 89.652 1.00 37.52 61 ALA B C 1
ATOM 2581 O O . ALA B 1 61 ? 40.392 59.343 89.384 1.00 38.51 61 ALA B O 1
ATOM 2583 N N . VAL B 1 62 ? 41.799 60.934 90.125 1.00 37.11 62 VAL B N 1
ATOM 2584 C CA . VAL B 1 62 ? 40.762 61.948 90.350 1.00 40.05 62 VAL B CA 1
ATOM 2585 C C . VAL B 1 62 ? 40.151 62.422 89.030 1.00 40.92 62 VAL B C 1
ATOM 2586 O O . VAL B 1 62 ? 38.959 62.725 88.944 1.00 41.05 62 VAL B O 1
ATOM 2590 N N . SER B 1 63 ? 40.992 62.501 88.010 1.00 40.79 63 SER B N 1
ATOM 2591 C CA . SER B 1 63 ? 40.559 62.934 86.703 1.00 41.09 63 SER B CA 1
ATOM 2592 C C . SER B 1 63 ? 39.500 62.008 86.131 1.00 40.50 63 SER B C 1
ATOM 2593 O O . SER B 1 63 ? 38.525 62.464 85.524 1.00 38.78 63 SER B O 1
ATOM 2596 N N . LEU B 1 64 ? 39.687 60.707 86.336 1.00 39.64 64 LEU B N 1
ATOM 2597 C CA . LEU B 1 64 ? 38.753 59.695 85.828 1.00 39.12 64 LEU B CA 1
ATOM 2598 C C . LEU B 1 64 ? 37.371 59.895 86.440 1.00 38.76 64 LEU B C 1
ATOM 2599 O O . LEU B 1 64 ? 36.362 59.575 85.817 1.00 37.07 64 LEU B O 1
ATOM 2604 N N . VAL B 1 65 ? 37.340 60.430 87.660 1.00 39.92 65 VAL B N 1
ATOM 2605 C CA . VAL B 1 65 ? 36.085 60.690 88.361 1.00 42.37 65 VAL B CA 1
ATOM 2606 C C . VAL B 1 65 ? 35.465 62.021 87.948 1.00 43.31 65 VAL B C 1
ATOM 2607 O O . VAL B 1 65 ? 34.247 62.125 87.767 1.00 43.85 65 VAL B O 1
ATOM 2611 N N . ALA B 1 66 ? 36.306 63.039 87.810 1.00 44.08 66 ALA B N 1
ATOM 2612 C CA . ALA B 1 66 ? 35.840 64.360 87.416 1.00 46.53 66 ALA B CA 1
ATOM 2613 C C . ALA B 1 66 ? 35.319 64.339 85.986 1.00 48.45 66 ALA B C 1
ATOM 2614 O O . ALA B 1 66 ? 34.314 64.974 85.669 1.00 50.92 66 ALA B O 1
ATOM 2616 N N . THR B 1 67 ? 36.008 63.600 85.129 1.00 49.87 67 THR B N 1
ATOM 2617 C CA . THR B 1 67 ? 35.632 63.502 83.728 1.00 52.00 67 THR B CA 1
ATOM 2618 C C . THR B 1 67 ? 34.348 62.701 83.507 1.00 51.18 67 THR B C 1
ATOM 2619 O O . THR B 1 67 ? 33.845 62.628 82.388 1.00 52.10 67 THR B O 1
ATOM 2623 N N . GLY B 1 68 ? 33.836 62.084 84.568 1.00 50.59 68 GLY B N 1
ATOM 2624 C CA . GLY B 1 68 ? 32.609 61.319 84.450 1.00 48.24 68 GLY B CA 1
ATOM 2625 C C . GLY B 1 68 ? 32.758 59.876 84.001 1.00 47.12 68 GLY B C 1
ATOM 2626 O O . GLY B 1 68 ? 31.758 59.220 83.714 1.00 47.31 68 GLY B O 1
ATOM 2627 N N . GLN B 1 69 ? 33.988 59.373 83.935 1.00 46.25 69 GLN B N 1
ATOM 2628 C CA . GLN B 1 69 ? 34.221 57.987 83.522 1.00 45.66 69 GLN B CA 1
ATOM 2629 C C . GLN B 1 69 ? 34.050 57.003 84.678 1.00 43.09 69 GLN B C 1
ATOM 2630 O O . GLN B 1 69 ? 33.569 55.883 84.488 1.00 44.64 69 GLN B O 1
ATOM 2636 N N . ALA B 1 70 ? 34.452 57.420 85.870 1.00 38.98 70 ALA B N 1
ATOM 2637 C CA . ALA B 1 70 ? 34.315 56.580 87.049 1.00 38.11 70 ALA B CA 1
ATOM 2638 C C . ALA B 1 70 ? 33.292 57.246 87.968 1.00 36.29 70 ALA B C 1
ATOM 2639 O O . ALA B 1 70 ? 33.158 58.475 87.969 1.00 34.24 70 ALA B O 1
ATOM 2641 N N . GLN B 1 71 ? 32.559 56.435 88.726 1.00 33.32 71 GLN B N 1
ATOM 2642 C CA . GLN B 1 71 ? 31.559 56.964 89.641 1.00 34.84 71 GLN B CA 1
ATOM 2643 C C . GLN B 1 71 ? 31.946 56.878 91.123 1.00 35.72 71 GLN B C 1
ATOM 2644 O O . GLN B 1 71 ? 31.210 57.347 91.995 1.00 35.58 71 GLN B O 1
ATOM 2650 N N . ILE B 1 72 ? 33.110 56.305 91.406 1.00 33.72 72 ILE B N 1
ATOM 2651 C CA . ILE B 1 72 ? 33.576 56.169 92.777 1.00 32.68 72 ILE B CA 1
ATOM 2652 C C . ILE B 1 72 ? 35.095 56.217 92.830 1.00 32.51 72 ILE B C 1
ATOM 2653 O O . ILE B 1 72 ? 35.772 55.556 92.042 1.00 35.17 72 ILE B O 1
ATOM 2658 N N . LEU B 1 73 ? 35.622 57.021 93.742 1.00 32.85 73 LEU B N 1
ATOM 2659 C CA . LEU B 1 73 ? 37.062 57.140 93.913 1.00 35.51 73 LEU B CA 1
ATOM 2660 C C . LEU B 1 73 ? 37.441 56.338 95.163 1.00 36.94 73 LEU B C 1
ATOM 2661 O O . LEU B 1 73 ? 36.872 56.549 96.233 1.00 37.00 73 LEU B O 1
ATOM 2666 N N . LEU B 1 74 ? 38.375 55.404 95.016 1.00 37.85 74 LEU B N 1
ATOM 2667 C CA . LEU B 1 74 ? 38.815 54.580 96.136 1.00 39.43 74 LEU B CA 1
ATOM 2668 C C . LEU B 1 74 ? 40.273 54.882 96.437 1.00 39.93 74 LEU B C 1
ATOM 2669 O O . LEU B 1 74 ? 41.103 54.904 95.530 1.00 39.38 74 LEU B O 1
ATOM 2674 N N . LYS B 1 75 ? 40.585 55.119 97.707 1.00 41.00 75 LYS B N 1
ATOM 2675 C CA . LYS B 1 75 ? 41.959 55.418 98.090 1.00 44.60 75 LYS B CA 1
ATOM 2676 C C . LYS B 1 75 ? 42.737 54.145 98.408 1.00 44.59 75 LYS B C 1
ATOM 2677 O O . LYS B 1 75 ? 42.469 53.482 99.408 1.00 46.56 75 LYS B O 1
ATOM 2683 N N . GLY B 1 76 ? 43.691 53.809 97.546 1.00 45.01 76 GLY B N 1
ATOM 2684 C CA . GLY B 1 76 ? 44.510 52.634 97.762 1.00 46.43 76 GLY B CA 1
ATOM 2685 C C . GLY B 1 76 ? 45.707 53.043 98.595 1.00 48.00 76 GLY B C 1
ATOM 2686 O O . GLY B 1 76 ? 45.569 53.832 99.531 1.00 48.47 76 GLY B O 1
ATOM 2687 N N . ILE B 1 77 ? 46.884 52.527 98.261 1.00 48.77 77 ILE B N 1
ATOM 2688 C CA . ILE B 1 77 ? 48.085 52.873 99.004 1.00 51.22 77 ILE B CA 1
ATOM 2689 C C . ILE B 1 77 ? 48.637 54.212 98.518 1.00 51.37 77 ILE B C 1
ATOM 2690 O O . ILE B 1 77 ? 49.410 54.280 97.563 1.00 51.92 77 ILE B O 1
ATOM 2695 N N . ILE B 1 78 ? 48.224 55.286 99.175 1.00 51.90 78 ILE B N 1
ATOM 2696 C CA . ILE B 1 78 ? 48.680 56.612 98.798 1.00 50.95 78 ILE B CA 1
ATOM 2697 C C . ILE B 1 78 ? 48.374 57.571 99.938 1.00 52.26 78 ILE B C 1
ATOM 2698 O O . ILE B 1 78 ? 47.358 57.431 100.623 1.00 52.64 78 ILE B O 1
ATOM 2703 N N . GLN B 1 79 ? 49.261 58.538 100.145 1.00 53.95 79 GLN B N 1
ATOM 2704 C CA . GLN B 1 79 ? 49.099 59.516 101.213 1.00 54.82 79 GLN B CA 1
ATOM 2705 C C . GLN B 1 79 ? 47.749 60.196 101.124 1.00 53.96 79 GLN B C 1
ATOM 2706 O O . GLN B 1 79 ? 47.452 60.879 100.148 1.00 53.88 79 GLN B O 1
ATOM 2712 N N . THR B 1 80 ? 46.938 60.005 102.157 1.00 53.69 80 THR B N 1
ATOM 2713 C CA . THR B 1 80 ? 45.598 60.575 102.211 1.00 53.51 80 THR B CA 1
ATOM 2714 C C . THR B 1 80 ? 45.532 62.044 101.806 1.00 54.26 80 THR B C 1
ATOM 2715 O O . THR B 1 80 ? 44.604 62.456 101.111 1.00 55.51 80 THR B O 1
ATOM 2719 N N . HIS B 1 81 ? 46.512 62.833 102.235 1.00 54.94 81 HIS B N 1
ATOM 2720 C CA . HIS B 1 81 ? 46.515 64.260 101.926 1.00 56.51 81 HIS B CA 1
ATOM 2721 C C . HIS B 1 81 ? 46.870 64.583 100.477 1.00 56.34 81 HIS B C 1
ATOM 2722 O O . HIS B 1 81 ? 46.411 65.584 99.925 1.00 56.62 81 HIS B O 1
ATOM 2729 N N . THR B 1 82 ? 47.691 63.736 99.868 1.00 55.35 82 THR B N 1
ATOM 2730 C CA . THR B 1 82 ? 48.086 63.931 98.483 1.00 54.31 82 THR B CA 1
ATOM 2731 C C . THR B 1 82 ? 46.868 63.713 97.587 1.00 54.40 82 THR B C 1
ATOM 2732 O O . THR B 1 82 ? 46.675 64.413 96.592 1.00 55.01 82 THR B O 1
ATOM 2736 N N . LEU B 1 83 ? 46.046 62.734 97.945 1.00 52.18 83 LEU B N 1
ATOM 2737 C CA . LEU B 1 83 ? 44.860 62.441 97.162 1.00 51.75 83 LEU B CA 1
ATOM 2738 C C . LEU B 1 83 ? 43.778 63.453 97.517 1.00 51.89 83 LEU B C 1
ATOM 2739 O O . LEU B 1 83 ? 42.995 63.870 96.661 1.00 51.66 83 LEU B O 1
ATOM 2744 N N . LEU B 1 84 ? 43.749 63.856 98.782 1.00 51.92 84 LEU B N 1
ATOM 2745 C CA . LEU B 1 84 ? 42.759 64.816 99.269 1.00 53.04 84 LEU B CA 1
ATOM 2746 C C . LEU B 1 84 ? 42.993 66.163 98.591 1.00 52.44 84 LEU B C 1
ATOM 2747 O O . LEU B 1 84 ? 42.047 66.824 98.155 1.00 52.66 84 LEU B O 1
ATOM 2752 N N . LYS B 1 85 ? 44.263 66.550 98.499 1.00 51.73 85 LYS B N 1
ATOM 2753 C CA . LYS B 1 85 ? 44.652 67.807 97.867 1.00 53.86 85 LYS B CA 1
ATOM 2754 C C . LYS B 1 85 ? 44.154 67.808 96.432 1.00 54.91 85 LYS B C 1
ATOM 2755 O O . LYS B 1 85 ? 43.412 68.699 96.017 1.00 56.81 85 LYS B O 1
ATOM 2761 N N . GLU B 1 86 ? 44.560 66.792 95.679 1.00 54.12 86 GLU B N 1
ATOM 2762 C CA . GLU B 1 86 ? 44.165 66.682 94.286 1.00 53.97 86 GLU B CA 1
ATOM 2763 C C . GLU B 1 86 ? 42.644 66.720 94.146 1.00 53.00 86 GLU B C 1
ATOM 2764 O O . GLU B 1 86 ? 42.116 67.326 93.214 1.00 52.49 86 GLU B O 1
ATOM 2770 N N . MET B 1 87 ? 41.943 66.076 95.072 1.00 54.22 87 MET B N 1
ATOM 2771 C CA . MET B 1 87 ? 40.479 66.052 95.050 1.00 54.79 87 MET B CA 1
ATOM 2772 C C . MET B 1 87 ? 39.934 67.474 95.077 1.00 56.08 87 MET B C 1
ATOM 2773 O O . MET B 1 87 ? 39.113 67.847 94.240 1.00 56.68 87 MET B O 1
ATOM 2778 N N . LEU B 1 88 ? 40.403 68.263 96.045 1.00 57.00 88 LEU B N 1
ATOM 2779 C CA . LEU B 1 88 ? 39.971 69.654 96.201 1.00 57.43 88 LEU B CA 1
ATOM 2780 C C . LEU B 1 88 ? 40.454 70.521 95.050 1.00 58.03 88 LEU B C 1
ATOM 2781 O O . LEU B 1 88 ? 39.797 71.495 94.666 1.00 57.82 88 LEU B O 1
ATOM 2786 N N . LYS B 1 89 ? 41.620 70.167 94.517 1.00 58.51 89 LYS B N 1
ATOM 2787 C CA . LYS B 1 89 ? 42.211 70.896 93.401 1.00 58.34 89 LYS B CA 1
ATOM 2788 C C . LYS B 1 89 ? 41.305 70.747 92.191 1.00 58.74 89 LYS B C 1
ATOM 2789 O O . LYS B 1 89 ? 41.363 71.544 91.254 1.00 60.08 89 LYS B O 1
ATOM 2795 N N . SER B 1 90 ? 40.469 69.714 92.213 1.00 58.90 90 SER B N 1
ATOM 2796 C CA . SER B 1 90 ? 39.539 69.471 91.117 1.00 59.14 90 SER B CA 1
ATOM 2797 C C . SER B 1 90 ? 38.241 70.240 91.372 1.00 59.65 90 SER B C 1
ATOM 2798 O O . SER B 1 90 ? 37.584 70.683 90.430 1.00 60.08 90 SER B O 1
ATOM 2801 N N . GLU B 1 91 ? 37.884 70.400 92.649 1.00 59.02 91 GLU B N 1
ATOM 2802 C CA . GLU B 1 91 ? 36.675 71.130 93.030 1.00 59.41 91 GLU B CA 1
ATOM 2803 C C . GLU B 1 91 ? 36.854 72.636 92.857 1.00 60.22 91 GLU B C 1
ATOM 2804 O O . GLU B 1 91 ? 37.593 73.095 91.980 1.00 61.72 91 GLU B O 1
ATOM 2810 N N . PRO B 1 98 ? 33.579 72.797 98.678 1.00 59.49 98 PRO B N 1
ATOM 2811 C CA . PRO B 1 98 ? 34.710 73.306 99.462 1.00 59.20 98 PRO B CA 1
ATOM 2812 C C . PRO B 1 98 ? 34.822 72.612 100.818 1.00 58.07 98 PRO B C 1
ATOM 2813 O O . PRO B 1 98 ? 35.919 72.454 101.367 1.00 58.14 98 PRO B O 1
ATOM 2817 N N . ILE B 1 99 ? 33.677 72.188 101.348 1.00 55.68 99 ILE B N 1
ATOM 2818 C CA . ILE B 1 99 ? 33.641 71.513 102.639 1.00 52.61 99 ILE B CA 1
ATOM 2819 C C . ILE B 1 99 ? 33.304 70.031 102.496 1.00 50.13 99 ILE B C 1
ATOM 2820 O O . ILE B 1 99 ? 32.224 69.651 102.048 1.00 49.09 99 ILE B O 1
ATOM 2825 N N . LEU B 1 100 ? 34.257 69.196 102.880 1.00 48.92 100 LEU B N 1
ATOM 2826 C CA . LEU B 1 100 ? 34.086 67.762 102.801 1.00 47.68 100 LEU B CA 1
ATOM 2827 C C . LEU B 1 100 ? 33.739 67.238 104.186 1.00 46.33 100 LEU B C 1
ATOM 2828 O O . LEU B 1 100 ? 34.158 67.808 105.192 1.00 48.10 100 LEU B O 1
ATOM 2833 N N . SER B 1 101 ? 32.968 66.163 104.241 1.00 43.20 101 SER B N 1
ATOM 2834 C CA . SER B 1 101 ? 32.609 65.567 105.516 1.00 41.43 101 SER B CA 1
ATOM 2835 C C . SER B 1 101 ? 32.528 64.063 105.339 1.00 40.03 101 SER B C 1
ATOM 2836 O O . SER B 1 101 ? 32.319 63.569 104.230 1.00 40.87 101 SER B O 1
ATOM 2839 N N . HIS B 1 102 ? 32.688 63.338 106.436 1.00 36.91 102 HIS B N 1
ATOM 2840 C CA . HIS B 1 102 ? 32.625 61.894 106.392 1.00 35.99 102 HIS B CA 1
ATOM 2841 C C . HIS B 1 102 ? 31.250 61.432 106.836 1.00 36.02 102 HIS B C 1
ATOM 2842 O O . HIS B 1 102 ? 30.682 61.971 107.782 1.00 35.11 102 HIS B O 1
ATOM 2849 N N . VAL B 1 103 ? 30.707 60.447 106.131 1.00 34.90 103 VAL B N 1
ATOM 2850 C CA . VAL B 1 103 ? 29.399 59.907 106.468 1.00 36.43 103 VAL B CA 1
ATOM 2851 C C . VAL B 1 103 ? 29.493 58.392 106.561 1.00 35.55 103 VAL B C 1
ATOM 2852 O O . VAL B 1 103 ? 29.967 57.716 105.642 1.00 35.03 103 VAL B O 1
ATOM 2856 N N . ALA B 1 104 ? 29.041 57.859 107.686 1.00 35.02 104 ALA B N 1
ATOM 2857 C CA . ALA B 1 104 ? 29.087 56.429 107.899 1.00 35.29 104 ALA B CA 1
ATOM 2858 C C . ALA B 1 104 ? 27.695 55.841 107.973 1.00 37.09 104 ALA B C 1
ATOM 2859 O O . ALA B 1 104 ? 26.741 56.499 108.395 1.00 37.33 104 ALA B O 1
ATOM 2861 N N . MET B 1 105 ? 27.590 54.589 107.546 1.00 37.35 105 MET B N 1
ATOM 2862 C CA . MET B 1 105 ? 26.330 53.866 107.566 1.00 38.49 105 MET B CA 1
ATOM 2863 C C . MET B 1 105 ? 26.423 52.803 108.656 1.00 38.09 105 MET B C 1
ATOM 2864 O O . MET B 1 105 ? 27.287 51.930 108.608 1.00 37.37 105 MET B O 1
ATOM 2869 N N . VAL B 1 106 ? 25.528 52.884 109.635 1.00 37.07 106 VAL B N 1
ATOM 2870 C CA . VAL B 1 106 ? 25.515 51.944 110.752 1.00 37.00 106 VAL B CA 1
ATOM 2871 C C . VAL B 1 106 ? 24.347 50.955 110.726 1.00 40.59 106 VAL B C 1
ATOM 2872 O O . VAL B 1 106 ? 23.189 51.336 110.518 1.00 40.58 106 VAL B O 1
ATOM 2876 N N . GLU B 1 107 ? 24.657 49.681 110.954 1.00 44.04 107 GLU B N 1
ATOM 2877 C CA . GLU B 1 107 ? 23.634 48.640 110.977 1.00 47.93 107 GLU B CA 1
ATOM 2878 C C . GLU B 1 107 ? 23.768 47.830 112.261 1.00 49.36 107 GLU B C 1
ATOM 2879 O O . GLU B 1 107 ? 24.738 47.095 112.452 1.00 51.59 107 GLU B O 1
ATOM 2885 N N . LEU B 1 108 ? 22.782 47.975 113.138 1.00 51.14 108 LEU B N 1
ATOM 2886 C CA . LEU B 1 108 ? 22.765 47.291 114.427 1.00 53.16 108 LEU B CA 1
ATOM 2887 C C . LEU B 1 108 ? 22.020 45.962 114.359 1.00 56.00 108 LEU B C 1
ATOM 2888 O O . LEU B 1 108 ? 21.109 45.794 113.554 1.00 58.31 108 LEU B O 1
ATOM 2893 N N . PRO B 1 109 ? 22.389 45.005 115.223 1.00 58.47 109 PRO B N 1
ATOM 2894 C CA . PRO B 1 109 ? 21.811 43.659 115.318 1.00 60.56 109 PRO B CA 1
ATOM 2895 C C . PRO B 1 109 ? 20.313 43.494 115.058 1.00 61.67 109 PRO B C 1
ATOM 2896 O O . PRO B 1 109 ? 19.919 42.731 114.172 1.00 62.78 109 PRO B O 1
ATOM 2900 N N . ALA B 1 110 ? 19.478 44.195 115.821 1.00 62.36 110 ALA B N 1
ATOM 2901 C CA . ALA B 1 110 ? 18.022 44.086 115.653 1.00 62.40 110 ALA B CA 1
ATOM 2902 C C . ALA B 1 110 ? 17.530 44.650 114.324 1.00 61.67 110 ALA B C 1
ATOM 2903 O O . ALA B 1 110 ? 16.329 44.654 114.049 1.00 61.94 110 ALA B O 1
ATOM 2905 N N . GLY B 1 111 ? 18.456 45.138 113.507 1.00 60.37 111 GLY B N 1
ATOM 2906 C CA . GLY B 1 111 ? 18.072 45.708 112.229 1.00 58.62 111 GLY B CA 1
ATOM 2907 C C . GLY B 1 111 ? 17.947 47.224 112.273 1.00 57.37 111 GLY B C 1
ATOM 2908 O O . GLY B 1 111 ? 17.586 47.848 111.276 1.00 57.01 111 GLY B O 1
ATOM 2909 N N . LYS B 1 112 ? 18.229 47.818 113.432 1.00 54.87 112 LYS B N 1
ATOM 2910 C CA . LYS B 1 112 ? 18.163 49.274 113.593 1.00 53.92 112 LYS B CA 1
ATOM 2911 C C . LYS B 1 112 ? 19.324 49.895 112.800 1.00 52.71 112 LYS B C 1
ATOM 2912 O O . LYS B 1 112 ? 20.462 49.452 112.923 1.00 52.93 112 LYS B O 1
ATOM 2918 N N . THR B 1 113 ? 19.042 50.895 111.971 1.00 50.28 113 THR B N 1
ATOM 2919 C CA . THR B 1 113 ? 20.109 51.520 111.197 1.00 50.48 113 THR B CA 1
ATOM 2920 C C . THR B 1 113 ? 20.024 53.043 111.231 1.00 48.99 113 THR B C 1
ATOM 2921 O O . THR B 1 113 ? 18.993 53.605 111.598 1.00 49.72 113 THR B O 1
ATOM 2925 N N . PHE B 1 114 ? 21.124 53.701 110.871 1.00 45.65 114 PHE B N 1
ATOM 2926 C CA . PHE B 1 114 ? 21.178 55.158 110.838 1.00 43.20 114 PHE B CA 1
ATOM 2927 C C . PHE B 1 114 ? 22.511 55.654 110.313 1.00 41.82 114 PHE B C 1
ATOM 2928 O O . PHE B 1 114 ? 23.499 54.919 110.311 1.00 42.03 114 PHE B O 1
ATOM 2936 N N . LEU B 1 115 ? 22.527 56.899 109.848 1.00 39.67 115 LEU B N 1
ATOM 2937 C CA . LEU B 1 115 ? 23.748 57.497 109.326 1.00 38.04 115 LEU B CA 1
ATOM 2938 C C . LEU B 1 115 ? 24.422 58.292 110.446 1.00 35.72 115 LEU B C 1
ATOM 2939 O O . LEU B 1 115 ? 23.752 58.917 111.269 1.00 34.72 115 LEU B O 1
ATOM 2944 N N . LEU B 1 116 ? 25.746 58.232 110.484 1.00 34.71 116 LEU B N 1
ATOM 2945 C CA . LEU B 1 116 ? 26.524 58.926 111.489 1.00 34.59 116 LEU B CA 1
ATOM 2946 C C . LEU B 1 116 ? 27.463 59.827 110.731 1.00 36.35 116 LEU B C 1
ATOM 2947 O O . LEU B 1 116 ? 28.291 59.354 109.943 1.00 35.97 116 LEU B O 1
ATOM 2952 N N . THR B 1 117 ? 27.356 61.129 110.954 1.00 39.10 117 THR B N 1
ATOM 2953 C CA . THR B 1 117 ? 28.221 62.001 110.204 1.00 42.18 117 THR B CA 1
ATOM 2954 C C . THR B 1 117 ? 29.303 62.775 110.886 1.00 45.42 117 THR B C 1
ATOM 2955 O O . THR B 1 117 ? 29.122 63.448 111.895 1.00 44.41 117 THR B O 1
ATOM 2959 N N . ASP B 1 118 ? 30.453 62.633 110.249 1.00 48.90 118 ASP B N 1
ATOM 2960 C CA . ASP B 1 118 ? 31.710 63.251 110.581 1.00 47.24 118 ASP B CA 1
ATOM 2961 C C . ASP B 1 118 ? 32.467 62.769 111.787 1.00 46.09 118 ASP B C 1
ATOM 2962 O O . ASP B 1 118 ? 32.509 63.419 112.822 1.00 46.19 118 ASP B O 1
ATOM 2967 N N . CYS B 1 119 ? 33.109 61.621 111.600 1.00 45.53 119 CYS B N 1
ATOM 2968 C CA . CYS B 1 119 ? 33.923 60.983 112.628 1.00 44.81 119 CYS B CA 1
ATOM 2969 C C . CYS B 1 119 ? 35.361 61.017 112.143 1.00 43.34 119 CYS B C 1
ATOM 2970 O O . CYS B 1 119 ? 36.225 60.339 112.703 1.00 44.97 119 CYS B O 1
ATOM 2973 N N . ALA B 1 120 ? 35.629 61.801 111.104 1.00 42.66 120 ALA B N 1
ATOM 2974 C CA . ALA B 1 120 ? 36.985 61.848 110.564 1.00 42.62 120 ALA B CA 1
ATOM 2975 C C . ALA B 1 120 ? 37.464 63.188 110.023 1.00 41.18 120 ALA B C 1
ATOM 2976 O O . ALA B 1 120 ? 38.600 63.584 110.278 1.00 43.24 120 ALA B O 1
ATOM 2978 N N . MET B 1 121 ? 36.602 63.883 109.288 1.00 41.57 121 MET B N 1
ATOM 2979 C CA . MET B 1 121 ? 36.974 65.156 108.665 1.00 44.11 121 MET B CA 1
ATOM 2980 C C . MET B 1 121 ? 37.148 66.391 109.563 1.00 43.14 121 MET B C 1
ATOM 2981 O O . MET B 1 121 ? 38.243 66.699 110.027 1.00 45.20 121 MET B O 1
ATOM 2986 N N . ASN B 1 122 ? 36.050 67.102 109.767 1.00 40.49 122 ASN B N 1
ATOM 2987 C CA . ASN B 1 122 ? 36.012 68.322 110.550 1.00 39.40 122 ASN B CA 1
ATOM 2988 C C . ASN B 1 122 ? 36.202 68.054 112.046 1.00 37.40 122 ASN B C 1
ATOM 2989 O O . ASN B 1 122 ? 35.426 67.324 112.647 1.00 38.97 122 ASN B O 1
ATOM 2994 N N . ILE B 1 123 ? 37.240 68.638 112.639 1.00 34.47 123 ILE B N 1
ATOM 2995 C CA . ILE B 1 123 ? 37.534 68.403 114.050 1.00 34.17 123 ILE B CA 1
ATOM 2996 C C . ILE B 1 123 ? 36.546 69.027 115.045 1.00 33.57 123 ILE B C 1
ATOM 2997 O O . ILE B 1 123 ? 35.944 68.317 115.851 1.00 33.35 123 ILE B O 1
ATOM 3002 N N . ALA B 1 124 ? 36.385 70.342 114.995 1.00 32.62 124 ALA B N 1
ATOM 3003 C CA . ALA B 1 124 ? 35.459 71.041 115.878 1.00 33.96 124 ALA B CA 1
ATOM 3004 C C . ALA B 1 124 ? 34.588 71.955 115.020 1.00 34.37 124 ALA B C 1
ATOM 3005 O O . ALA B 1 124 ? 34.770 73.171 114.985 1.00 33.63 124 ALA B O 1
ATOM 3007 N N . PRO B 1 125 ? 33.633 71.365 114.296 1.00 36.02 125 PRO B N 1
ATOM 3008 C CA . PRO B 1 125 ? 32.714 72.093 113.417 1.00 36.81 125 PRO B CA 1
ATOM 3009 C C . PRO B 1 125 ? 32.098 73.348 114.051 1.00 37.44 125 PRO B C 1
ATOM 3010 O O . PRO B 1 125 ? 31.567 73.297 115.165 1.00 37.48 125 PRO B O 1
ATOM 3014 N N . THR B 1 126 ? 32.195 74.468 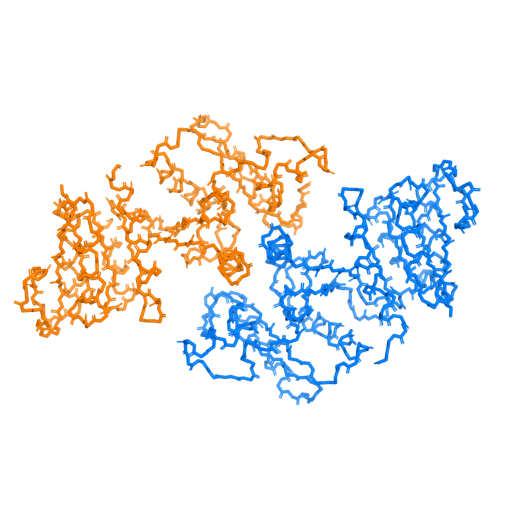113.335 1.00 37.17 126 THR B N 1
ATOM 3015 C CA . THR B 1 126 ? 31.616 75.740 113.773 1.00 38.15 126 THR B CA 1
ATOM 3016 C C . THR B 1 126 ? 30.186 75.753 113.238 1.00 37.29 126 THR B C 1
ATOM 3017 O O . THR B 1 126 ? 29.786 74.858 112.502 1.00 36.22 126 THR B O 1
ATOM 3021 N N . GLN B 1 127 ? 29.437 76.785 113.603 1.00 38.73 127 GLN B N 1
ATOM 3022 C CA . GLN B 1 127 ? 28.065 76.974 113.141 1.00 41.69 127 GLN B CA 1
ATOM 3023 C C . GLN B 1 127 ? 27.991 76.771 111.612 1.00 41.89 127 GLN B C 1
ATOM 3024 O O . GLN B 1 127 ? 27.254 75.911 111.109 1.00 41.92 127 GLN B O 1
ATOM 3030 N N . ALA B 1 128 ? 28.783 77.544 110.878 1.00 40.85 128 ALA B N 1
ATOM 3031 C CA . ALA B 1 128 ? 28.794 77.463 109.420 1.00 41.99 128 ALA B CA 1
ATOM 3032 C C . ALA B 1 128 ? 29.202 76.098 108.848 1.00 41.78 128 ALA B C 1
ATOM 3033 O O . ALA B 1 128 ? 28.634 75.642 107.848 1.00 42.66 128 ALA B O 1
ATOM 3035 N N . THR B 1 129 ? 30.190 75.452 109.460 1.00 39.43 129 THR B N 1
ATOM 3036 C CA . THR B 1 129 ? 30.645 74.162 108.961 1.00 37.50 129 THR B CA 1
ATOM 3037 C C . THR B 1 129 ? 29.640 73.061 109.271 1.00 36.34 129 THR B C 1
ATOM 3038 O O . THR B 1 129 ? 29.439 72.151 108.466 1.00 37.68 129 THR B O 1
ATOM 3042 N N . LEU B 1 130 ? 28.995 73.148 110.428 1.00 35.50 130 LEU B N 1
ATOM 3043 C CA . LEU B 1 130 ? 28.010 72.138 110.801 1.00 36.90 130 LEU B CA 1
ATOM 3044 C C . LEU B 1 130 ? 26.791 72.186 109.862 1.00 36.27 130 LEU B C 1
ATOM 3045 O O . LEU B 1 130 ? 26.222 71.145 109.536 1.00 35.24 130 LEU B O 1
ATOM 3050 N N . ILE B 1 131 ? 26.399 73.384 109.428 1.00 34.13 131 ILE B N 1
ATOM 3051 C CA . ILE B 1 131 ? 25.273 73.510 108.515 1.00 35.53 131 ILE B CA 1
ATOM 3052 C C . ILE B 1 131 ? 25.587 72.751 107.222 1.00 36.26 131 ILE B C 1
ATOM 3053 O O . ILE B 1 131 ? 24.721 72.076 106.671 1.00 36.48 131 ILE B O 1
ATOM 3058 N N . GLU B 1 132 ? 26.833 72.843 106.760 1.00 37.61 132 GLU B N 1
ATOM 3059 C CA . GLU B 1 132 ? 27.263 72.157 105.546 1.00 39.11 132 GLU B CA 1
ATOM 3060 C C . GLU B 1 132 ? 27.325 70.647 105.783 1.00 38.60 132 GLU B C 1
ATOM 3061 O O . GLU B 1 132 ? 26.967 69.857 104.909 1.00 38.63 132 GLU B O 1
ATOM 3067 N N . ILE B 1 133 ? 27.788 70.251 106.967 1.00 38.68 133 ILE B N 1
ATOM 3068 C CA . ILE B 1 133 ? 27.883 68.836 107.325 1.00 37.91 133 ILE B CA 1
ATOM 3069 C C . ILE B 1 133 ? 26.482 68.209 107.304 1.00 38.30 133 ILE B C 1
ATOM 3070 O O . ILE B 1 133 ? 26.305 67.070 106.866 1.00 37.02 133 ILE B O 1
ATOM 3075 N N . VAL B 1 134 ? 25.487 68.963 107.757 1.00 39.52 134 VAL B N 1
ATOM 3076 C CA . VAL B 1 134 ? 24.111 68.478 107.753 1.00 41.48 134 VAL B CA 1
ATOM 3077 C C . VAL B 1 134 ? 23.627 68.372 106.303 1.00 42.66 134 VAL B C 1
ATOM 3078 O O . VAL B 1 134 ? 22.957 67.413 105.931 1.00 42.54 134 VAL B O 1
ATOM 3082 N N . GLU B 1 135 ? 23.976 69.358 105.483 1.00 43.47 135 GLU B N 1
ATOM 3083 C CA . GLU B 1 135 ? 23.560 69.344 104.087 1.00 46.47 135 GLU B CA 1
ATOM 3084 C C . GLU B 1 135 ? 24.068 68.116 103.327 1.00 45.67 135 GLU B C 1
ATOM 3085 O O . GLU B 1 135 ? 23.311 67.484 102.593 1.00 44.87 135 GLU B O 1
ATOM 3091 N N . ASN B 1 136 ? 25.345 67.784 103.507 1.00 44.64 136 ASN B N 1
ATOM 3092 C CA . ASN B 1 136 ? 25.936 66.626 102.841 1.00 44.39 136 ASN B CA 1
ATOM 3093 C C . ASN B 1 136 ? 25.241 65.330 103.252 1.00 45.45 136 ASN B C 1
ATOM 3094 O O . ASN B 1 136 ? 24.950 64.478 102.408 1.00 46.59 136 ASN B O 1
ATOM 3099 N N . ALA B 1 137 ? 24.981 65.176 104.548 1.00 44.34 137 ALA B N 1
ATOM 3100 C CA . ALA B 1 137 ? 24.309 63.980 105.034 1.00 44.86 137 ALA B CA 1
ATOM 3101 C C . ALA B 1 137 ? 22.860 63.982 104.544 1.00 44.25 137 ALA B C 1
ATOM 3102 O O . ALA B 1 137 ? 22.285 62.927 104.274 1.00 41.54 137 ALA B O 1
ATOM 3104 N N . LYS B 1 138 ? 22.281 65.175 104.429 1.00 44.88 138 LYS B N 1
ATOM 3105 C CA . LYS B 1 138 ? 20.904 65.319 103.965 1.00 47.68 138 LYS B CA 1
ATOM 3106 C C . LYS B 1 138 ? 20.828 64.839 102.515 1.00 49.33 138 LYS B C 1
ATOM 3107 O O . LYS B 1 138 ? 19.823 64.273 102.086 1.00 50.05 138 LYS B O 1
ATOM 3113 N N . GLU B 1 139 ? 21.911 65.065 101.777 1.00 50.19 139 GLU B N 1
ATOM 3114 C CA . GLU B 1 139 ? 22.017 64.662 100.383 1.00 52.52 139 GLU B CA 1
ATOM 3115 C C . GLU B 1 139 ? 22.138 63.145 100.287 1.00 51.77 139 GLU B C 1
ATOM 3116 O O . GLU B 1 139 ? 21.391 62.501 99.550 1.00 53.80 139 GLU B O 1
ATOM 3122 N N . VAL B 1 140 ? 23.078 62.581 101.039 1.00 48.44 140 VAL B N 1
ATOM 3123 C CA . VAL B 1 140 ? 23.295 61.138 101.047 1.00 46.42 140 VAL B CA 1
ATOM 3124 C C . VAL B 1 140 ? 22.018 60.356 101.377 1.00 46.61 140 VAL B C 1
ATOM 3125 O O . VAL B 1 140 ? 21.750 59.313 100.785 1.00 44.36 140 VAL B O 1
ATOM 3129 N N . ALA B 1 141 ? 21.233 60.865 102.321 1.00 46.05 141 ALA B N 1
ATOM 3130 C CA . ALA B 1 141 ? 19.995 60.204 102.703 1.00 49.03 141 ALA B CA 1
ATOM 3131 C C . ALA B 1 141 ? 18.991 60.301 101.558 1.00 50.48 141 ALA B C 1
ATOM 3132 O O . ALA B 1 141 ? 18.494 59.289 101.068 1.00 49.58 141 ALA B O 1
ATOM 3134 N N . GLN B 1 142 ? 18.700 61.528 101.137 1.00 54.05 142 GLN B N 1
ATOM 3135 C CA . GLN B 1 142 ? 17.765 61.762 100.048 1.00 56.43 142 GLN B CA 1
ATOM 3136 C C . GLN B 1 142 ? 18.370 61.272 98.730 1.00 57.27 142 GLN B C 1
ATOM 3137 O O . GLN B 1 142 ? 18.038 61.768 97.658 1.00 60.18 142 GLN B O 1
ATOM 3143 N N . LYS B 1 143 ? 19.267 60.298 98.815 1.00 57.70 143 LYS B N 1
ATOM 3144 C CA . LYS B 1 143 ? 19.909 59.742 97.631 1.00 56.39 143 LYS B CA 1
ATOM 3145 C C . LYS B 1 143 ? 19.889 58.223 97.768 1.00 56.79 143 LYS B C 1
ATOM 3146 O O . LYS B 1 143 ? 20.314 57.483 96.877 1.00 57.51 143 LYS B O 1
ATOM 3152 N N . LEU B 1 144 ? 19.389 57.781 98.917 1.00 56.72 144 LEU B N 1
ATOM 3153 C CA . LEU B 1 144 ? 19.245 56.372 99.247 1.00 56.36 144 LEU B CA 1
ATOM 3154 C C . LEU B 1 144 ? 17.748 56.100 99.347 1.00 58.17 144 LEU B C 1
ATOM 3155 O O . LEU B 1 144 ? 17.324 55.021 99.758 1.00 59.62 144 LEU B O 1
ATOM 3160 N N . GLY B 1 145 ? 16.952 57.107 98.997 1.00 58.40 145 GLY B N 1
ATOM 3161 C CA . GLY B 1 145 ? 15.509 56.958 99.034 1.00 59.11 145 GLY B CA 1
ATOM 3162 C C . GLY B 1 145 ? 14.788 57.712 100.139 1.00 59.66 145 GLY B C 1
ATOM 3163 O O . GLY B 1 145 ? 13.625 58.084 99.978 1.00 60.36 145 GLY B O 1
ATOM 3164 N N . LEU B 1 146 ? 15.461 57.948 101.259 1.00 59.16 146 LEU B N 1
ATOM 3165 C CA . LEU B 1 146 ? 14.820 58.652 102.364 1.00 58.76 146 LEU B CA 1
ATOM 3166 C C . LEU B 1 146 ? 14.365 60.070 102.057 1.00 59.84 146 LEU B C 1
ATOM 3167 O O . LEU B 1 146 ? 15.157 61.008 102.034 1.00 59.39 146 LEU B O 1
ATOM 3172 N N . HIS B 1 147 ? 13.066 60.204 101.819 1.00 60.97 147 HIS B N 1
ATOM 3173 C CA . HIS B 1 147 ? 12.437 61.482 101.526 1.00 61.90 147 HIS B CA 1
ATOM 3174 C C . HIS B 1 147 ? 12.183 62.113 102.902 1.00 61.11 147 HIS B C 1
ATOM 3175 O O . HIS B 1 147 ? 11.690 61.446 103.814 1.00 62.57 147 HIS B O 1
ATOM 3182 N N . HIS B 1 148 ? 12.549 63.380 103.065 1.00 59.67 148 HIS B N 1
ATOM 3183 C CA . HIS B 1 148 ? 12.357 64.085 104.337 1.00 59.09 148 HIS B CA 1
ATOM 3184 C C . HIS B 1 148 ? 12.909 63.311 105.549 1.00 56.97 148 HIS B C 1
ATOM 3185 O O . HIS B 1 148 ? 12.155 62.878 106.429 1.00 55.73 148 HIS B O 1
ATOM 3192 N N . PRO B 1 149 ? 14.242 63.146 105.613 1.00 54.93 149 PRO B N 1
ATOM 3193 C CA . PRO B 1 149 ? 14.915 62.431 106.703 1.00 53.56 149 PRO B CA 1
ATOM 3194 C C . PRO B 1 149 ? 15.016 63.253 107.979 1.00 51.01 149 PRO B C 1
ATOM 3195 O O . PRO B 1 149 ? 15.089 64.478 107.924 1.00 50.78 149 PRO B O 1
ATOM 3199 N N . LYS B 1 150 ? 15.013 62.567 109.120 1.00 49.91 150 LYS B N 1
ATOM 3200 C CA . LYS B 1 150 ? 15.128 63.210 110.430 1.00 48.80 150 LYS B CA 1
ATOM 3201 C C . LYS B 1 150 ? 16.599 63.255 110.841 1.00 46.21 150 LYS B C 1
ATOM 3202 O O . LYS B 1 150 ? 17.256 62.217 110.959 1.00 44.92 150 LYS B O 1
ATOM 3208 N N . ILE B 1 151 ? 17.096 64.469 111.058 1.00 44.02 151 ILE B N 1
ATOM 3209 C CA . ILE B 1 151 ? 18.490 64.711 111.431 1.00 41.67 151 ILE B CA 1
ATOM 3210 C C . ILE B 1 151 ? 18.586 65.297 112.835 1.00 39.83 151 ILE B C 1
ATOM 3211 O O . ILE B 1 151 ? 18.219 66.450 113.060 1.00 40.47 151 ILE B O 1
ATOM 3216 N N . ALA B 1 152 ? 19.087 64.497 113.770 1.00 38.03 152 ALA B N 1
ATOM 3217 C CA . ALA B 1 152 ? 19.213 64.915 115.157 1.00 35.35 152 ALA B CA 1
ATOM 3218 C C . ALA B 1 152 ? 20.580 65.469 115.495 1.00 35.16 152 ALA B C 1
ATOM 3219 O O . ALA B 1 152 ? 21.597 64.855 115.205 1.00 35.55 152 ALA B O 1
ATOM 3221 N N . LEU B 1 153 ? 20.599 66.642 116.111 1.00 35.42 153 LEU B N 1
ATOM 3222 C CA . LEU B 1 153 ? 21.845 67.260 116.505 1.00 34.30 153 LEU B CA 1
ATOM 3223 C C . LEU B 1 153 ? 22.161 66.789 117.928 1.00 35.22 153 LEU B C 1
ATOM 3224 O O . LEU B 1 153 ? 21.531 67.231 118.887 1.00 34.06 153 LEU B O 1
ATOM 3229 N N . LEU B 1 154 ? 23.132 65.882 118.044 1.00 34.60 154 LEU B N 1
ATOM 3230 C CA . LEU B 1 154 ? 23.534 65.305 119.327 1.00 35.19 154 LEU B CA 1
ATOM 3231 C C . LEU B 1 154 ? 24.158 66.257 120.325 1.00 36.52 154 LEU B C 1
ATOM 3232 O O . LEU B 1 154 ? 24.990 67.088 119.972 1.00 38.70 154 LEU B O 1
ATOM 3237 N N . SER B 1 155 ? 23.757 66.105 121.583 1.00 37.14 155 SER B N 1
ATOM 3238 C CA . SER B 1 155 ? 24.285 66.909 122.665 1.00 36.99 155 SER B CA 1
ATOM 3239 C C . SER B 1 155 ? 23.954 66.254 124.004 1.00 39.00 155 SER B C 1
ATOM 3240 O O . SER B 1 155 ? 22.906 65.621 124.165 1.00 38.60 155 SER B O 1
ATOM 3243 N N . ALA B 1 156 ? 24.866 66.409 124.958 1.00 38.85 156 ALA B N 1
ATOM 3244 C CA . ALA B 1 156 ? 24.698 65.852 126.286 1.00 40.99 156 ALA B CA 1
ATOM 3245 C C . ALA B 1 156 ? 23.920 66.834 127.155 1.00 43.28 156 ALA B C 1
ATOM 3246 O O . ALA B 1 156 ? 23.617 66.556 128.322 1.00 43.03 156 ALA B O 1
ATOM 3248 N N . ALA B 1 157 ? 23.603 67.989 126.581 1.00 43.81 157 ALA B N 1
ATOM 3249 C CA . ALA B 1 157 ? 22.847 69.008 127.292 1.00 45.75 157 ALA B CA 1
ATOM 3250 C C . ALA B 1 157 ? 21.435 68.480 127.538 1.00 46.41 157 ALA B C 1
ATOM 3251 O O . ALA B 1 157 ? 21.050 68.243 128.680 1.00 47.59 157 ALA B O 1
ATOM 3253 N N . ASN B 1 159 ? 17.979 69.611 127.137 1.00 65.17 159 ASN B N 1
ATOM 3254 C CA . ASN B 1 159 ? 17.317 70.645 127.928 1.00 65.20 159 ASN B CA 1
ATOM 3255 C C . ASN B 1 159 ? 17.919 72.016 127.622 1.00 65.34 159 ASN B C 1
ATOM 3256 O O . ASN B 1 159 ? 17.417 73.044 128.082 1.00 66.45 159 ASN B O 1
ATOM 3261 N N . PHE B 1 160 ? 18.994 72.015 126.837 1.00 64.75 160 PHE B N 1
ATOM 3262 C CA . PHE B 1 160 ? 19.699 73.234 126.443 1.00 63.74 160 PHE B CA 1
ATOM 3263 C C . PHE B 1 160 ? 20.361 73.942 127.622 1.00 63.33 160 PHE B C 1
ATOM 3264 O O . PHE B 1 160 ? 19.697 74.379 128.562 1.00 62.73 160 PHE B O 1
ATOM 3272 N N . ASN B 1 161 ? 21.679 74.061 127.553 1.00 62.27 161 ASN B N 1
ATOM 3273 C CA . ASN B 1 161 ? 22.449 74.707 128.601 1.00 62.81 161 ASN B CA 1
ATOM 3274 C C . ASN B 1 161 ? 23.495 75.584 127.915 1.00 62.94 161 ASN B C 1
ATOM 3275 O O . ASN B 1 161 ? 24.477 75.080 127.364 1.00 63.77 161 ASN B O 1
ATOM 3280 N N . PRO B 1 162 ? 23.298 76.912 127.945 1.00 62.01 162 PRO B N 1
ATOM 3281 C CA . PRO B 1 162 ? 24.227 77.858 127.314 1.00 61.31 162 PRO B CA 1
ATOM 3282 C C . PRO B 1 162 ? 25.709 77.654 127.628 1.00 61.07 162 PRO B C 1
ATOM 3283 O O . PRO B 1 162 ? 26.576 78.113 126.881 1.00 61.95 162 PRO B O 1
ATOM 3287 N N . LYS B 1 163 ? 26.003 76.958 128.722 1.00 59.48 163 LYS B N 1
ATOM 3288 C CA . LYS B 1 163 ? 27.396 76.704 129.111 1.00 58.25 163 LYS B CA 1
ATOM 3289 C C . LYS B 1 163 ? 27.964 75.512 128.343 1.00 56.29 163 LYS B C 1
ATOM 3290 O O . LYS B 1 163 ? 29.158 75.213 128.420 1.00 56.70 163 LYS B O 1
ATOM 3296 N N . MET B 1 164 ? 27.093 74.842 127.599 1.00 52.63 164 MET B N 1
ATOM 3297 C CA . MET B 1 164 ? 27.472 73.674 126.819 1.00 48.51 164 MET B CA 1
ATOM 3298 C C . MET B 1 164 ? 27.562 74.018 125.326 1.00 45.40 164 MET B C 1
ATOM 3299 O O . MET B 1 164 ? 26.546 74.270 124.680 1.00 44.96 164 MET B O 1
ATOM 3304 N N . PRO B 1 165 ? 28.785 74.050 124.768 1.00 41.69 165 PRO B N 1
ATOM 3305 C CA . PRO B 1 165 ? 28.989 74.360 123.350 1.00 39.69 165 PRO B CA 1
ATOM 3306 C C . PRO B 1 165 ? 28.093 73.566 122.393 1.00 37.78 165 PRO B C 1
ATOM 3307 O O . PRO B 1 165 ? 27.417 74.151 121.550 1.00 38.30 165 PRO B O 1
ATOM 3311 N N . SER B 1 166 ? 28.071 72.244 122.531 1.00 36.24 166 SER B N 1
ATOM 3312 C CA . SER B 1 166 ? 27.243 71.417 121.658 1.00 33.95 166 SER B CA 1
ATOM 3313 C C . SER B 1 166 ? 25.773 71.824 121.767 1.00 33.88 166 SER B C 1
ATOM 3314 O O . SER B 1 166 ? 25.015 71.686 120.814 1.00 31.90 166 SER B O 1
ATOM 3317 N N . SER B 1 167 ? 25.374 72.317 122.936 1.00 33.41 167 SER B N 1
ATOM 3318 C CA . SER B 1 167 ? 23.994 72.736 123.140 1.00 33.63 167 SER B CA 1
ATOM 3319 C C . SER B 1 167 ? 23.744 74.038 122.367 1.00 33.26 167 SER B C 1
ATOM 3320 O O . SER B 1 167 ? 22.717 74.199 121.706 1.00 32.33 167 SER B O 1
ATOM 3323 N N . VAL B 1 168 ? 24.700 74.958 122.439 1.00 33.97 168 VAL B N 1
ATOM 3324 C CA . VAL B 1 168 ? 24.595 76.228 121.732 1.00 35.93 168 VAL B CA 1
ATOM 3325 C C . VAL B 1 168 ? 24.588 75.980 120.228 1.00 36.47 168 VAL B C 1
ATOM 3326 O O . VAL B 1 168 ? 23.713 76.458 119.500 1.00 36.95 168 VAL B O 1
ATOM 3330 N N . LEU B 1 169 ? 25.570 75.211 119.776 1.00 37.44 169 LEU B N 1
ATOM 3331 C CA . LEU B 1 169 ? 25.718 74.863 118.366 1.00 38.29 169 LEU B CA 1
ATOM 3332 C C . LEU B 1 169 ? 24.445 74.214 117.837 1.00 36.85 169 LEU B C 1
ATOM 3333 O O . LEU B 1 169 ? 24.001 74.513 116.732 1.00 36.64 169 LEU B O 1
ATOM 3338 N N . ALA B 1 170 ? 23.860 73.330 118.642 1.00 36.75 170 ALA B N 1
ATOM 3339 C CA . ALA B 1 170 ? 22.646 72.620 118.252 1.00 37.96 170 ALA B CA 1
ATOM 3340 C C . ALA B 1 170 ? 21.443 73.557 118.092 1.00 38.39 170 ALA B C 1
ATOM 3341 O O . ALA B 1 170 ? 20.723 73.482 117.100 1.00 37.54 170 ALA B O 1
ATOM 3343 N N . LYS B 1 171 ? 21.222 74.424 119.075 1.00 40.77 171 LYS B N 1
ATOM 3344 C CA . LYS B 1 171 ? 20.112 75.367 119.020 1.00 45.26 171 LYS B CA 1
ATOM 3345 C C . LYS B 1 171 ? 20.299 76.300 117.823 1.00 46.52 171 LYS B C 1
ATOM 3346 O O . LYS B 1 171 ? 19.328 76.711 117.185 1.00 48.47 171 LYS B O 1
ATOM 3352 N N . GLU B 1 172 ? 21.550 76.612 117.498 1.00 46.28 172 GLU B N 1
ATOM 3353 C CA . GLU B 1 172 ? 21.835 77.491 116.371 1.00 45.68 172 GLU B CA 1
ATOM 3354 C C . GLU B 1 172 ? 21.561 76.822 115.036 1.00 44.82 172 GLU B C 1
ATOM 3355 O O . GLU B 1 172 ? 20.883 77.390 114.182 1.00 45.43 172 GLU B O 1
ATOM 3361 N N . VAL B 1 173 ? 22.080 75.612 114.853 1.00 43.33 173 VAL B N 1
ATOM 3362 C CA . VAL B 1 173 ? 21.875 74.896 113.594 1.00 42.36 173 VAL B CA 1
ATOM 3363 C C . VAL B 1 173 ? 20.395 74.569 113.371 1.00 42.83 173 VAL B C 1
ATOM 3364 O O . VAL B 1 173 ? 19.935 74.433 112.235 1.00 42.77 173 VAL B O 1
ATOM 3368 N N . THR B 1 174 ? 19.655 74.444 114.465 1.00 43.21 174 THR B N 1
ATOM 3369 C CA . THR B 1 174 ? 18.238 74.144 114.387 1.00 44.88 174 THR B CA 1
ATOM 3370 C C . THR B 1 174 ? 17.453 75.341 113.835 1.00 45.56 174 THR B C 1
ATOM 3371 O O . THR B 1 174 ? 16.593 75.193 112.964 1.00 45.32 174 THR B O 1
ATOM 3375 N N . ALA B 1 175 ? 17.771 76.525 114.347 1.00 45.33 175 ALA B N 1
ATOM 3376 C CA . ALA B 1 175 ? 17.127 77.757 113.921 1.00 46.40 175 ALA B CA 1
ATOM 3377 C C . ALA B 1 175 ? 17.331 77.967 112.430 1.00 47.13 175 ALA B C 1
ATOM 3378 O O . ALA B 1 175 ? 16.446 78.457 111.731 1.00 48.20 175 ALA B O 1
ATOM 3380 N N . HIS B 1 176 ? 18.509 77.590 111.950 1.00 47.97 176 HIS B N 1
ATOM 3381 C CA . HIS B 1 176 ? 18.847 77.742 110.549 1.00 47.95 176 HIS B CA 1
ATOM 3382 C C . HIS B 1 176 ? 17.984 76.920 109.603 1.00 48.76 176 HIS B C 1
ATOM 3383 O O . HIS B 1 176 ? 17.480 77.447 108.619 1.00 49.88 176 HIS B O 1
ATOM 3390 N N . PHE B 1 177 ? 17.821 75.632 109.885 1.00 48.75 177 PHE B N 1
ATOM 3391 C CA . PHE B 1 177 ? 17.042 74.766 109.001 1.00 48.77 177 PHE B CA 1
ATOM 3392 C C . PHE B 1 177 ? 15.543 74.784 109.258 1.00 49.91 177 PHE B C 1
ATOM 3393 O O . PHE B 1 177 ? 14.803 73.968 108.711 1.00 48.68 177 PHE B O 1
ATOM 3401 N N . ASN B 1 178 ? 15.093 75.714 110.088 1.00 52.96 178 ASN B N 1
ATOM 3402 C CA . ASN B 1 178 ? 13.672 75.822 110.395 1.00 57.27 178 ASN B CA 1
ATOM 3403 C C . ASN B 1 178 ? 12.929 76.483 109.214 1.00 59.50 178 ASN B C 1
ATOM 3404 O O . ASN B 1 178 ? 12.123 77.393 109.417 1.00 61.18 178 ASN B O 1
ATOM 3409 N N . ASP B 1 179 ? 13.196 76.017 107.991 1.00 59.88 179 ASP B N 1
ATOM 3410 C CA . ASP B 1 179 ? 12.578 76.590 106.793 1.00 60.85 179 ASP B CA 1
ATOM 3411 C C . ASP B 1 179 ? 12.481 75.603 105.636 1.00 61.25 179 ASP B C 1
ATOM 3412 O O . ASP B 1 179 ? 11.394 75.331 105.121 1.00 62.38 179 ASP B O 1
ATOM 3417 N N . GLN B 1 180 ? 13.640 75.093 105.226 1.00 60.60 180 GLN B N 1
ATOM 3418 C CA . GLN B 1 180 ? 13.757 74.164 104.108 1.00 60.18 180 GLN B CA 1
ATOM 3419 C C . GLN B 1 180 ? 12.597 73.187 103.894 1.00 61.02 180 GLN B C 1
ATOM 3420 O O . GLN B 1 180 ? 12.199 72.957 102.750 1.00 61.88 180 GLN B O 1
ATOM 3426 N N . GLN B 1 181 ? 12.049 72.627 104.972 1.00 60.30 181 GLN B N 1
ATOM 3427 C CA . GLN B 1 181 ? 10.930 71.692 104.855 1.00 61.53 181 GLN B CA 1
ATOM 3428 C C . GLN B 1 181 ? 11.352 70.405 104.130 1.00 60.87 181 GLN B C 1
ATOM 3429 O O . GLN B 1 181 ? 10.556 69.482 103.960 1.00 60.71 181 GLN B O 1
ATOM 3435 N N . GLU B 1 182 ? 12.604 70.352 103.693 1.00 60.24 182 GLU B N 1
ATOM 3436 C CA . GLU B 1 182 ? 13.116 69.183 102.989 1.00 59.36 182 GLU B CA 1
ATOM 3437 C C . GLU B 1 182 ? 13.484 68.060 103.967 1.00 58.11 182 GLU B C 1
ATOM 3438 O O . GLU B 1 182 ? 13.502 66.879 103.605 1.00 57.74 182 GLU B O 1
ATOM 3444 N N . ALA B 1 183 ? 13.761 68.430 105.214 1.00 55.86 183 ALA B N 1
ATOM 3445 C CA . ALA B 1 183 ? 14.138 67.454 106.230 1.00 53.43 183 ALA B CA 1
ATOM 3446 C C . ALA B 1 183 ? 13.811 67.975 107.622 1.00 51.43 183 ALA B C 1
ATOM 3447 O O . ALA B 1 183 ? 13.531 69.155 107.783 1.00 50.91 183 ALA B O 1
ATOM 3449 N N . THR B 1 184 ? 13.817 67.098 108.624 1.00 50.02 184 THR B N 1
ATOM 3450 C CA . THR B 1 184 ? 13.553 67.528 109.999 1.00 49.15 184 THR B CA 1
ATOM 3451 C C . THR B 1 184 ? 14.888 67.562 110.748 1.00 48.65 184 THR B C 1
ATOM 3452 O O . THR B 1 184 ? 15.470 66.514 111.018 1.00 49.98 184 THR B O 1
ATOM 3456 N N . VAL B 1 185 ? 15.371 68.763 111.068 1.00 47.44 185 VAL B N 1
ATOM 3457 C CA . VAL B 1 185 ? 16.642 68.944 111.783 1.00 45.50 185 VAL B CA 1
ATOM 3458 C C . VAL B 1 185 ? 16.397 69.504 113.190 1.00 43.60 185 VAL B C 1
ATOM 3459 O O . VAL B 1 185 ? 15.926 70.628 113.322 1.00 43.34 185 VAL B O 1
ATOM 3463 N N . PHE B 1 186 ? 16.716 68.736 114.233 1.00 42.22 186 PHE B N 1
ATOM 3464 C CA . PHE B 1 186 ? 16.509 69.210 115.605 1.00 42.31 186 PHE B CA 1
ATOM 3465 C C . PHE B 1 186 ? 17.577 68.811 116.627 1.00 41.01 186 PHE B C 1
ATOM 3466 O O . PHE B 1 186 ? 18.145 67.714 116.571 1.00 40.18 186 PHE B O 1
ATOM 3474 N N . GLY B 1 187 ? 17.800 69.710 117.583 1.00 39.19 187 GLY B N 1
ATOM 3475 C CA . GLY B 1 187 ? 18.771 69.494 118.642 1.00 39.39 187 GLY B CA 1
ATOM 3476 C C . GLY B 1 187 ? 18.693 70.656 119.611 1.00 38.59 187 GLY B C 1
ATOM 3477 O O . GLY B 1 187 ? 18.128 71.680 119.258 1.00 40.80 187 GLY B O 1
ATOM 3478 N N . PRO B 1 188 ? 19.260 70.553 120.823 1.00 38.02 188 PRO B N 1
ATOM 3479 C CA . PRO B 1 188 ? 19.989 69.419 121.400 1.00 38.08 188 PRO B CA 1
ATOM 3480 C C . PRO B 1 188 ? 19.146 68.166 121.630 1.00 38.27 188 PRO B C 1
ATOM 3481 O O . PRO B 1 188 ? 18.009 68.242 122.093 1.00 36.79 188 PRO B O 1
ATOM 3485 N N . LEU B 1 189 ? 19.729 67.011 121.325 1.00 36.50 189 LEU B N 1
ATOM 3486 C CA . LEU B 1 189 ? 19.050 65.742 121.504 1.00 35.74 189 LEU B CA 1
ATOM 3487 C C . LEU B 1 189 ? 20.039 64.702 121.992 1.00 35.31 189 LEU B C 1
ATOM 3488 O O . LEU B 1 189 ? 21.091 64.485 121.369 1.00 35.65 189 LEU B O 1
ATOM 3493 N N . SER B 1 190 ? 19.712 64.068 123.116 1.00 33.02 190 SER B N 1
ATOM 3494 C CA . SER B 1 190 ? 20.588 63.039 123.674 1.00 34.28 190 SER B CA 1
ATOM 3495 C C . SER B 1 190 ? 20.494 61.780 122.811 1.00 33.76 190 SER B C 1
ATOM 3496 O O . SER B 1 190 ? 19.504 61.558 122.116 1.00 36.12 190 SER B O 1
ATOM 3499 N N . LEU B 1 191 ? 21.538 60.967 122.848 1.00 33.27 191 LEU B N 1
ATOM 3500 C CA . LEU B 1 191 ? 21.581 59.759 122.045 1.00 34.79 191 LEU B CA 1
ATOM 3501 C C . LEU B 1 191 ? 20.348 58.858 122.175 1.00 35.04 191 LEU B C 1
ATOM 3502 O O . LEU B 1 191 ? 19.744 58.474 121.172 1.00 33.70 191 LEU B O 1
ATOM 3507 N N . ASP B 1 192 ? 19.976 58.524 123.404 1.00 35.79 192 ASP B N 1
ATOM 3508 C CA . ASP B 1 192 ? 18.817 57.668 123.628 1.00 37.86 192 ASP B CA 1
ATOM 3509 C C . ASP B 1 192 ? 17.555 58.288 123.048 1.00 37.86 192 ASP B C 1
ATOM 3510 O O . ASP B 1 192 ? 16.763 57.605 122.401 1.00 38.52 192 ASP B O 1
ATOM 3515 N N . LEU B 1 193 ? 17.371 59.582 123.277 1.00 37.67 193 LEU B N 1
ATOM 3516 C CA . LEU B 1 193 ? 16.190 60.258 122.771 1.00 38.68 193 LEU B CA 1
ATOM 3517 C C . LEU B 1 193 ? 16.155 60.371 121.249 1.00 39.51 193 LEU B C 1
ATOM 3518 O O . LEU B 1 193 ? 15.138 60.751 120.675 1.00 42.94 193 LEU B O 1
ATOM 3523 N N . ALA B 1 194 ? 17.250 60.041 120.580 1.00 39.16 194 ALA B N 1
ATOM 3524 C CA . ALA B 1 194 ? 17.260 60.117 119.124 1.00 37.33 194 ALA B CA 1
ATOM 3525 C C . ALA B 1 194 ? 17.143 58.739 118.478 1.00 37.31 194 ALA B C 1
ATOM 3526 O O . ALA B 1 194 ? 16.691 58.629 117.337 1.00 38.14 194 ALA B O 1
ATOM 3528 N N . THR B 1 195 ? 17.545 57.695 119.203 1.00 34.50 195 THR B N 1
ATOM 3529 C CA . THR B 1 195 ? 17.527 56.342 118.657 1.00 37.52 195 THR B CA 1
ATOM 3530 C C . THR B 1 195 ? 16.594 55.349 119.310 1.00 39.46 195 THR B C 1
ATOM 3531 O O . THR B 1 195 ? 16.266 54.322 118.707 1.00 39.69 195 THR B O 1
ATOM 3535 N N . SER B 1 196 ? 16.152 55.638 120.530 1.00 40.33 196 SER B N 1
ATOM 3536 C CA . SER B 1 196 ? 15.263 54.699 121.202 1.00 42.02 196 SER B CA 1
ATOM 3537 C C . SER B 1 196 ? 13.890 55.257 121.503 1.00 43.14 196 SER B C 1
ATOM 3538 O O . SER B 1 196 ? 13.742 56.168 122.310 1.00 42.64 196 SER B O 1
ATOM 3541 N N . GLU B 1 197 ? 12.888 54.687 120.846 1.00 45.33 197 GLU B N 1
ATOM 3542 C CA . GLU B 1 197 ? 11.513 55.097 121.045 1.00 48.19 197 GLU B CA 1
ATOM 3543 C C . GLU B 1 197 ? 11.069 54.723 122.457 1.00 48.53 197 GLU B C 1
ATOM 3544 O O . GLU B 1 197 ? 10.161 55.341 123.019 1.00 50.61 197 GLU B O 1
ATOM 3550 N N . GLU B 1 198 ? 11.728 53.725 123.039 1.00 49.43 198 GLU B N 1
ATOM 3551 C CA . GLU B 1 198 ? 11.413 53.297 124.396 1.00 49.43 198 GLU B CA 1
ATOM 3552 C C . GLU B 1 198 ? 11.897 54.375 125.369 1.00 47.85 198 GLU B C 1
ATOM 3553 O O . GLU B 1 198 ? 11.224 54.679 126.353 1.00 48.47 198 GLU B O 1
ATOM 3559 N N . ALA B 1 199 ? 13.062 54.954 125.097 1.00 46.17 199 ALA B N 1
ATOM 3560 C CA . ALA B 1 199 ? 13.577 56.015 125.958 1.00 45.39 199 ALA B CA 1
ATOM 3561 C C . ALA B 1 199 ? 12.644 57.219 125.858 1.00 45.62 199 ALA B C 1
ATOM 3562 O O . ALA B 1 199 ? 12.486 57.985 126.808 1.00 45.14 199 ALA B O 1
ATOM 3564 N N . VAL B 1 200 ? 12.020 57.379 124.699 1.00 45.35 200 VAL B N 1
ATOM 3565 C CA . VAL B 1 200 ? 11.121 58.494 124.495 1.00 46.98 200 VAL B CA 1
ATOM 3566 C C . VAL B 1 200 ? 9.905 58.420 125.423 1.00 48.20 200 VAL B C 1
ATOM 3567 O O . VAL B 1 200 ? 9.480 59.434 125.974 1.00 48.38 200 VAL B O 1
ATOM 3571 N N . ALA B 1 201 ? 9.366 57.220 125.615 1.00 49.32 201 ALA B N 1
ATOM 3572 C CA . ALA B 1 201 ? 8.204 57.040 126.479 1.00 51.01 201 ALA B CA 1
ATOM 3573 C C . ALA B 1 201 ? 8.579 57.022 127.957 1.00 52.86 201 ALA B C 1
ATOM 3574 O O . ALA B 1 201 ? 7.940 57.674 128.787 1.00 53.16 201 ALA B O 1
ATOM 3576 N N . HIS B 1 202 ? 9.621 56.271 128.282 1.00 54.62 202 HIS B N 1
ATOM 3577 C CA . HIS B 1 202 ? 10.068 56.157 129.656 1.00 56.99 202 HIS B CA 1
ATOM 3578 C C . HIS B 1 202 ? 10.485 57.523 130.207 1.00 58.14 202 HIS B C 1
ATOM 3579 O O . HIS B 1 202 ? 10.653 57.695 131.418 1.00 58.30 202 HIS B O 1
ATOM 3586 N N . LYS B 1 203 ? 10.645 58.497 129.315 1.00 58.28 203 LYS B N 1
ATOM 3587 C CA . LYS B 1 203 ? 11.025 59.849 129.722 1.00 57.87 203 LYS B CA 1
ATOM 3588 C C . LYS B 1 203 ? 9.901 60.858 129.444 1.00 58.44 203 LYS B C 1
ATOM 3589 O O . LYS B 1 203 ? 10.063 62.056 129.675 1.00 58.15 203 LYS B O 1
ATOM 3595 N N . ARG B 1 204 ? 8.765 60.366 128.951 1.00 58.68 204 ARG B N 1
ATOM 3596 C CA . ARG B 1 204 ? 7.612 61.221 128.654 1.00 59.75 204 ARG B CA 1
ATOM 3597 C C . ARG B 1 204 ? 8.054 62.427 127.839 1.00 58.81 204 ARG B C 1
ATOM 3598 O O . ARG B 1 204 ? 7.634 63.552 128.107 1.00 60.13 204 ARG B O 1
ATOM 3606 N N . TYR B 1 205 ? 8.909 62.186 126.854 1.00 55.20 205 TYR B N 1
ATOM 3607 C CA . TYR B 1 205 ? 9.425 63.248 126.010 1.00 52.09 205 TYR B CA 1
ATOM 3608 C C . TYR B 1 205 ? 8.603 63.455 124.747 1.00 51.77 205 TYR B C 1
ATOM 3609 O O . TYR B 1 205 ? 8.051 62.512 124.181 1.00 51.31 205 TYR B O 1
ATOM 3618 N N . SER B 1 206 ? 8.535 64.703 124.310 1.00 50.69 206 SER B N 1
ATOM 3619 C CA . SER B 1 206 ? 7.813 65.046 123.097 1.00 50.50 206 SER B CA 1
ATOM 3620 C C . SER B 1 206 ? 8.630 66.072 122.319 1.00 49.09 206 SER B C 1
ATOM 3621 O O . SER B 1 206 ? 9.087 67.071 122.875 1.00 48.75 206 SER B O 1
ATOM 3624 N N . GLY B 1 207 ? 8.821 65.812 121.033 1.00 46.76 207 GLY B N 1
ATOM 3625 C CA . GL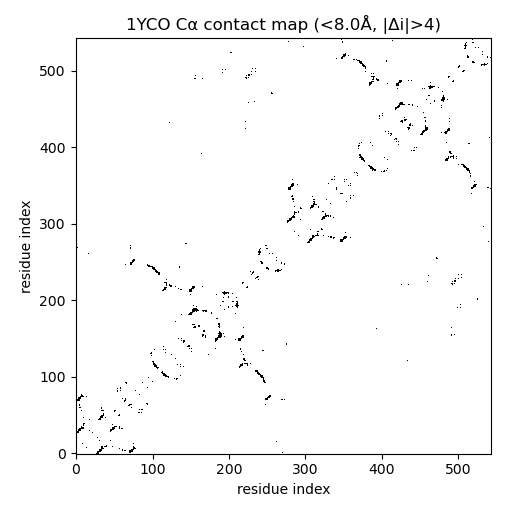Y B 1 207 ? 9.582 66.723 120.207 1.00 44.77 207 GLY B CA 1
ATOM 3626 C C . GLY B 1 207 ? 9.545 66.264 118.768 1.00 44.62 207 GLY B C 1
ATOM 3627 O O . GLY B 1 207 ? 8.938 65.233 118.463 1.00 45.20 207 GLY B O 1
ATOM 3628 N N . PRO B 1 208 ? 10.189 67.008 117.855 1.00 44.35 208 PRO B N 1
ATOM 3629 C CA . PRO B 1 208 ? 10.250 66.704 116.422 1.00 43.40 208 PRO B CA 1
ATOM 3630 C C . PRO B 1 208 ? 10.740 65.290 116.116 1.00 43.99 208 PRO B C 1
ATOM 3631 O O . PRO B 1 208 ? 10.175 64.589 115.269 1.00 44.27 208 PRO B O 1
ATOM 3635 N N . ILE B 1 209 ? 11.804 64.886 116.803 1.00 44.20 209 ILE B N 1
ATOM 3636 C CA . ILE B 1 209 ? 12.408 63.570 116.613 1.00 44.67 209 ILE B CA 1
ATOM 3637 C C . ILE B 1 209 ? 12.259 62.732 117.866 1.00 44.61 209 ILE B C 1
ATOM 3638 O O . ILE B 1 209 ? 12.854 63.045 118.891 1.00 44.82 209 ILE B O 1
ATOM 3643 N N . MET B 1 210 ? 11.484 61.658 117.783 1.00 43.13 210 MET B N 1
ATOM 3644 C CA . MET B 1 210 ? 11.292 60.802 118.942 1.00 43.63 210 MET B CA 1
ATOM 3645 C C . MET B 1 210 ? 11.824 59.378 118.770 1.00 44.48 210 MET B C 1
ATOM 3646 O O . MET B 1 210 ? 11.086 58.450 118.421 1.00 44.89 210 MET B O 1
ATOM 3651 N N . GLY B 1 211 ? 13.125 59.235 119.026 1.00 42.76 211 GLY B N 1
ATOM 3652 C CA . GLY B 1 211 ? 13.795 57.956 118.933 1.00 39.30 211 GLY B CA 1
ATOM 3653 C C . GLY B 1 211 ? 13.743 57.326 117.562 1.00 40.12 211 GLY B C 1
ATOM 3654 O O . GLY B 1 211 ? 13.892 56.115 117.437 1.00 38.12 211 GLY B O 1
ATOM 3655 N N . ASP B 1 212 ? 13.547 58.133 116.526 1.00 40.82 212 ASP B N 1
ATOM 3656 C CA . ASP B 1 212 ? 13.473 57.586 115.178 1.00 42.57 212 ASP B CA 1
ATOM 3657 C C . ASP B 1 212 ? 14.257 58.407 114.158 1.00 42.22 212 ASP B C 1
ATOM 3658 O O . ASP B 1 212 ? 13.772 58.678 113.059 1.00 43.19 212 ASP B O 1
ATOM 3663 N N . ALA B 1 213 ? 15.469 58.801 114.523 1.00 41.21 213 ALA B N 1
ATOM 3664 C CA . ALA B 1 213 ? 16.306 59.588 113.631 1.00 39.29 213 ALA B CA 1
ATOM 3665 C C . ALA B 1 213 ? 16.950 58.696 112.575 1.00 38.75 213 ALA B C 1
ATOM 3666 O O . ALA B 1 213 ? 17.247 57.527 112.823 1.00 38.44 213 ALA B O 1
ATOM 3668 N N . ASP B 1 214 ? 17.169 59.264 111.398 1.00 37.56 214 ASP B N 1
ATOM 3669 C CA . ASP B 1 214 ? 17.777 58.535 110.308 1.00 35.89 214 ASP B CA 1
ATOM 3670 C C . ASP B 1 214 ? 19.245 58.935 110.241 1.00 35.57 214 ASP B C 1
ATOM 3671 O O . ASP B 1 214 ? 20.098 58.176 109.786 1.00 34.69 214 ASP B O 1
ATOM 3676 N N . ILE B 1 215 ? 19.532 60.135 110.723 1.00 33.04 215 ILE B N 1
ATOM 3677 C CA . ILE B 1 215 ? 20.886 60.627 110.724 1.00 32.42 215 ILE B CA 1
ATOM 3678 C C . ILE B 1 215 ? 21.263 61.242 112.060 1.00 32.15 215 ILE B C 1
ATOM 3679 O O . ILE B 1 215 ? 20.487 61.986 112.671 1.00 33.18 215 ILE B O 1
ATOM 3684 N N . LEU B 1 216 ? 22.469 60.928 112.510 1.00 28.93 216 LEU B N 1
ATOM 3685 C CA . LEU B 1 216 ? 22.981 61.457 113.758 1.00 27.30 216 LEU B CA 1
ATOM 3686 C C . LEU B 1 216 ? 24.188 62.341 113.427 1.00 28.36 216 LEU B C 1
ATOM 3687 O O . LEU B 1 216 ? 25.103 61.916 112.714 1.00 27.84 216 LEU B O 1
ATOM 3692 N N . VAL B 1 217 ? 24.173 63.574 113.933 1.00 27.80 217 VAL B N 1
ATOM 3693 C CA . VAL B 1 217 ? 25.250 64.531 113.703 1.00 27.84 217 VAL B CA 1
ATOM 3694 C C . VAL B 1 217 ? 25.944 64.872 115.021 1.00 29.10 217 VAL B C 1
ATOM 3695 O O . VAL B 1 217 ? 25.323 65.362 115.966 1.00 28.37 217 VAL B O 1
ATOM 3699 N N . VAL B 1 218 ? 27.242 64.607 115.079 1.00 27.66 218 VAL B N 1
ATOM 3700 C CA . VAL B 1 218 ? 28.014 64.868 116.285 1.00 28.58 218 VAL B CA 1
ATOM 3701 C C . VAL B 1 218 ? 28.590 66.283 116.318 1.00 31.69 218 VAL B C 1
ATOM 3702 O O . VAL B 1 218 ? 28.702 66.943 115.282 1.00 33.23 218 VAL B O 1
ATOM 3706 N N . PRO B 1 219 ? 28.942 66.773 117.520 1.00 32.84 219 PRO B N 1
ATOM 3707 C CA . PRO B 1 219 ? 29.512 68.115 117.703 1.00 32.87 219 PRO B CA 1
ATOM 3708 C C . PRO B 1 219 ? 30.971 68.176 117.285 1.00 32.25 219 PRO B C 1
ATOM 3709 O O . PRO B 1 219 ? 31.431 69.183 116.751 1.00 34.54 219 PRO B O 1
ATOM 3713 N N . THR B 1 220 ? 31.695 67.091 117.545 1.00 31.85 220 THR B N 1
ATOM 3714 C CA . THR B 1 220 ? 33.114 67.012 117.230 1.00 30.26 220 THR B CA 1
ATOM 3715 C C . THR B 1 220 ? 33.467 65.601 116.758 1.00 30.80 220 THR B C 1
ATOM 3716 O O . THR B 1 220 ? 32.656 64.683 116.868 1.00 28.16 220 THR B O 1
ATOM 3720 N N . ILE B 1 221 ? 34.677 65.426 116.233 1.00 31.03 221 ILE B N 1
ATOM 3721 C CA . ILE B 1 221 ? 35.093 64.100 115.790 1.00 33.53 221 ILE B CA 1
ATOM 3722 C C . ILE B 1 221 ? 35.322 63.211 117.011 1.00 33.17 221 ILE B C 1
ATOM 3723 O O . ILE B 1 221 ? 35.213 61.988 116.923 1.00 32.89 221 ILE B O 1
ATOM 3728 N N . ASP B 1 222 ? 35.645 63.812 118.149 1.00 32.83 222 ASP B N 1
ATOM 3729 C CA . ASP B 1 222 ? 35.861 63.006 119.340 1.00 34.07 222 ASP B CA 1
ATOM 3730 C C . ASP B 1 222 ? 34.624 62.216 119.702 1.00 32.56 222 ASP B C 1
ATOM 3731 O O . ASP B 1 222 ? 34.722 61.053 120.098 1.00 32.96 222 ASP B O 1
ATOM 3736 N N . VAL B 1 223 ? 33.469 62.859 119.563 1.00 29.57 223 VAL B N 1
ATOM 3737 C CA . VAL B 1 223 ? 32.185 62.239 119.843 1.00 29.19 223 VAL B CA 1
ATOM 3738 C C . VAL B 1 223 ? 31.844 61.216 118.750 1.00 31.05 223 VAL B C 1
ATOM 3739 O O . VAL B 1 223 ? 31.450 60.083 119.038 1.00 29.51 223 VAL B O 1
ATOM 3743 N N . GLY B 1 224 ? 31.996 61.624 117.494 1.00 30.29 224 GLY B N 1
ATOM 3744 C CA . GLY B 1 224 ? 31.704 60.715 116.402 1.00 29.96 224 GLY B CA 1
ATOM 3745 C C . GLY B 1 224 ? 32.612 59.496 116.385 1.00 30.76 224 GLY B C 1
ATOM 3746 O O . GLY B 1 224 ? 32.182 58.370 116.128 1.00 30.88 224 GLY B O 1
ATOM 3747 N N . ASN B 1 225 ? 33.886 59.720 116.660 1.00 29.96 225 ASN B N 1
ATOM 3748 C CA . ASN B 1 225 ? 34.833 58.630 116.648 1.00 29.65 225 ASN B CA 1
ATOM 3749 C C . ASN B 1 225 ? 34.517 57.635 117.750 1.00 29.55 225 ASN B C 1
ATOM 3750 O O . ASN B 1 225 ? 34.533 56.422 117.540 1.00 28.28 225 ASN B O 1
ATOM 3755 N N . CYS B 1 226 ? 34.205 58.167 118.924 1.00 28.52 226 CYS B N 1
ATOM 3756 C CA . CYS B 1 226 ? 33.883 57.352 120.076 1.00 30.28 226 CYS B CA 1
ATOM 3757 C C . CYS B 1 226 ? 32.630 56.505 119.822 1.00 28.51 226 CYS B C 1
ATOM 3758 O O . CYS B 1 226 ? 32.628 55.283 120.003 1.00 28.80 226 CYS B O 1
ATOM 3761 N N . LEU B 1 227 ? 31.565 57.174 119.404 1.00 27.13 227 LEU B N 1
ATOM 3762 C CA . LEU B 1 227 ? 30.318 56.504 119.122 1.00 29.12 227 LEU B CA 1
ATOM 3763 C C . LEU B 1 227 ? 30.536 55.450 118.032 1.00 29.58 227 LEU B C 1
ATOM 3764 O O . LEU B 1 227 ? 30.049 54.324 118.126 1.00 29.15 227 LEU B O 1
ATOM 3769 N N . TYR B 1 228 ? 31.284 55.835 117.005 1.00 30.80 228 TYR B N 1
ATOM 3770 C CA . TYR B 1 228 ? 31.610 54.950 115.898 1.00 33.63 228 TYR B CA 1
ATOM 3771 C C . TYR B 1 228 ? 32.269 53.644 116.400 1.00 32.23 228 TYR B C 1
ATOM 3772 O O . TYR B 1 228 ? 31.832 52.545 116.064 1.00 29.24 228 TYR B O 1
ATOM 3781 N N . LYS B 1 229 ? 33.306 53.781 117.219 1.00 31.38 229 LYS B N 1
ATOM 3782 C CA . LYS B 1 229 ? 34.018 52.628 117.730 1.00 30.57 229 LYS B CA 1
ATOM 3783 C C . LYS B 1 229 ? 33.274 51.801 118.760 1.00 30.44 229 LYS B C 1
ATOM 3784 O O . LYS B 1 229 ? 33.442 50.585 118.796 1.00 30.95 229 LYS B O 1
ATOM 3790 N N . SER B 1 230 ? 32.449 52.441 119.586 1.00 27.82 230 SER B N 1
ATOM 3791 C CA . SER B 1 230 ? 31.700 51.708 120.586 1.00 28.60 230 SER B CA 1
ATOM 3792 C C . SER B 1 230 ? 30.622 50.856 119.909 1.00 28.29 230 SER B C 1
ATOM 3793 O O . SER B 1 230 ? 30.317 49.758 120.363 1.00 28.41 230 SER B O 1
ATOM 3796 N N . LEU B 1 231 ? 30.050 51.356 118.822 1.00 28.26 231 LEU B N 1
ATOM 3797 C CA . LEU B 1 231 ? 29.028 50.600 118.126 1.00 30.64 231 LEU B CA 1
ATOM 3798 C C . LEU B 1 231 ? 29.656 49.358 117.519 1.00 31.15 231 LEU B C 1
ATOM 3799 O O . LEU B 1 231 ? 29.031 48.305 117.438 1.00 31.57 231 LEU B O 1
ATOM 3804 N N . THR B 1 232 ? 30.905 49.493 117.105 1.00 31.61 232 THR B N 1
ATOM 3805 C CA . THR B 1 232 ? 31.634 48.397 116.501 1.00 33.65 232 THR B CA 1
ATOM 3806 C C . THR B 1 232 ? 32.169 47.385 117.517 1.00 33.32 232 THR B C 1
ATOM 3807 O O . THR B 1 232 ? 31.935 46.185 117.383 1.00 35.63 232 THR B O 1
ATOM 3811 N N . LEU B 1 233 ? 32.869 47.873 118.534 1.00 34.35 233 LEU B N 1
ATOM 3812 C CA . LEU B 1 233 ? 33.448 47.017 119.563 1.00 35.77 233 LEU B CA 1
ATOM 3813 C C . LEU B 1 233 ? 32.453 46.273 120.450 1.00 35.35 233 LEU B C 1
ATOM 3814 O O . LEU B 1 233 ? 32.580 45.064 120.633 1.00 34.53 233 LEU B O 1
ATOM 3819 N N . PHE B 1 234 ? 31.477 47.001 120.994 1.00 34.93 234 PHE B N 1
ATOM 3820 C CA . PHE B 1 234 ? 30.492 46.427 121.911 1.00 36.40 234 PHE B CA 1
ATOM 3821 C C . PHE B 1 234 ? 29.064 46.325 121.395 1.00 36.22 234 PHE B C 1
ATOM 3822 O O . PHE B 1 234 ? 28.248 45.606 121.974 1.00 35.71 234 PHE B O 1
ATOM 3830 N N . GLY B 1 235 ? 28.762 47.050 120.325 1.00 36.66 235 GLY B N 1
ATOM 3831 C CA . GLY B 1 235 ? 27.424 47.021 119.760 1.00 38.70 235 GLY B CA 1
ATOM 3832 C C . GLY B 1 235 ? 27.267 45.984 118.661 1.00 39.64 235 GLY B C 1
ATOM 3833 O O . GLY B 1 235 ? 26.152 45.659 118.262 1.00 38.95 235 GLY B O 1
ATOM 3834 N N . HIS B 1 236 ? 28.391 45.481 118.162 1.00 42.15 236 HIS B N 1
ATOM 3835 C CA . HIS B 1 236 ? 28.401 44.455 117.120 1.00 44.56 236 HIS B CA 1
ATOM 3836 C C . HIS B 1 236 ? 27.670 44.895 115.863 1.00 44.95 236 HIS B C 1
ATOM 3837 O O . HIS B 1 236 ? 26.937 44.117 115.244 1.00 46.50 236 HIS B O 1
ATOM 3844 N N . ALA B 1 237 ? 27.909 46.147 115.481 1.00 41.69 237 ALA B N 1
ATOM 3845 C CA . ALA B 1 237 ? 27.294 46.761 114.311 1.00 39.59 237 ALA B CA 1
ATOM 3846 C C . ALA B 1 237 ? 28.172 46.732 113.073 1.00 39.65 237 ALA B C 1
ATOM 3847 O O . ALA B 1 237 ? 29.398 46.759 113.171 1.00 39.43 237 ALA B O 1
ATOM 3849 N N . LYS B 1 238 ? 27.532 46.686 111.908 1.00 40.62 238 LYS B N 1
ATOM 3850 C CA . LYS B 1 238 ? 28.254 46.702 110.639 1.00 43.15 238 LYS B CA 1
ATOM 3851 C C . LYS B 1 238 ? 28.317 48.166 110.232 1.00 41.69 238 LYS B C 1
ATOM 3852 O O . LYS B 1 238 ? 27.317 48.876 110.309 1.00 41.61 238 LYS B O 1
ATOM 3858 N N . VAL B 1 239 ? 29.493 48.623 109.825 1.00 41.13 239 VAL B N 1
ATOM 3859 C CA . VAL B 1 239 ? 29.657 50.014 109.445 1.00 40.68 239 VAL B CA 1
ATOM 3860 C C . VAL B 1 239 ? 30.410 50.188 108.133 1.00 41.34 239 VAL B C 1
ATOM 3861 O O . VAL B 1 239 ? 31.268 49.382 107.776 1.00 43.67 239 VAL B O 1
ATOM 3865 N N . GLY B 1 240 ? 30.061 51.250 107.415 1.00 41.06 240 GLY B N 1
ATOM 3866 C CA . GLY B 1 240 ? 30.687 51.561 106.146 1.00 39.52 240 GLY B CA 1
ATOM 3867 C C . GLY B 1 240 ? 30.602 53.067 106.013 1.00 38.94 240 GLY B C 1
ATOM 3868 O O . GLY B 1 240 ? 29.597 53.662 106.400 1.00 38.49 240 GLY B O 1
ATOM 3869 N N . GLY B 1 241 ? 31.646 53.697 105.498 1.00 38.32 241 GLY B N 1
ATOM 3870 C CA . GLY B 1 241 ? 31.601 55.138 105.365 1.00 38.59 241 GLY B CA 1
ATOM 3871 C C . GLY B 1 241 ? 32.286 55.644 104.116 1.00 38.46 241 GLY B C 1
ATOM 3872 O O . GLY B 1 241 ? 33.076 54.934 103.494 1.00 39.02 241 GLY B O 1
ATOM 3873 N N . THR B 1 242 ? 31.972 56.882 103.753 1.00 37.11 242 THR B N 1
ATOM 3874 C CA . THR B 1 242 ? 32.548 57.523 102.580 1.00 36.26 242 THR B CA 1
ATOM 3875 C C . THR B 1 242 ? 32.736 59.022 102.834 1.00 34.71 242 THR B C 1
ATOM 3876 O O . THR B 1 242 ? 32.137 59.580 103.746 1.00 35.46 242 THR B O 1
ATOM 3880 N N . ILE B 1 243 ? 33.573 59.671 102.032 1.00 35.39 243 ILE B N 1
ATOM 3881 C CA . ILE B 1 243 ? 33.786 61.111 102.161 1.00 35.00 243 ILE B CA 1
ATOM 3882 C C . ILE B 1 243 ? 32.863 61.756 101.113 1.00 35.22 243 ILE B C 1
ATOM 3883 O O . ILE B 1 243 ? 32.865 61.351 99.948 1.00 35.49 243 ILE B O 1
ATOM 3888 N N . VAL B 1 244 ? 32.064 62.733 101.525 1.00 35.93 244 VAL B N 1
ATOM 3889 C CA . VAL B 1 244 ? 31.163 63.413 100.602 1.00 38.12 244 VAL B CA 1
ATOM 3890 C C . VAL B 1 244 ? 31.617 64.863 100.402 1.00 39.79 244 VAL B C 1
ATOM 3891 O O . VAL B 1 244 ? 32.565 65.319 101.043 1.00 38.05 244 VAL B O 1
ATOM 3895 N N . GLY B 1 245 ? 30.961 65.583 99.496 1.00 43.41 245 GLY B N 1
ATOM 3896 C CA . GLY B 1 245 ? 31.355 66.959 99.249 1.00 45.71 245 GLY B CA 1
ATOM 3897 C C . GLY B 1 245 ? 31.830 67.166 97.824 1.00 47.01 245 GLY B C 1
ATOM 3898 O O . GLY B 1 245 ? 31.780 68.278 97.312 1.00 49.64 245 GLY B O 1
ATOM 3899 N N . THR B 1 246 ? 32.313 66.104 97.185 1.00 48.60 246 THR B N 1
ATOM 3900 C CA . THR B 1 246 ? 32.770 66.194 95.797 1.00 49.11 246 THR B CA 1
ATOM 3901 C C . THR B 1 246 ? 31.669 65.655 94.879 1.00 48.56 246 THR B C 1
ATOM 3902 O O . THR B 1 246 ? 30.611 65.241 95.355 1.00 45.72 246 THR B O 1
ATOM 3906 N N . LYS B 1 247 ? 31.911 65.653 93.570 1.00 50.73 247 LYS B N 1
ATOM 3907 C CA . LYS B 1 247 ? 30.900 65.174 92.626 1.00 51.07 247 LYS B CA 1
ATOM 3908 C C . LYS B 1 247 ? 30.795 63.655 92.606 1.00 50.42 247 LYS B C 1
ATOM 3909 O O . LYS B 1 247 ? 30.056 63.094 91.796 1.00 51.38 247 LYS B O 1
ATOM 3915 N N . VAL B 1 248 ? 31.523 62.995 93.505 1.00 48.32 248 VAL B N 1
ATOM 3916 C CA . VAL B 1 248 ? 31.498 61.537 93.581 1.00 47.10 248 VAL B CA 1
ATOM 3917 C C . VAL B 1 248 ? 31.895 60.967 94.948 1.00 44.30 248 VAL B C 1
ATOM 3918 O O . VAL B 1 248 ? 32.776 61.491 95.614 1.00 44.41 248 VAL B O 1
ATOM 3922 N N . PRO B 1 249 ? 31.239 59.878 95.379 1.00 42.85 249 PRO B N 1
ATOM 3923 C CA . PRO B 1 249 ? 31.532 59.234 96.670 1.00 41.08 249 PRO B CA 1
ATOM 3924 C C . PRO B 1 249 ? 32.996 58.803 96.727 1.00 39.35 249 PRO B C 1
ATOM 3925 O O . PRO B 1 249 ? 33.484 58.141 95.812 1.00 39.31 249 PRO B O 1
ATOM 3929 N N . VAL B 1 250 ? 33.691 59.177 97.797 1.00 38.53 250 VAL B N 1
ATOM 3930 C CA . VAL B 1 250 ? 35.098 58.826 97.951 1.00 38.58 250 VAL B CA 1
ATOM 3931 C C . VAL B 1 250 ? 35.291 57.893 99.143 1.00 40.56 250 VAL B C 1
ATOM 3932 O O . VAL B 1 250 ? 34.900 58.208 100.267 1.00 38.07 250 VAL B O 1
ATOM 3936 N N . VAL B 1 251 ? 35.893 56.736 98.888 1.00 42.41 251 VAL B N 1
ATOM 3937 C CA . VAL B 1 251 ? 36.134 55.760 99.941 1.00 45.34 251 VAL B CA 1
ATOM 3938 C C . VAL B 1 251 ? 37.580 55.809 100.428 1.00 47.20 251 VAL B C 1
ATOM 3939 O O . VAL B 1 251 ? 38.502 55.497 99.679 1.00 46.92 251 VAL B O 1
ATOM 3943 N N . LEU B 1 252 ? 37.777 56.207 101.680 1.00 50.26 252 LEU B N 1
ATOM 3944 C CA . LEU B 1 252 ? 39.122 56.269 102.245 1.00 53.55 252 LEU B CA 1
ATOM 3945 C C . LEU B 1 252 ? 39.511 54.943 102.896 1.00 55.17 252 LEU B C 1
ATOM 3946 O O . LEU B 1 252 ? 38.916 54.535 103.887 1.00 55.60 252 LEU B O 1
ATOM 3951 N N . THR B 1 253 ? 40.517 54.280 102.338 1.00 58.64 253 THR B N 1
ATOM 3952 C CA . THR B 1 253 ? 40.981 53.000 102.866 1.00 61.01 253 THR B CA 1
ATOM 3953 C C . THR B 1 253 ? 42.391 53.077 103.474 1.00 62.66 253 THR B C 1
ATOM 3954 O O . THR B 1 253 ? 43.291 53.695 102.897 1.00 62.34 253 THR B O 1
ATOM 3958 N N . SER B 1 254 ? 42.575 52.438 104.633 1.00 63.49 254 SER B N 1
ATOM 3959 C CA . SER B 1 254 ? 43.877 52.400 105.315 1.00 64.17 254 SER B CA 1
ATOM 3960 C C . SER B 1 254 ? 44.408 50.961 105.351 1.00 64.48 254 SER B C 1
ATOM 3961 O O . SER B 1 254 ? 43.636 50.001 105.340 1.00 64.17 254 SER B O 1
ATOM 3964 N N . ARG B 1 255 ? 45.727 50.817 105.397 1.00 64.67 255 ARG B N 1
ATOM 3965 C CA . ARG B 1 255 ? 46.347 49.495 105.433 1.00 64.96 255 ARG B CA 1
ATOM 3966 C C . ARG B 1 255 ? 45.819 48.677 106.623 1.00 64.66 255 ARG B C 1
ATOM 3967 O O . ARG B 1 255 ? 45.528 47.485 106.497 1.00 64.54 255 ARG B O 1
ATOM 3975 N N . SER B 1 256 ? 45.685 49.338 107.769 1.00 64.11 256 SER B N 1
ATOM 3976 C CA . SER B 1 256 ? 45.212 48.704 109.001 1.00 63.68 256 SER B CA 1
ATOM 3977 C C . SER B 1 256 ? 43.736 48.301 108.973 1.00 63.64 256 SER B C 1
ATOM 3978 O O . SER B 1 256 ? 43.297 47.446 109.752 1.00 63.57 256 SER B O 1
ATOM 3981 N N . ASP B 1 257 ? 42.968 48.929 108.088 1.00 63.65 257 ASP B N 1
ATOM 3982 C CA . ASP B 1 257 ? 41.548 48.621 107.960 1.00 63.06 257 ASP B CA 1
ATOM 3983 C C . ASP B 1 257 ? 41.359 47.243 107.342 1.00 62.80 257 ASP B C 1
ATOM 3984 O O . ASP B 1 257 ? 42.125 46.834 106.469 1.00 62.88 257 ASP B O 1
ATOM 3989 N N . SER B 1 258 ? 40.342 46.525 107.801 1.00 62.42 258 SER B N 1
ATOM 3990 C CA . SER B 1 258 ? 40.061 45.199 107.268 1.00 62.54 258 SER B CA 1
ATOM 3991 C C . SER B 1 258 ? 39.448 45.365 105.891 1.00 63.75 258 SER B C 1
ATOM 3992 O O . SER B 1 258 ? 38.935 46.437 105.549 1.00 64.89 258 SER B O 1
ATOM 3995 N N . THR B 1 259 ? 39.502 44.307 105.096 1.00 62.67 259 THR B N 1
ATOM 3996 C CA . THR B 1 259 ? 38.914 44.367 103.770 1.00 61.06 259 THR B CA 1
ATOM 3997 C C . THR B 1 259 ? 37.394 44.410 103.899 1.00 60.99 259 THR B C 1
ATOM 3998 O O . THR B 1 259 ? 36.722 45.148 103.176 1.00 61.58 259 THR B O 1
ATOM 4002 N N . GLU B 1 260 ? 36.858 43.631 104.836 1.00 59.81 260 GLU B N 1
ATOM 4003 C CA . GLU B 1 260 ? 35.413 43.576 105.061 1.00 59.25 260 GLU B CA 1
ATOM 4004 C C . GLU B 1 260 ? 34.832 44.930 105.461 1.00 58.97 260 GLU B C 1
ATOM 4005 O O . GLU B 1 260 ? 33.655 45.203 105.221 1.00 58.46 260 GLU B O 1
ATOM 4011 N N . SER B 1 261 ? 35.657 45.776 106.073 1.00 58.32 261 SER B N 1
ATOM 4012 C CA . SER B 1 261 ? 35.204 47.100 106.483 1.00 56.70 261 SER B CA 1
ATOM 4013 C C . SER B 1 261 ? 35.225 48.001 105.255 1.00 55.02 261 SER B C 1
ATOM 4014 O O . SER B 1 261 ? 34.253 48.694 104.959 1.00 54.08 261 SER B O 1
ATOM 4017 N N . LYS B 1 262 ? 36.344 47.976 104.542 1.00 54.10 262 LYS B N 1
ATOM 4018 C CA . LYS B 1 262 ? 36.497 48.786 103.355 1.00 53.97 262 LYS B CA 1
ATOM 4019 C C . LYS B 1 262 ? 35.588 48.241 102.264 1.00 53.05 262 LYS B C 1
ATOM 4020 O O . LYS B 1 262 ? 35.408 48.864 101.224 1.00 52.51 262 LYS B O 1
ATOM 4026 N N . PHE B 1 263 ? 35.017 47.068 102.507 1.00 53.05 263 PHE B N 1
ATOM 4027 C CA . PHE B 1 263 ? 34.107 46.466 101.551 1.00 52.87 263 PHE B CA 1
ATOM 4028 C C . PHE B 1 263 ? 32.738 47.082 101.781 1.00 53.10 263 PHE B C 1
ATOM 4029 O O . PHE B 1 263 ? 32.064 47.489 100.835 1.00 54.30 263 PHE B O 1
ATOM 4037 N N . HIS B 1 264 ? 32.325 47.140 103.045 1.00 52.16 264 HIS B N 1
ATOM 4038 C CA . HIS B 1 264 ? 31.043 47.734 103.388 1.00 51.22 264 HIS B CA 1
ATOM 4039 C C . HIS B 1 264 ? 31.033 49.162 102.873 1.00 48.14 264 HIS B C 1
ATOM 4040 O O . HIS B 1 264 ? 30.026 49.632 102.354 1.00 48.34 264 HIS B O 1
ATOM 4047 N N . SER B 1 265 ? 32.157 49.853 103.022 1.00 44.71 265 SER B N 1
ATOM 4048 C CA . SER B 1 265 ? 32.254 51.230 102.562 1.00 41.74 265 SER B CA 1
ATOM 4049 C C . SER B 1 265 ? 32.052 51.265 101.056 1.00 39.72 265 SER B C 1
ATOM 4050 O O . SER B 1 265 ? 31.400 52.162 100.535 1.00 37.61 265 SER B O 1
ATOM 4053 N N . LEU B 1 266 ? 32.621 50.277 100.372 1.00 39.27 266 LEU B N 1
ATOM 4054 C CA . LEU B 1 266 ? 32.490 50.180 98.928 1.00 41.35 266 LEU B CA 1
ATOM 4055 C C . LEU B 1 266 ? 31.018 49.986 98.519 1.00 41.12 266 LEU B C 1
ATOM 4056 O O . LEU B 1 266 ? 30.545 50.634 97.591 1.00 40.10 266 LEU B O 1
ATOM 4061 N N . ARG B 1 267 ? 30.297 49.108 99.212 1.00 40.36 267 ARG B N 1
ATOM 4062 C CA . ARG B 1 267 ? 28.901 48.878 98.888 1.00 42.03 267 ARG B CA 1
ATOM 4063 C C . ARG B 1 267 ? 28.102 50.127 99.229 1.00 41.16 267 ARG B C 1
ATOM 4064 O O . ARG B 1 267 ? 27.119 50.449 98.567 1.00 42.09 267 ARG B O 1
ATOM 4072 N N . PHE B 1 268 ? 28.512 50.817 100.284 1.00 39.49 268 PHE B N 1
ATOM 4073 C CA . PHE B 1 268 ? 27.826 52.032 100.697 1.00 38.72 268 PHE B CA 1
ATOM 4074 C C . PHE B 1 268 ? 28.018 53.080 99.620 1.00 37.20 268 PHE B C 1
ATOM 4075 O O . PHE B 1 268 ? 27.101 53.834 99.302 1.00 40.01 268 PHE B O 1
ATOM 4083 N N . ALA B 1 269 ? 29.221 53.132 99.071 1.00 33.76 269 ALA B N 1
ATOM 4084 C CA . ALA B 1 269 ? 29.515 54.076 98.014 1.00 33.78 269 ALA B CA 1
ATOM 4085 C C . ALA B 1 269 ? 28.658 53.702 96.793 1.00 33.68 269 ALA B C 1
ATOM 4086 O O . ALA B 1 269 ? 28.158 54.577 96.086 1.00 32.60 269 ALA B O 1
ATOM 4088 N N . MET B 1 270 ? 28.485 52.399 96.573 1.00 34.03 270 MET B N 1
ATOM 4089 C CA . MET B 1 270 ? 27.700 51.884 95.462 1.00 37.14 270 MET B CA 1
ATOM 4090 C C . MET B 1 270 ? 26.211 52.231 95.583 1.00 38.47 270 MET B C 1
ATOM 4091 O O . MET B 1 270 ? 25.596 52.670 94.611 1.00 39.08 270 MET B O 1
ATOM 4096 N N . ARG B 1 271 ? 25.641 52.063 96.774 1.00 41.31 271 ARG B N 1
ATOM 4097 C CA . ARG B 1 271 ? 24.232 52.377 96.995 1.00 43.32 271 ARG B CA 1
ATOM 4098 C C . ARG B 1 271 ? 23.972 53.846 96.723 1.00 44.23 271 ARG B C 1
ATOM 4099 O O . ARG B 1 271 ? 22.874 54.224 96.326 1.00 45.21 271 ARG B O 1
ATOM 4107 N N . GLN B 1 272 ? 24.978 54.684 96.947 1.00 45.69 272 GLN B N 1
ATOM 4108 C CA . GLN B 1 272 ? 24.812 56.116 96.717 1.00 46.45 272 GLN B CA 1
ATOM 4109 C C . GLN B 1 272 ? 24.828 56.441 95.234 1.00 48.01 272 GLN B C 1
ATOM 4110 O O . GLN B 1 272 ? 24.348 57.491 94.823 1.00 48.46 272 GLN B O 1
ATOM 4116 N N . VAL B 1 273 ? 25.381 55.540 94.431 1.00 51.30 273 VAL B N 1
ATOM 4117 C CA . VAL B 1 273 ? 25.421 55.764 92.993 1.00 54.20 273 VAL B CA 1
ATOM 4118 C C . VAL B 1 273 ? 24.048 55.436 92.396 1.00 55.80 273 VAL B C 1
ATOM 4119 O O . VAL B 1 273 ? 23.640 56.022 91.396 1.00 54.24 273 VAL B O 1
ATOM 4123 N N . HIS B 1 274 ? 23.340 54.506 93.036 1.00 58.95 274 HIS B N 1
ATOM 4124 C CA . HIS B 1 274 ? 21.997 54.087 92.617 1.00 61.64 274 HIS B CA 1
ATOM 4125 C C . HIS B 1 274 ? 20.954 55.140 93.000 1.00 63.64 274 HIS B C 1
ATOM 4126 O O . HIS B 1 274 ? 21.342 56.253 93.423 1.00 64.19 274 HIS B O 1
#

Foldseek 3Di:
DAEEFEQAQQDPQNVLLLVVCVVPPDDDYAYAYEHCDDHPDDVCRHHYDYDDDSLGSLLVRLQCCLDVNHQAYEYDDGDPCSNVVNNPDPVSQFFDAPDKWKKKWKAFDPGDIAIEIHLPPDFFDDLVRLLSRCVQRLVLVVLLPDFAFEEAQEDQDQDADVVGPSQVSQVVNQVVCVPDRRYHRHDDHHPCQQQPQVVCVVVVPDDPHGNRGRYYYYRGSVVRVVVVCCCVVPRVMQMAMFMTRTSHTYGYDDSPDHSSNSNSNVVSRVSSSPGD/DAEEQEQAQQDVQSVVLLVVCVVVPPDDYAYAYEHCDDHPDDVPSYHYDHDPDSLVSLLVSLCCCLVPNHFEYEYHPHDPVSNVVNQCVSHDAKWKKKWKAFDVRQIAIEIHLDGFFQDDLVNLLVSVVQVLLLCVLLPDFAFEEEQEDPDVADVVGPSSVSQVSSQVVPPPVSRYHYHDPDHPCQQQPLVVCVVVVHDDPHGNDGRYYYYRGSVVRNVVVVCCVPPRVMQMAMFMTDGSHTYQYDDPPDDSSRSSSNVVSSVSSSD

B-factor: mean 45.62, std 10.73, range [17.48, 78.25]